Protein AF-A0A914DZH6-F1 (afdb_monomer_lite)

Secondary structure (DSSP, 8-state):
----SSHHHHHHHHHHHHHHHHHHHHHHHHHHHHHHHHHHHHHHHHHHHHHHHHHHHHHHHHHHHHHHHH---S-TTHHHHHHHHHHHHHHHHHHHHHHHHHHHHHHHHHHHHHHHHHHHHHHHHHHHHHHHHHHHHHHHHHHHHHHHHHHHHHHHHHHHHHHHHHHHHHHHHHHHHHHHHHHHHHHHHHHHHHHHHHHHHHHHHHHHHHHHHHHHHHHHHHHHHHHHHHHHHHHHHHHHHHHHHHHHHHTT--------TTSHHHHHHHHHHHHHHHHHHHHHHHHHHHHHHHHHHHHHHHHHHHHHHHHHHHHHHHHHHHHHHHHHHHHHHHHHHHHHHHHHHHHHHHHHHHHHHHHHHHHHHHHHHHHHHHHHHHHHHHHHHHHHHHHHHHHHHHHHHHHHHHHHHHHHHHHHHHHHHHS------------------HHHHHHHHHHHHHHHHHHHHHHHHHHHHHHHHSPP----S---STTTTTS---HHHHHHHHHHHHHHHHHHHHGGGSS--SSHHHHHHHHHHHHHHHHHHHHHHHHHHHHHHHHSTTPPPPHHHHTT-S-S---------HHHHHHHHHHHHHHHHHHHHHHHHHHHTT-

pLDDT: mean 79.65, std 16.92, range [30.64, 97.25]

Radius of gyration: 72.87 Å; chains: 1; bounding box: 159×75×226 Å

Sequence (611 aa):
MPSSKGDDSKSTEFEVIEELTEQLESVTLDKEMAEEKVELLQNELESHKLRVQELETELELKKAEMEDLMQGKENAVANFQVLQLEQQNGKMKEALIKMRDMIAQANLEKEIAMNERVEFQIECEQFRQQLEQAEETIKILKEQVDASIESEKMIDILTNKNLGLEDKLRKAEEEIKQLEEMRLMDEEMVETQKEIARGLREDLDKAFVENTELNQLISTFDKRASEYDEIIHKFQSKIEELNESLKIYKGKENTPITQKYEEQLDQTNEAMNKLRTELTRAYKEKDRVVKGFEELQAECKQAHYKAEQAEAELKAFKIQVDAAKNSFEIISKQETEIVDLKRVLKAKIDDIGSLKVRISLMEKKLDDYGNIDQAKVQQLQQKYDELAEEFEAKQNEFNQKLHAVQLDLDNKEMELIELRLLQGPKKSLHMAHLYETDSITEQEYFEVFTALQSSQHRIRKLEVEASKRLMNEMRPLEIPNVINGPLSFRLGKNSDDLELEQMIK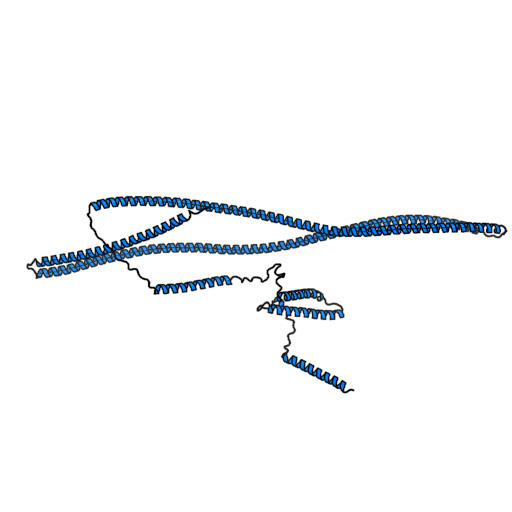ESEQLLEESNKYLVEPVDPKQKLNFRNSVVNFNLRVVNLKFRFQRFWNRTHPGEEFPRILTKLNKNLPEKKKLSENPIDRCKQILEKWKCQIEEDKKVYGNILNRN

Foldseek 3Di:
DDDDDPPVVVVVVVVVVVVVVVVVVVVVVVVVVVVVVVVVVVVVVVVVVVVVVVVVVVVVVVVVVVVVVPDDDDDPPVVVVVVVVVVVVVVVVVVVVVVVVVVVVVVVVVVVVVVVVVVVVVVVVVVVVVVVVVVVVVVVVVVVVVVVVVVVVVVVVVVVVVVVVVVVVVVVVVVVVVVVVVVVVVVVVVVVVVVVVVVVVVVVVVVVVVVVVVVVVVVVVVVVVVVVVVVVVVVVVVVVVVVVVVVVVVVVPDDDDDDDDPVVVVVVVVVVVVVVVVVVVVVVVVVVVVVVVVVVVVVVVVVVVVVVVVVVVVVVVVVVVVVVVVVVVVVVVVVVVVVVVVVVVVVVVVVVVVVVVVVVVVVVVVVVVVVVVVVVVVVVVVVVVVVVVVVVVVVVVVVVVVVVVVVVVVVVVVVVVVVPVVPDDDDDDDDDDDDDDDDDDPVVVVVVVVVVVVVVVVVVVVVVVVVVVVVVVDDDDDDPPDDPDPVSVVPDQDPLNVLVVVLVVLVVVLVVVVVVLPDADPDPVSNVVSVVVVVVSVVSVVVSLVSVVVSCCVPPPPDDDDVVSVPPPPPDDPPPPPVDDVVVVVVVVVVVVVVVVVVVVVVVVVVVVPD

Structure (mmCIF, N/CA/C/O backbone):
data_AF-A0A914DZH6-F1
#
_entry.id   AF-A0A914DZH6-F1
#
loop_
_atom_site.group_PDB
_atom_site.id
_atom_site.type_symbol
_atom_site.label_atom_id
_atom_site.label_alt_id
_atom_site.label_comp_id
_atom_site.label_asym_id
_atom_site.label_entity_id
_atom_site.label_seq_id
_atom_site.pdbx_PDB_ins_code
_atom_site.Cartn_x
_atom_site.Cartn_y
_atom_site.Cartn_z
_atom_site.occupancy
_atom_site.B_iso_or_equiv
_atom_site.auth_seq_id
_atom_site.auth_comp_id
_atom_site.auth_asym_id
_atom_site.auth_atom_id
_atom_site.pdbx_PDB_model_num
ATOM 1 N N . MET A 1 1 ? 14.461 -27.740 44.172 1.00 31.31 1 MET A N 1
ATOM 2 C CA . MET A 1 1 ? 13.479 -28.823 44.401 1.00 31.31 1 MET A CA 1
ATOM 3 C C . MET A 1 1 ? 13.710 -29.397 45.786 1.00 31.31 1 MET A C 1
ATOM 5 O O . MET A 1 1 ? 14.882 -29.584 46.097 1.00 31.31 1 MET A O 1
ATOM 9 N N . PRO A 1 2 ? 12.682 -29.799 46.546 1.00 47.22 2 PRO A N 1
ATOM 10 C CA . PRO A 1 2 ? 11.254 -29.429 46.542 1.00 47.22 2 PRO A CA 1
ATOM 11 C C . PRO A 1 2 ? 10.887 -28.749 47.897 1.00 47.22 2 PRO A C 1
ATOM 13 O O . PRO A 1 2 ? 11.622 -28.900 48.862 1.00 47.22 2 PRO A O 1
ATOM 16 N N . SER A 1 3 ? 9.913 -27.843 48.018 1.00 38.44 3 SER A N 1
ATOM 17 C CA . SER A 1 3 ? 8.461 -27.909 47.744 1.00 38.44 3 SER A CA 1
ATOM 18 C C . SER A 1 3 ? 7.646 -28.152 49.023 1.00 38.44 3 SER A C 1
ATOM 20 O O . SER A 1 3 ? 7.954 -29.063 49.785 1.00 38.44 3 SER A O 1
ATOM 22 N N . SER A 1 4 ? 6.558 -27.385 49.144 1.00 45.97 4 SER A N 1
ATOM 23 C CA . SER A 1 4 ? 5.285 -27.793 49.755 1.00 45.97 4 SER A CA 1
ATOM 24 C C . SER A 1 4 ? 5.222 -27.949 51.275 1.00 45.97 4 SER A C 1
ATOM 26 O O . SER A 1 4 ? 5.101 -29.064 51.772 1.00 45.97 4 SER A O 1
ATOM 28 N N . LYS A 1 5 ? 5.207 -26.832 52.014 1.00 46.69 5 LYS A N 1
ATOM 29 C CA . LYS A 1 5 ? 4.562 -26.778 53.347 1.00 46.69 5 LYS A CA 1
ATOM 30 C C . LYS A 1 5 ? 3.763 -25.491 53.623 1.00 46.69 5 LYS A C 1
ATOM 32 O O . LYS A 1 5 ? 3.325 -25.293 54.743 1.00 46.69 5 LYS A O 1
ATOM 37 N N . GLY A 1 6 ? 3.603 -24.606 52.633 1.00 47.97 6 GLY A N 1
ATOM 38 C CA . GLY A 1 6 ? 2.956 -23.298 52.824 1.00 47.97 6 GLY A CA 1
ATOM 39 C C . GLY A 1 6 ? 1.456 -23.258 52.516 1.00 47.97 6 GLY A C 1
ATOM 40 O O . GLY A 1 6 ? 0.767 -22.411 53.073 1.00 47.97 6 GLY A O 1
ATOM 41 N N . ASP A 1 7 ? 0.957 -24.169 51.671 1.00 48.25 7 ASP A N 1
ATOM 42 C CA . ASP A 1 7 ? -0.472 -24.228 51.318 1.00 48.25 7 ASP A CA 1
ATOM 43 C C . ASP A 1 7 ? -1.290 -25.075 52.308 1.00 48.25 7 ASP A C 1
ATOM 45 O O . ASP A 1 7 ? -2.446 -24.751 52.566 1.00 48.25 7 ASP A O 1
ATOM 49 N N . ASP A 1 8 ? -0.677 -26.074 52.957 1.00 51.34 8 ASP A N 1
ATOM 50 C CA . ASP A 1 8 ? -1.361 -26.893 53.970 1.00 51.34 8 ASP A CA 1
ATOM 51 C C . ASP A 1 8 ? -1.708 -26.079 55.230 1.00 51.34 8 ASP A C 1
ATOM 53 O O . ASP A 1 8 ? -2.758 -26.294 55.819 1.00 51.34 8 ASP A O 1
ATOM 57 N N . SER A 1 9 ? -0.881 -25.098 55.625 1.00 53.84 9 SER A N 1
ATOM 58 C CA . SER A 1 9 ? -1.142 -24.287 56.828 1.00 53.84 9 SER A CA 1
ATOM 59 C C . SER A 1 9 ? -2.320 -23.320 56.670 1.00 53.84 9 SER A C 1
ATOM 61 O O . SER A 1 9 ? -3.085 -23.145 57.613 1.00 53.84 9 SER A O 1
ATOM 63 N N . LYS A 1 10 ? -2.523 -22.741 55.478 1.00 53.50 10 LYS A N 1
ATOM 64 C CA . LYS A 1 10 ? -3.678 -21.863 55.211 1.00 53.50 10 LYS A CA 1
ATOM 65 C C . LYS A 1 10 ? -4.978 -22.646 55.027 1.00 53.50 10 LYS A C 1
ATOM 67 O O . LYS A 1 10 ? -6.030 -22.161 55.422 1.00 53.50 10 LYS A O 1
ATOM 72 N N . SER A 1 11 ? -4.898 -23.855 54.465 1.00 55.12 11 SER A N 1
ATOM 73 C CA . SER A 1 11 ? -6.019 -24.803 54.405 1.00 55.12 11 SER A CA 1
ATOM 74 C C . SER A 1 11 ? -6.449 -25.233 55.807 1.00 55.12 11 SER A C 1
ATOM 76 O O . SER A 1 11 ? -7.638 -25.206 56.095 1.00 55.12 11 SER A O 1
ATOM 78 N N . THR A 1 12 ? -5.501 -25.546 56.696 1.00 59.09 12 THR A N 1
ATOM 79 C CA . THR A 1 12 ? -5.822 -25.902 58.084 1.00 59.09 12 THR A CA 1
ATOM 80 C C . THR A 1 12 ? -6.329 -24.713 58.893 1.00 59.09 12 THR A C 1
ATOM 82 O O . THR A 1 12 ? -7.186 -24.890 59.741 1.00 59.09 12 THR A O 1
ATOM 85 N N . GLU A 1 13 ? -5.837 -23.493 58.650 1.00 60.34 13 GLU A N 1
ATOM 86 C CA . GLU A 1 13 ? -6.364 -22.291 59.317 1.00 60.34 13 GLU A CA 1
ATOM 87 C C . GLU A 1 13 ? -7.799 -21.982 58.873 1.00 60.34 13 GLU A C 1
ATOM 89 O O . GLU A 1 13 ? -8.610 -21.589 59.704 1.00 60.34 13 GLU A O 1
ATOM 94 N N . PHE A 1 14 ? -8.135 -22.200 57.597 1.00 67.19 14 PHE A N 1
ATOM 95 C CA . PHE A 1 14 ? -9.499 -22.027 57.096 1.00 67.19 14 PHE A CA 1
ATOM 96 C C . PHE A 1 14 ? -10.446 -23.117 57.617 1.00 67.19 14 PHE A C 1
ATOM 98 O O . PHE A 1 14 ? -11.522 -22.777 58.091 1.00 67.19 14 PHE A O 1
ATOM 105 N N . GLU A 1 15 ? -10.024 -24.388 57.628 1.00 68.75 15 GLU A N 1
ATOM 106 C CA . GLU A 1 15 ? -10.786 -25.491 58.244 1.00 68.75 15 GLU A CA 1
ATOM 107 C C . GLU A 1 15 ? -10.986 -25.276 59.752 1.00 68.75 15 GLU A C 1
ATOM 109 O O . GLU A 1 15 ? -12.070 -25.518 60.264 1.00 68.75 15 GLU A O 1
ATOM 114 N N . VAL A 1 16 ? -9.982 -24.758 60.470 1.00 71.69 16 VAL A N 1
ATOM 115 C CA . VAL A 1 16 ? -10.110 -24.433 61.902 1.00 71.69 16 VAL A CA 1
ATOM 116 C C . VAL A 1 16 ? -11.040 -23.240 62.123 1.00 71.69 16 VAL A C 1
ATOM 118 O O . VAL A 1 16 ? -11.778 -23.228 63.102 1.00 71.69 16 VAL A O 1
ATOM 121 N N . ILE A 1 17 ? -11.039 -22.235 61.241 1.00 75.12 17 ILE A N 1
ATOM 122 C CA . ILE A 1 17 ? -12.004 -21.128 61.308 1.00 75.12 17 ILE A CA 1
ATOM 123 C C . ILE A 1 17 ? -13.419 -21.635 61.015 1.00 75.12 17 ILE A C 1
ATOM 125 O O . ILE A 1 17 ? -14.332 -21.230 61.725 1.00 75.12 17 ILE A O 1
ATOM 129 N N . GLU A 1 18 ? -13.588 -22.531 60.039 1.00 76.12 18 GLU A N 1
ATOM 130 C CA . GLU A 1 18 ? -14.873 -23.145 59.687 1.00 76.12 18 GLU A CA 1
ATOM 131 C C . GLU A 1 18 ? -15.407 -24.015 60.842 1.00 76.12 18 GLU A C 1
ATOM 133 O O . GLU A 1 18 ? -16.537 -23.810 61.286 1.00 76.12 18 GLU A O 1
ATOM 138 N N . GLU A 1 19 ? -14.562 -24.858 61.452 1.00 76.75 19 GLU A N 1
ATOM 139 C CA . GLU A 1 19 ? -14.887 -25.618 62.670 1.00 76.75 19 GLU A CA 1
ATOM 140 C C . GLU A 1 19 ? -15.200 -24.704 63.867 1.00 76.75 19 GLU A C 1
ATOM 142 O O . GLU A 1 19 ? -16.087 -25.011 64.664 1.00 76.75 19 GLU A O 1
ATOM 147 N N . LEU A 1 20 ? -14.503 -23.572 64.018 1.00 75.19 20 LEU A N 1
ATOM 148 C CA . LEU A 1 20 ? -14.787 -22.593 65.073 1.00 75.19 20 LEU A CA 1
ATOM 149 C C . LEU A 1 20 ? -16.091 -21.832 64.817 1.00 75.19 20 LEU A C 1
ATOM 151 O O . LEU A 1 20 ? -16.785 -21.511 65.781 1.00 75.19 20 LEU A O 1
ATOM 155 N N . THR A 1 21 ? -16.447 -21.552 63.561 1.00 79.50 21 THR A N 1
ATOM 156 C CA . THR A 1 21 ? -17.746 -20.960 63.213 1.00 79.50 21 THR A CA 1
ATOM 157 C C . THR A 1 21 ? -18.884 -21.949 63.410 1.00 79.50 21 THR A C 1
ATOM 159 O O . THR A 1 21 ? -19.877 -21.572 64.016 1.00 79.50 21 THR A O 1
ATOM 162 N N . GLU A 1 22 ? -18.725 -23.217 63.025 1.00 79.62 22 GLU A N 1
ATOM 163 C CA . GLU A 1 22 ? -19.717 -24.265 63.298 1.00 79.62 22 GLU A CA 1
ATOM 164 C C . GLU A 1 22 ? -19.875 -24.507 64.807 1.00 79.62 22 GLU A C 1
ATOM 166 O O . GLU A 1 22 ? -20.989 -24.656 65.312 1.00 79.62 22 GLU A O 1
ATOM 171 N N . GLN A 1 23 ? -18.774 -24.479 65.568 1.00 81.00 23 GLN A N 1
ATOM 172 C CA . GLN A 1 23 ? -18.828 -24.540 67.030 1.00 81.00 23 GLN A CA 1
ATOM 173 C C . GLN A 1 23 ? -19.516 -23.308 67.618 1.00 81.00 23 GLN A C 1
ATOM 175 O O . GLN A 1 23 ? -20.350 -23.459 68.508 1.00 81.00 23 GLN A O 1
ATOM 180 N N . LEU A 1 24 ? -19.224 -22.106 67.121 1.00 81.44 24 LEU A N 1
ATOM 181 C CA . LEU A 1 24 ? -19.885 -20.885 67.570 1.00 81.44 24 LEU A CA 1
ATOM 182 C C . LEU A 1 24 ? -21.386 -20.926 67.267 1.00 81.44 24 LEU A C 1
ATOM 184 O O . LEU A 1 24 ? -22.167 -20.622 68.161 1.00 81.44 24 LEU A O 1
ATOM 188 N N . GLU A 1 25 ? -21.779 -21.366 66.071 1.00 78.75 25 GLU A N 1
ATOM 189 C CA . GLU A 1 25 ? -23.178 -21.538 65.668 1.00 78.75 25 GLU A CA 1
ATOM 190 C C . GLU A 1 25 ? -23.892 -22.582 66.538 1.00 78.75 25 GLU A C 1
ATOM 192 O O . GLU A 1 25 ? -25.010 -22.351 67.006 1.00 78.75 25 GLU A O 1
ATOM 197 N N . SER A 1 26 ? -23.225 -23.698 66.850 1.00 77.38 26 SER A N 1
ATOM 198 C CA . SER A 1 26 ? -23.766 -24.715 67.760 1.00 77.38 26 SER A CA 1
ATOM 199 C C . SER A 1 26 ? -23.936 -24.192 69.191 1.00 77.38 26 SER A C 1
ATOM 201 O O . SER A 1 26 ? -24.945 -24.468 69.835 1.00 77.38 26 SER A O 1
ATOM 203 N N . VAL A 1 27 ? -23.002 -23.364 69.673 1.00 81.25 27 VAL A N 1
ATOM 204 C CA . VAL A 1 27 ? -23.063 -22.752 71.007 1.00 81.25 27 VAL A CA 1
ATOM 205 C C . VAL A 1 27 ? -24.125 -21.657 71.060 1.00 81.25 27 VAL A C 1
ATOM 207 O O . VAL A 1 27 ? -24.808 -21.523 72.076 1.00 81.25 27 VAL A O 1
ATOM 210 N N . THR A 1 28 ? -24.298 -20.878 69.990 1.00 77.44 28 THR A N 1
ATOM 211 C CA . THR A 1 28 ? -25.383 -19.893 69.910 1.00 77.44 28 THR A CA 1
ATOM 212 C C . THR A 1 28 ? -26.742 -20.578 69.889 1.00 77.44 28 THR A C 1
ATOM 214 O O . THR A 1 28 ? -27.637 -20.131 70.597 1.00 77.44 28 THR A O 1
ATOM 217 N N . LEU A 1 29 ? -26.872 -21.710 69.195 1.00 84.81 29 LEU A N 1
ATOM 218 C CA . LEU A 1 29 ? -28.110 -22.486 69.161 1.00 84.81 29 LEU A CA 1
ATOM 219 C C . LEU A 1 29 ? -28.410 -23.155 70.513 1.00 84.81 29 LEU A C 1
ATOM 221 O O . LEU A 1 29 ? -29.537 -23.097 70.997 1.00 84.81 29 LEU A O 1
ATOM 225 N N . ASP A 1 30 ? -27.401 -23.725 71.179 1.00 84.88 30 ASP A N 1
ATOM 226 C CA . ASP A 1 30 ? -27.543 -24.267 72.537 1.00 84.88 30 ASP A CA 1
ATOM 227 C C . ASP A 1 30 ? -27.913 -23.174 73.555 1.00 84.88 30 ASP A C 1
ATOM 229 O O . ASP A 1 30 ? -28.674 -23.429 74.493 1.00 84.88 30 ASP A O 1
ATOM 233 N N . LYS A 1 31 ? -27.405 -21.947 73.368 1.00 85.88 31 LYS A N 1
ATOM 234 C CA . LYS A 1 31 ? -27.774 -20.777 74.174 1.00 85.88 31 LYS A CA 1
ATOM 235 C C . LYS A 1 31 ? -29.226 -20.366 73.928 1.00 85.88 31 LYS A C 1
ATOM 237 O O . LYS A 1 31 ? -29.951 -20.186 74.901 1.00 85.88 31 LYS A O 1
ATOM 242 N N . GLU A 1 32 ? -29.656 -20.255 72.675 1.00 78.50 32 GLU A N 1
ATOM 243 C CA . GLU A 1 32 ? -31.040 -19.906 72.321 1.00 78.50 32 GLU A CA 1
ATOM 244 C C . GLU A 1 32 ? -32.030 -20.957 72.843 1.00 78.50 32 GLU A C 1
ATOM 246 O O . GLU A 1 32 ? -33.007 -20.615 73.507 1.00 78.50 32 GLU A O 1
ATOM 251 N N . MET A 1 33 ? -31.724 -22.250 72.690 1.00 81.69 33 MET A N 1
ATOM 252 C CA . MET A 1 33 ? -32.548 -23.321 73.264 1.00 81.69 33 MET A CA 1
ATOM 253 C C . MET A 1 33 ? -32.554 -23.314 74.800 1.00 81.69 33 MET A C 1
ATOM 255 O O . MET A 1 33 ? -33.548 -23.689 75.432 1.00 81.69 33 MET A O 1
ATOM 259 N N . ALA A 1 34 ? -31.452 -22.910 75.437 1.00 82.38 34 ALA A N 1
ATOM 260 C CA . ALA A 1 34 ? -31.412 -22.741 76.885 1.00 82.38 34 ALA A CA 1
ATOM 261 C C . ALA A 1 34 ? -32.261 -21.546 77.341 1.00 82.38 34 ALA A C 1
ATOM 263 O O . ALA A 1 34 ? -32.936 -21.656 78.366 1.00 82.38 34 ALA A O 1
ATOM 264 N N . GLU A 1 35 ? -32.256 -20.442 76.593 1.00 75.06 35 GLU A N 1
ATOM 265 C CA . GLU A 1 35 ? -33.082 -19.260 76.853 1.00 75.06 35 GLU A CA 1
ATOM 266 C C . GLU A 1 35 ? -34.576 -19.587 76.705 1.00 75.06 35 GLU A C 1
ATOM 268 O O . GLU A 1 35 ? -35.326 -19.349 77.653 1.00 75.06 35 GLU A O 1
ATOM 273 N N . GLU A 1 36 ? -34.992 -20.276 75.636 1.00 79.19 36 GLU A N 1
ATOM 274 C CA . GLU A 1 36 ? -36.383 -20.736 75.466 1.00 79.19 36 GLU A CA 1
ATOM 275 C C . GLU A 1 36 ? -36.825 -21.685 76.585 1.00 79.19 36 GLU A C 1
ATOM 277 O O . GLU A 1 36 ? -37.937 -21.595 77.111 1.00 79.19 36 GLU A O 1
ATOM 282 N N . LYS A 1 37 ? -35.948 -22.603 77.005 1.00 81.56 37 LYS A N 1
ATOM 283 C CA . LYS A 1 37 ? -36.248 -23.519 78.110 1.00 81.56 37 LYS A CA 1
ATOM 284 C C . LYS A 1 37 ? -36.369 -22.786 79.447 1.00 81.56 37 LYS A C 1
ATOM 286 O O . LYS A 1 37 ? -37.183 -23.179 80.285 1.00 81.56 37 LYS A O 1
ATOM 291 N N . VAL A 1 38 ? -35.561 -21.752 79.677 1.00 84.88 38 VAL A N 1
ATOM 292 C CA . VAL A 1 38 ? -35.676 -20.901 80.868 1.00 84.88 38 VAL A CA 1
ATOM 293 C C . VAL A 1 38 ? -36.981 -20.113 80.827 1.00 84.88 38 VAL A C 1
ATOM 295 O O . VAL A 1 38 ? -37.664 -20.061 81.847 1.00 84.88 38 VAL A O 1
ATOM 298 N N . GLU A 1 39 ? -37.360 -19.571 79.674 1.00 82.62 39 GLU A N 1
ATOM 299 C CA . GLU A 1 39 ? -38.611 -18.834 79.488 1.00 82.62 39 GLU A CA 1
ATOM 300 C C . GLU A 1 39 ? -39.839 -19.744 79.686 1.00 82.62 39 GLU A C 1
ATOM 302 O O . GLU A 1 39 ? -40.761 -19.401 80.426 1.00 82.62 39 GLU A O 1
ATOM 307 N N . LEU A 1 40 ? -39.811 -20.972 79.156 1.00 84.06 40 LEU A N 1
ATOM 308 C CA . LEU A 1 40 ? -40.829 -21.998 79.413 1.00 84.06 40 LEU A CA 1
ATOM 309 C C . LEU A 1 40 ? -40.950 -22.337 80.903 1.00 84.06 40 LEU A C 1
ATOM 311 O O . LEU A 1 40 ? -42.053 -22.341 81.448 1.00 84.06 40 LEU A O 1
ATOM 315 N N . LEU A 1 41 ? -39.828 -22.574 81.588 1.00 82.38 41 LEU A N 1
ATOM 316 C CA . LEU A 1 41 ? -39.832 -22.860 83.026 1.00 82.38 41 LEU A CA 1
ATOM 317 C C . LEU A 1 41 ? -40.290 -21.655 83.860 1.00 82.38 41 LEU A C 1
ATOM 319 O O . LEU A 1 41 ? -40.907 -21.837 84.912 1.00 82.38 41 LEU A O 1
ATOM 323 N N . GLN A 1 42 ? -40.009 -20.429 83.415 1.00 80.12 42 GLN A N 1
ATOM 324 C CA . GLN A 1 42 ? -40.526 -19.209 84.036 1.00 80.12 42 GLN A CA 1
ATOM 325 C C . GLN A 1 42 ? -42.045 -19.119 83.877 1.00 80.12 42 GLN A C 1
ATOM 327 O O . GLN A 1 42 ? -42.737 -18.908 84.874 1.00 80.12 42 GLN A O 1
ATOM 332 N N . ASN A 1 43 ? -42.568 -19.392 82.681 1.00 81.44 43 ASN A N 1
ATOM 333 C CA . ASN A 1 43 ? -44.004 -19.424 82.408 1.00 81.44 43 ASN A CA 1
ATOM 334 C C . ASN A 1 43 ? -44.724 -20.510 83.229 1.00 81.44 43 ASN A C 1
ATOM 336 O O . ASN A 1 43 ? -45.773 -20.257 83.828 1.00 81.44 43 ASN A O 1
ATOM 340 N N . GLU A 1 44 ? -44.151 -21.711 83.336 1.00 83.81 44 GLU A N 1
ATOM 341 C CA . GLU A 1 44 ? -44.690 -22.780 84.187 1.00 83.81 44 GLU A CA 1
ATOM 342 C C . GLU A 1 44 ? -44.647 -22.408 85.675 1.00 83.81 44 GLU A C 1
ATOM 344 O O . GLU A 1 44 ? -45.603 -22.665 86.413 1.00 83.81 44 GLU A O 1
ATOM 349 N N . LEU A 1 45 ? -43.573 -21.757 86.133 1.00 84.31 45 LEU A N 1
ATOM 350 C CA . LEU A 1 45 ? -43.460 -21.267 87.506 1.00 84.31 45 LEU A CA 1
ATOM 351 C C . LEU A 1 45 ? -44.508 -20.187 87.807 1.00 84.31 45 LEU A C 1
ATOM 353 O O . LEU A 1 45 ? -45.080 -20.189 88.898 1.00 84.31 45 LEU A O 1
ATOM 357 N N . GLU A 1 46 ? -44.764 -19.270 86.877 1.00 83.06 46 GLU A N 1
ATOM 358 C CA . GLU A 1 46 ? -45.815 -18.256 87.008 1.00 83.06 46 GLU A CA 1
ATOM 359 C C . GLU A 1 46 ? -47.211 -18.877 87.024 1.00 83.06 46 GLU A C 1
ATOM 361 O O . GLU A 1 46 ? -48.012 -18.543 87.898 1.00 83.06 46 GLU A O 1
ATOM 366 N N . SER A 1 47 ? -47.471 -19.857 86.158 1.00 83.19 47 SER A N 1
ATOM 367 C CA . SER A 1 47 ? -48.715 -20.635 86.159 1.00 83.19 47 SER A CA 1
ATOM 368 C C . SER A 1 47 ? -48.929 -21.372 87.489 1.00 83.19 47 SER A C 1
ATOM 370 O O . SER A 1 47 ? -49.999 -21.290 88.100 1.00 83.19 47 SER A O 1
ATOM 372 N N . HIS A 1 48 ? -47.889 -22.021 88.022 1.00 80.69 48 HIS A N 1
ATOM 373 C CA . HIS A 1 48 ? -47.950 -22.664 89.334 1.00 80.69 48 HIS A CA 1
ATOM 374 C C . HIS A 1 48 ? -48.124 -21.661 90.480 1.00 80.69 48 HIS A C 1
ATOM 376 O O . HIS A 1 48 ? -48.860 -21.956 91.422 1.00 80.69 48 HIS A O 1
ATOM 382 N N . LYS A 1 49 ? -47.503 -20.476 90.414 1.00 82.94 49 LYS A N 1
ATOM 383 C CA . LYS A 1 49 ? -47.714 -19.398 91.396 1.00 82.94 49 LYS A CA 1
ATOM 384 C C . LYS A 1 49 ? -49.154 -18.890 91.373 1.00 82.94 49 LYS A C 1
ATOM 386 O O . LYS A 1 49 ? -49.745 -18.762 92.441 1.00 82.94 49 LYS A O 1
ATOM 391 N N . LEU A 1 50 ? -49.728 -18.666 90.191 1.00 82.19 50 LEU A N 1
ATOM 392 C CA . LEU A 1 50 ? -51.144 -18.326 90.023 1.00 82.19 50 LEU A CA 1
ATOM 393 C C . LEU A 1 50 ? -52.040 -19.406 90.632 1.00 82.19 50 LEU A C 1
ATOM 395 O O . LEU A 1 50 ? -52.938 -19.095 91.409 1.00 82.19 50 LEU A O 1
ATOM 399 N N . ARG A 1 51 ? -51.742 -20.686 90.383 1.00 80.88 51 ARG A N 1
ATOM 400 C CA . ARG A 1 51 ? -52.516 -21.793 90.958 1.00 80.88 51 ARG A CA 1
ATOM 401 C C . ARG A 1 51 ? -52.401 -21.886 92.481 1.00 80.88 51 ARG A C 1
ATOM 403 O O . ARG A 1 51 ? -53.371 -22.242 93.145 1.00 80.88 51 ARG A O 1
ATOM 410 N N . VAL A 1 52 ? -51.234 -21.576 93.045 1.00 81.12 52 VAL A N 1
ATOM 411 C CA . VAL A 1 52 ? -51.052 -21.489 94.502 1.00 81.12 52 VAL A CA 1
ATOM 412 C C . VAL A 1 52 ? -51.859 -20.325 95.070 1.00 81.12 52 VAL A C 1
ATOM 414 O O . VAL A 1 52 ? -52.564 -20.538 96.048 1.00 81.12 52 VAL A O 1
ATOM 417 N N . GLN A 1 53 ? -51.850 -19.152 94.431 1.00 77.69 53 GLN A N 1
ATOM 418 C CA . GLN A 1 53 ? -52.670 -18.008 94.850 1.00 77.69 53 GLN A CA 1
ATOM 419 C C . GLN A 1 53 ? -54.176 -18.322 94.787 1.00 77.69 53 GLN A C 1
ATOM 421 O O . GLN A 1 53 ? -54.922 -17.988 95.706 1.00 77.69 53 GLN A O 1
ATOM 426 N N . GLU A 1 54 ? -54.640 -19.022 93.750 1.00 76.38 54 GLU A N 1
ATOM 427 C CA . GLU A 1 54 ? -56.026 -19.503 93.665 1.00 76.38 54 GLU A CA 1
ATOM 428 C C . GLU A 1 54 ? -56.374 -20.461 94.814 1.00 76.38 54 GLU A C 1
ATOM 430 O O . GLU A 1 54 ? -57.411 -20.318 95.455 1.00 76.38 54 GLU A O 1
ATOM 435 N N . LEU A 1 55 ? -55.500 -21.420 95.127 1.00 78.00 55 LEU A N 1
ATOM 436 C CA . LEU A 1 55 ? -55.733 -22.365 96.223 1.00 78.00 55 LEU A CA 1
ATOM 437 C C . LEU A 1 55 ? -55.627 -21.706 97.606 1.00 78.00 55 LEU A C 1
ATOM 439 O O . LEU A 1 55 ? -56.345 -22.102 98.523 1.00 78.00 55 LEU A O 1
ATOM 443 N N . GLU A 1 56 ? -54.755 -20.711 97.771 1.00 77.25 56 GLU A N 1
ATOM 444 C CA . GLU A 1 56 ? -54.645 -19.897 98.985 1.00 77.25 56 GLU A CA 1
ATOM 445 C C . GLU A 1 56 ? -55.915 -19.072 99.201 1.00 77.25 56 GLU A C 1
ATOM 447 O O . GLU A 1 56 ? -56.471 -19.105 100.298 1.00 77.25 56 GLU A O 1
ATOM 452 N N . THR A 1 57 ? -56.436 -18.427 98.153 1.00 74.00 57 THR A N 1
ATOM 453 C CA . THR A 1 57 ? -57.709 -17.691 98.222 1.00 74.00 57 THR A CA 1
ATOM 454 C C . THR A 1 57 ? -58.904 -18.619 98.455 1.00 74.00 57 THR A C 1
ATOM 456 O O . THR A 1 57 ? -59.776 -18.292 99.257 1.00 74.00 57 THR A O 1
ATOM 459 N N . GLU A 1 58 ? -58.941 -19.815 97.857 1.00 77.00 58 GLU A N 1
ATOM 460 C CA . GLU A 1 58 ? -59.951 -20.835 98.179 1.00 77.00 58 GLU A CA 1
ATOM 461 C C . GLU A 1 58 ? -59.842 -21.317 99.633 1.00 77.00 58 GLU A C 1
ATOM 463 O O . GLU A 1 58 ? -60.864 -21.507 100.293 1.00 77.00 58 GLU A O 1
ATOM 468 N N . LEU A 1 59 ? -58.629 -21.490 100.170 1.00 72.44 59 LEU A N 1
ATOM 469 C CA . LEU A 1 59 ? -58.414 -21.839 101.577 1.00 72.44 59 LEU A CA 1
ATOM 470 C C . LEU A 1 59 ? -58.822 -20.710 102.522 1.00 72.44 59 LEU A C 1
ATOM 472 O O . LEU A 1 59 ? -59.369 -20.992 103.584 1.00 72.44 59 LEU A O 1
ATOM 476 N N . GLU A 1 60 ? -58.564 -19.455 102.164 1.00 74.88 60 GLU A N 1
ATOM 477 C CA . GLU A 1 60 ? -59.015 -18.282 102.913 1.00 74.88 60 GLU A CA 1
ATOM 478 C C . GLU A 1 60 ? -60.535 -18.158 102.889 1.00 74.88 60 GLU A C 1
ATOM 480 O O . GLU A 1 60 ? -61.135 -17.965 103.942 1.00 74.88 60 GLU A O 1
ATOM 485 N N . LEU A 1 61 ? -61.175 -18.380 101.738 1.00 73.00 61 LEU A N 1
ATOM 486 C CA . LEU A 1 61 ? -62.631 -18.441 101.629 1.00 73.00 61 LEU A CA 1
ATOM 487 C C . LEU A 1 61 ? -63.204 -19.598 102.449 1.00 73.00 61 LEU A C 1
ATOM 489 O O . LEU A 1 61 ? -64.160 -19.403 103.188 1.00 73.00 61 LEU A O 1
ATOM 493 N N . LYS A 1 62 ? -62.604 -20.793 102.395 1.00 71.38 62 LYS A N 1
ATOM 494 C CA . LYS A 1 62 ? -63.053 -21.944 103.194 1.00 71.38 62 LYS A CA 1
ATOM 495 C 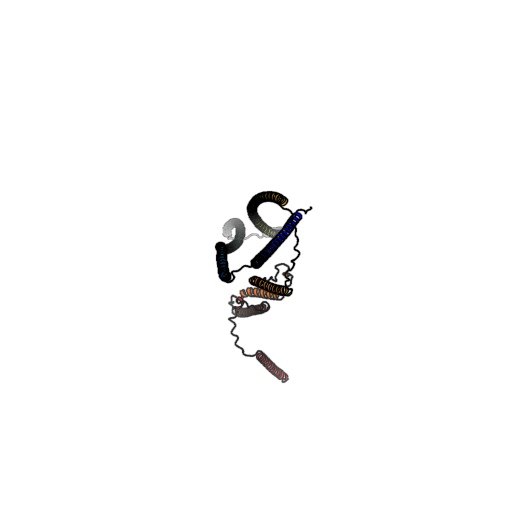C . LYS A 1 62 ? -62.805 -21.754 104.688 1.00 71.38 62 LYS A C 1
ATOM 497 O O . LYS A 1 62 ? -63.610 -22.224 105.488 1.00 71.38 62 LYS A O 1
ATOM 502 N N . LYS A 1 63 ? -61.733 -21.061 105.082 1.00 69.56 63 LYS A N 1
ATOM 503 C CA . LYS A 1 63 ? -61.491 -20.654 106.474 1.00 69.56 63 LYS A CA 1
ATOM 504 C C . LYS A 1 63 ? -62.505 -19.612 106.924 1.00 69.56 63 LYS A C 1
ATOM 506 O O . LYS A 1 63 ? -63.065 -19.805 107.991 1.00 69.56 63 LYS A O 1
ATOM 511 N N . ALA A 1 64 ? -62.794 -18.597 106.111 1.00 65.75 64 ALA A N 1
ATOM 512 C CA . ALA A 1 64 ? -63.830 -17.607 106.391 1.00 65.75 64 ALA A CA 1
ATOM 513 C C . ALA A 1 64 ? -65.215 -18.266 106.504 1.00 65.75 64 ALA A C 1
ATOM 515 O O . ALA A 1 64 ? -65.923 -18.033 107.473 1.00 65.75 64 ALA A O 1
ATOM 516 N N . GLU A 1 65 ? -65.559 -19.192 105.604 1.00 68.19 65 GLU A N 1
ATOM 517 C CA . GLU A 1 65 ? -66.796 -19.981 105.676 1.00 68.19 65 GLU A CA 1
ATOM 518 C C . GLU A 1 65 ? -66.851 -20.870 106.936 1.00 68.19 65 GLU A C 1
ATOM 520 O O . GLU A 1 65 ? -67.912 -21.030 107.539 1.00 68.19 65 GLU A O 1
ATOM 525 N N . MET A 1 66 ? -65.723 -21.451 107.365 1.00 56.34 66 MET A N 1
ATOM 526 C CA . MET A 1 66 ? -65.640 -22.264 108.587 1.00 56.34 66 MET A CA 1
ATOM 527 C C . MET A 1 66 ? -65.660 -21.407 109.868 1.00 56.34 66 MET A C 1
ATOM 529 O O . MET A 1 66 ? -66.188 -21.849 110.890 1.00 56.34 66 MET A O 1
ATOM 533 N N . GLU A 1 67 ? -65.125 -20.186 109.816 1.00 56.94 67 GLU A N 1
ATOM 534 C CA . GLU A 1 67 ? -65.149 -19.188 110.892 1.00 56.94 67 GLU A CA 1
ATOM 535 C C . GLU A 1 67 ? -66.561 -18.586 111.051 1.00 56.94 67 GLU A C 1
ATOM 537 O O . GLU A 1 67 ? -67.062 -18.493 112.176 1.00 56.94 67 GLU A O 1
ATOM 542 N N . ASP A 1 68 ? -67.266 -18.352 109.937 1.00 56.06 68 ASP A N 1
ATOM 543 C CA . ASP A 1 68 ? -68.687 -17.975 109.881 1.00 56.06 68 ASP A CA 1
ATOM 544 C C . ASP A 1 68 ? -69.608 -19.090 110.417 1.00 56.06 68 ASP A C 1
ATOM 546 O O . ASP A 1 68 ? -70.609 -18.816 111.084 1.00 56.06 68 ASP A O 1
ATOM 550 N N . LEU A 1 69 ? -69.256 -20.365 110.204 1.00 51.28 69 LEU A N 1
ATOM 551 C CA . LEU A 1 69 ? -69.976 -21.523 110.760 1.00 51.28 69 LEU A CA 1
ATOM 552 C C . LEU A 1 69 ? -69.722 -21.747 112.264 1.00 51.28 69 LEU A C 1
ATOM 554 O O . LEU A 1 69 ? -70.543 -22.390 112.923 1.00 51.28 69 LEU A O 1
ATOM 558 N N . MET A 1 70 ? -68.629 -21.217 112.830 1.00 44.47 70 MET A N 1
ATOM 559 C CA . MET A 1 70 ? -68.331 -21.309 114.270 1.00 44.47 70 MET A CA 1
ATOM 560 C C . MET A 1 70 ? -68.865 -20.133 115.099 1.00 44.47 70 MET A C 1
ATOM 562 O O . MET A 1 70 ? -68.961 -20.255 116.323 1.00 44.47 70 MET A O 1
ATOM 566 N N . GLN A 1 71 ? -69.286 -19.030 114.476 1.00 43.34 71 GLN A N 1
ATOM 567 C CA . GLN A 1 71 ? -69.926 -17.905 115.166 1.00 43.34 71 GLN A CA 1
ATOM 568 C C . GLN A 1 71 ? -71.446 -17.917 114.982 1.00 43.34 71 GLN A C 1
ATOM 570 O O . GLN A 1 71 ? -72.067 -17.009 114.436 1.00 43.34 71 GLN A O 1
ATOM 575 N N . GLY A 1 72 ? -72.088 -18.951 115.522 1.00 47.97 72 GLY A N 1
ATOM 576 C CA . GLY A 1 72 ? -73.524 -18.903 115.763 1.00 47.97 72 GLY A CA 1
ATOM 577 C C . GLY A 1 72 ? -73.850 -17.881 116.856 1.00 47.97 72 GLY A C 1
ATOM 578 O O . GLY A 1 72 ? -73.635 -18.179 118.031 1.00 47.97 72 GLY A O 1
ATOM 579 N N . LYS A 1 73 ? -74.391 -16.708 116.487 1.00 36.91 73 LYS A N 1
ATOM 580 C CA . LYS A 1 73 ? -75.301 -15.898 117.329 1.00 36.91 73 LYS A CA 1
ATOM 581 C C . LYS A 1 73 ? -75.960 -14.726 116.575 1.00 36.91 73 LYS A C 1
ATOM 583 O O . LYS A 1 73 ? -75.332 -13.727 116.257 1.00 36.91 73 LYS A O 1
ATOM 588 N N . GLU A 1 74 ? -77.264 -14.892 116.342 1.00 40.56 74 GLU A N 1
ATOM 589 C CA . GLU A 1 74 ? -78.346 -13.890 116.414 1.00 40.56 74 GLU A CA 1
ATOM 590 C C . GLU A 1 74 ? -78.093 -12.462 115.879 1.00 40.56 74 GLU A C 1
ATOM 592 O O . GLU A 1 74 ? -77.925 -11.529 116.657 1.00 40.56 74 GLU A O 1
ATOM 597 N N . ASN A 1 75 ? -78.204 -12.263 114.554 1.00 41.16 75 ASN A N 1
ATOM 598 C CA . ASN A 1 75 ? -78.783 -11.038 113.958 1.00 41.16 75 ASN A CA 1
ATOM 599 C C . ASN A 1 75 ? -79.033 -11.173 112.434 1.00 41.16 75 ASN A C 1
ATOM 601 O O . ASN A 1 75 ? -78.494 -10.439 111.613 1.00 41.16 75 ASN A O 1
ATOM 605 N N . ALA A 1 76 ? -79.854 -12.140 112.017 1.00 48.53 76 ALA A N 1
ATOM 606 C CA . ALA A 1 76 ? -79.936 -12.579 110.615 1.00 48.53 76 ALA A CA 1
ATOM 607 C C . ALA A 1 76 ? -80.559 -11.584 109.604 1.00 48.53 76 ALA A C 1
ATOM 609 O O . ALA A 1 76 ? -80.413 -11.788 108.404 1.00 48.53 76 ALA A O 1
ATOM 610 N N . VAL A 1 77 ? -81.242 -10.513 110.030 1.00 50.22 77 VAL A N 1
ATOM 611 C CA . VAL A 1 77 ? -81.996 -9.642 109.095 1.00 50.22 77 VAL A CA 1
ATOM 612 C C . VAL A 1 77 ? -81.267 -8.333 108.775 1.00 50.22 77 VAL A C 1
ATOM 614 O O . VAL A 1 77 ? -81.234 -7.926 107.617 1.00 50.22 77 VAL A O 1
ATOM 617 N N . ALA A 1 78 ? -80.608 -7.706 109.756 1.00 51.56 78 ALA A N 1
ATOM 618 C CA . ALA A 1 78 ? -79.786 -6.517 109.511 1.00 51.56 78 ALA A CA 1
ATOM 619 C C . ALA A 1 78 ? -78.453 -6.874 108.824 1.00 51.56 78 ALA A C 1
ATOM 621 O O . ALA A 1 78 ? -78.016 -6.156 107.928 1.00 51.56 78 ALA A O 1
ATOM 622 N N . ASN A 1 79 ? -77.854 -8.023 109.171 1.00 53.34 79 ASN A N 1
ATOM 623 C CA . ASN A 1 79 ? -76.596 -8.473 108.572 1.00 53.34 79 ASN A CA 1
ATOM 624 C C . ASN A 1 79 ? -76.761 -8.923 107.115 1.00 53.34 79 ASN A C 1
ATOM 626 O O . ASN A 1 79 ? -75.881 -8.665 106.312 1.00 53.34 79 ASN A O 1
ATOM 630 N N . PHE A 1 80 ? -77.891 -9.528 106.727 1.00 59.38 80 PHE A N 1
ATOM 631 C CA . PHE A 1 80 ? -78.108 -9.939 105.333 1.00 59.38 80 PHE A CA 1
ATOM 632 C C . PHE A 1 80 ? -78.225 -8.736 104.383 1.00 59.38 80 PHE A C 1
ATOM 634 O O . PHE A 1 80 ? -77.709 -8.764 103.269 1.00 59.38 80 PHE A O 1
ATOM 641 N N . GLN A 1 81 ? -78.865 -7.653 104.835 1.00 59.81 81 GLN A N 1
ATOM 642 C CA . GLN A 1 81 ? -79.040 -6.439 104.036 1.00 59.81 81 GLN A CA 1
ATOM 643 C C . GLN A 1 81 ? -77.746 -5.610 103.953 1.00 59.81 81 GLN A C 1
ATOM 645 O O . GLN A 1 81 ? -77.452 -5.042 102.902 1.00 59.81 81 GLN A O 1
ATOM 650 N N . VAL A 1 82 ? -76.937 -5.602 105.021 1.00 67.06 82 VAL A N 1
ATOM 651 C CA . VAL A 1 82 ? -75.579 -5.028 105.018 1.00 67.06 82 VAL A CA 1
ATOM 652 C C . VAL A 1 82 ? -74.638 -5.855 104.137 1.00 67.06 82 VAL A C 1
ATOM 654 O O . VAL A 1 82 ? -74.002 -5.287 103.257 1.00 67.06 82 VAL A O 1
ATOM 657 N N . LEU A 1 83 ? -74.642 -7.185 104.254 1.00 64.44 83 LEU A N 1
ATOM 658 C CA . LEU A 1 83 ? -73.810 -8.087 103.450 1.00 64.44 83 LEU A CA 1
ATOM 659 C C . LEU A 1 83 ? -74.160 -8.022 101.953 1.00 64.44 83 LEU A C 1
ATOM 661 O O . LEU A 1 83 ? -73.274 -8.036 101.103 1.00 64.44 83 LEU A O 1
ATOM 665 N N . GLN A 1 84 ? -75.443 -7.888 101.601 1.00 68.25 84 GLN A N 1
ATOM 666 C CA . GLN A 1 84 ? -75.867 -7.715 100.208 1.00 68.25 84 GLN A CA 1
ATOM 667 C C . GLN A 1 84 ? -75.383 -6.378 99.620 1.00 68.25 84 GLN A C 1
ATOM 669 O O . GLN A 1 84 ? -74.963 -6.332 98.461 1.00 68.25 84 GLN A O 1
ATOM 674 N N . LEU A 1 85 ? -75.402 -5.297 100.409 1.00 71.94 85 LEU A N 1
ATOM 675 C CA . LEU A 1 85 ? -74.871 -3.990 100.006 1.00 71.94 85 LEU A CA 1
ATOM 676 C C . LEU A 1 85 ? -73.339 -3.980 99.950 1.00 71.94 85 LEU A C 1
ATOM 678 O O . LEU A 1 85 ? -72.770 -3.388 99.036 1.00 71.94 85 LEU A O 1
ATOM 682 N N . GLU A 1 86 ? -72.661 -4.658 100.872 1.00 71.81 86 GLU A N 1
ATOM 683 C CA . GLU A 1 86 ? -71.208 -4.844 100.851 1.00 71.81 86 GLU A CA 1
ATOM 684 C C . GLU A 1 86 ? -70.771 -5.679 99.647 1.00 71.81 86 GLU A C 1
ATOM 686 O O . GLU A 1 86 ? -69.806 -5.320 98.979 1.00 71.81 86 GLU A O 1
ATOM 691 N N . GLN A 1 87 ? -71.533 -6.711 99.277 1.00 74.31 87 GLN A N 1
ATOM 692 C CA . GLN A 1 87 ? -71.280 -7.511 98.081 1.00 74.31 87 GLN A CA 1
ATOM 693 C C . GLN A 1 87 ? -71.539 -6.722 96.787 1.00 74.31 87 GLN A C 1
ATOM 695 O O . GLN A 1 87 ? -70.779 -6.843 95.825 1.00 74.31 87 GLN A O 1
ATOM 700 N N . GLN A 1 88 ? -72.584 -5.887 96.739 1.00 75.38 88 GLN A N 1
ATOM 701 C CA . GLN A 1 88 ? -72.831 -4.993 95.601 1.00 75.38 88 GLN A CA 1
ATOM 702 C C . GLN A 1 88 ? -71.749 -3.913 95.479 1.00 75.38 88 GLN A C 1
ATOM 704 O O . GLN A 1 88 ? -71.250 -3.667 94.382 1.00 75.38 88 GLN A O 1
ATOM 709 N N . ASN A 1 89 ? -71.325 -3.321 96.596 1.00 76.44 89 ASN A N 1
ATOM 710 C CA . ASN A 1 89 ? -70.229 -2.355 96.623 1.00 76.44 89 ASN A CA 1
ATOM 711 C C . ASN A 1 89 ? -68.874 -3.002 96.308 1.00 76.44 89 ASN A C 1
ATOM 713 O O . ASN A 1 89 ? -68.046 -2.371 95.655 1.00 76.44 89 ASN A O 1
ATOM 717 N N . GLY A 1 90 ? -68.648 -4.251 96.719 1.00 78.69 90 GLY A N 1
ATOM 718 C CA . GLY A 1 90 ? -67.464 -5.041 96.379 1.00 78.69 90 GLY A CA 1
ATOM 719 C C . GLY A 1 90 ? -67.378 -5.303 94.879 1.00 78.69 90 GLY A C 1
ATOM 720 O O . GLY A 1 90 ? -66.381 -4.955 94.255 1.00 78.69 90 GLY A O 1
ATOM 721 N N . LYS A 1 91 ? -68.474 -5.771 94.268 1.00 78.69 91 LYS A N 1
ATOM 722 C CA . LYS A 1 91 ? -68.575 -5.937 92.807 1.00 78.69 91 LYS A CA 1
ATOM 723 C C . LYS A 1 91 ? -68.382 -4.621 92.057 1.00 78.69 91 LYS A C 1
ATOM 725 O O . LYS A 1 91 ? -67.733 -4.603 91.017 1.00 78.69 91 LYS A O 1
ATOM 730 N N . MET A 1 92 ? -68.913 -3.514 92.581 1.00 76.25 92 MET A N 1
ATOM 731 C CA . MET A 1 92 ? -68.707 -2.189 91.992 1.00 76.25 92 MET A CA 1
ATOM 732 C C . MET A 1 92 ? -67.237 -1.755 92.087 1.00 76.25 92 MET A C 1
ATOM 734 O O . MET A 1 92 ? -66.693 -1.233 91.120 1.00 76.25 92 MET A O 1
ATOM 738 N N . LYS A 1 93 ? -66.569 -1.999 93.222 1.00 82.19 93 LYS A N 1
ATOM 739 C CA . LYS A 1 93 ? -65.135 -1.721 93.395 1.00 82.19 93 LYS A CA 1
ATOM 740 C C . LYS A 1 93 ? -64.272 -2.584 92.479 1.00 82.19 93 LYS A C 1
ATOM 742 O O . LYS A 1 93 ? -63.377 -2.043 91.844 1.00 82.19 93 LYS A O 1
ATOM 747 N N . GLU A 1 94 ? -64.552 -3.878 92.350 1.00 81.25 94 GLU A N 1
ATOM 748 C CA . GLU A 1 94 ? -63.857 -4.757 91.402 1.00 81.25 94 GLU A CA 1
ATOM 749 C C . GLU A 1 94 ? -64.088 -4.337 89.949 1.00 81.25 94 GLU A C 1
ATOM 751 O O . GLU A 1 94 ? -63.144 -4.317 89.164 1.00 81.25 94 GLU A O 1
ATOM 756 N N . ALA A 1 95 ? -65.316 -3.953 89.584 1.00 82.25 95 ALA A N 1
ATOM 757 C CA . ALA A 1 95 ? -65.611 -3.418 88.257 1.00 82.25 95 ALA A CA 1
ATOM 758 C C . ALA A 1 95 ? -64.849 -2.110 87.995 1.00 82.25 95 ALA A C 1
ATOM 760 O O . ALA A 1 95 ? -64.318 -1.919 86.905 1.00 82.25 95 ALA A O 1
ATOM 761 N N . LEU A 1 96 ? -64.737 -1.236 89.001 1.00 84.44 96 LEU A N 1
ATOM 762 C CA . LEU A 1 96 ? -63.955 -0.002 88.917 1.00 84.44 96 LEU A CA 1
ATOM 763 C C . LEU A 1 96 ? -62.447 -0.265 88.828 1.00 84.44 96 LEU A C 1
ATOM 765 O O . LEU A 1 96 ? -61.771 0.422 88.070 1.00 84.44 96 LEU A O 1
ATOM 769 N N . ILE A 1 97 ? -61.919 -1.255 89.552 1.00 86.25 97 ILE A N 1
ATOM 770 C CA . ILE A 1 97 ? -60.508 -1.662 89.466 1.00 86.25 97 ILE A CA 1
ATOM 771 C C . ILE A 1 97 ? -60.220 -2.255 88.086 1.00 86.25 97 ILE A C 1
ATOM 773 O O . ILE A 1 97 ? -59.300 -1.795 87.424 1.00 86.25 97 ILE A O 1
ATOM 777 N N . LYS A 1 98 ? -61.059 -3.170 87.587 1.00 88.75 98 LYS A N 1
ATOM 778 C CA . LYS A 1 98 ? -60.929 -3.712 86.225 1.00 88.75 98 LYS A CA 1
ATOM 779 C C . LYS A 1 98 ? -61.024 -2.626 85.162 1.00 88.75 98 LYS A C 1
ATOM 781 O O . LYS A 1 98 ? -60.264 -2.652 84.207 1.00 88.75 98 LYS A O 1
ATOM 786 N N . MET A 1 99 ? -61.922 -1.656 85.324 1.00 84.06 99 MET A N 1
ATOM 787 C CA . MET A 1 99 ? -62.037 -0.535 84.392 1.00 84.06 99 MET A CA 1
ATOM 788 C C . MET A 1 99 ? -60.816 0.388 84.464 1.00 84.06 99 MET A C 1
ATOM 790 O O . MET A 1 99 ? -60.331 0.821 83.426 1.00 84.06 99 MET A O 1
ATOM 794 N N . ARG A 1 100 ? -60.273 0.652 85.660 1.00 90.69 100 ARG A N 1
ATOM 795 C CA . ARG A 1 100 ? -59.002 1.370 85.836 1.00 90.69 100 ARG A CA 1
ATOM 796 C C . ARG A 1 100 ? -57.853 0.627 85.158 1.00 90.69 100 ARG A C 1
ATOM 798 O O . ARG A 1 100 ? -57.075 1.266 84.462 1.00 90.69 100 ARG A O 1
ATOM 805 N N . ASP A 1 101 ? -57.764 -0.684 85.346 1.00 89.75 101 ASP A N 1
ATOM 806 C CA . ASP A 1 101 ? -56.690 -1.515 84.798 1.00 89.75 101 ASP A CA 1
ATOM 807 C C . ASP A 1 101 ? -56.813 -1.633 83.276 1.00 89.75 101 ASP A C 1
ATOM 809 O O . ASP A 1 101 ? -55.828 -1.445 82.576 1.00 89.75 101 ASP A O 1
ATOM 813 N N . MET A 1 102 ? -58.031 -1.782 82.743 1.00 84.44 102 MET A N 1
ATOM 814 C CA . MET A 1 102 ? -58.304 -1.690 81.304 1.00 84.44 102 MET A CA 1
ATOM 815 C C . MET A 1 102 ? -57.936 -0.318 80.731 1.00 84.44 102 MET A C 1
ATOM 817 O O . MET A 1 102 ? -57.386 -0.246 79.638 1.00 84.44 102 MET A O 1
ATOM 821 N N . ILE A 1 103 ? -58.212 0.777 81.447 1.00 84.88 103 ILE A N 1
ATOM 822 C CA . ILE A 1 103 ? -57.819 2.128 81.017 1.00 84.88 103 ILE A CA 1
ATOM 823 C C . ILE A 1 103 ? -56.293 2.290 81.064 1.00 84.88 103 ILE A C 1
ATOM 825 O O . ILE A 1 103 ? -55.718 2.879 80.152 1.00 84.88 103 ILE A O 1
ATOM 829 N N . ALA A 1 104 ? -55.627 1.776 82.100 1.00 86.50 104 ALA A N 1
ATOM 830 C CA . ALA A 1 104 ? -54.173 1.822 82.224 1.00 86.50 104 ALA A CA 1
ATOM 831 C C . ALA A 1 104 ? -53.491 1.006 81.117 1.00 86.50 104 ALA A C 1
ATOM 833 O O . ALA A 1 104 ? -52.567 1.501 80.477 1.00 86.50 104 ALA A O 1
ATOM 834 N N . GLN A 1 105 ? -54.001 -0.192 80.837 1.00 83.62 105 GLN A N 1
ATOM 835 C CA . GLN A 1 105 ? -53.494 -1.065 79.786 1.00 83.62 105 GLN A CA 1
ATOM 836 C C . GLN A 1 105 ? -53.748 -0.488 78.390 1.00 83.62 105 GLN A C 1
ATOM 838 O O . GLN A 1 105 ? -52.823 -0.429 77.589 1.00 83.62 105 GLN A O 1
ATOM 843 N N . ALA A 1 106 ? -54.936 0.066 78.131 1.00 83.88 106 ALA A N 1
ATOM 844 C CA . ALA A 1 106 ? -55.225 0.754 76.872 1.00 83.88 106 ALA A CA 1
ATOM 845 C C . ALA A 1 106 ? -54.337 1.993 76.651 1.00 83.88 106 ALA A C 1
ATOM 847 O O . ALA A 1 106 ? -53.989 2.310 75.515 1.00 83.88 106 ALA A O 1
ATOM 848 N N . ASN A 1 107 ? -53.965 2.710 77.718 1.00 85.75 107 ASN A N 1
ATOM 849 C CA . ASN A 1 107 ? -53.023 3.826 77.617 1.00 85.75 107 ASN A CA 1
ATOM 850 C C . ASN A 1 107 ? -51.594 3.341 77.333 1.00 85.75 107 ASN A C 1
ATOM 852 O O . ASN A 1 107 ? -50.934 3.934 76.485 1.00 85.75 107 ASN A O 1
ATOM 856 N N . LEU A 1 108 ? -51.149 2.260 77.982 1.00 86.06 108 LEU A N 1
ATOM 857 C CA . LEU A 1 108 ? -49.829 1.664 77.764 1.00 86.06 108 LEU A CA 1
ATOM 858 C C . LEU A 1 108 ? -49.687 1.104 76.339 1.00 86.06 108 LEU A C 1
ATOM 860 O O . LEU A 1 108 ? -48.718 1.408 75.654 1.00 86.06 108 LEU A O 1
ATOM 864 N N . GLU A 1 109 ? -50.683 0.359 75.852 1.00 82.56 109 GLU A N 1
ATOM 865 C CA . GLU A 1 109 ? -50.722 -0.157 74.474 1.00 82.56 109 GLU A CA 1
ATOM 866 C C . GLU A 1 109 ? -50.665 0.976 73.443 1.00 82.56 109 GLU A C 1
ATOM 868 O O . GLU A 1 109 ? -49.981 0.878 72.425 1.00 82.56 109 GLU A O 1
ATOM 873 N N . LYS A 1 110 ? -51.348 2.091 73.719 1.00 85.62 110 LYS A N 1
ATOM 874 C CA . LYS A 1 110 ? -51.325 3.270 72.851 1.00 85.62 110 LYS A CA 1
ATOM 875 C C . LYS A 1 110 ? -49.964 3.968 72.847 1.00 85.62 110 LYS A C 1
ATOM 877 O O . LYS A 1 110 ? -49.591 4.536 71.824 1.00 85.62 110 LYS A O 1
ATOM 882 N N . GLU A 1 111 ? -49.243 3.940 73.964 1.00 82.56 111 GLU A N 1
ATOM 883 C CA . GLU A 1 111 ? -47.897 4.503 74.101 1.00 82.56 111 GLU A CA 1
ATOM 884 C C . GLU A 1 111 ? -46.851 3.634 73.382 1.00 82.56 111 GLU A C 1
ATOM 886 O O . GLU A 1 111 ? -46.040 4.167 72.626 1.00 82.56 111 GLU A O 1
ATOM 891 N N . ILE A 1 112 ? -46.945 2.303 73.499 1.00 85.69 112 ILE A N 1
ATOM 892 C CA . ILE A 1 112 ? -46.106 1.341 72.760 1.00 85.69 112 ILE A CA 1
ATOM 893 C C . ILE A 1 112 ? -46.322 1.485 71.249 1.00 85.69 112 ILE A C 1
ATOM 895 O O . ILE A 1 112 ? -45.368 1.740 70.518 1.00 85.69 112 ILE A O 1
ATOM 899 N N . ALA A 1 113 ? -47.574 1.444 70.783 1.00 84.38 113 ALA A N 1
ATOM 900 C CA . ALA A 1 113 ? -47.891 1.600 69.361 1.00 84.38 113 ALA A CA 1
ATOM 901 C C . ALA A 1 113 ? -47.477 2.978 68.809 1.00 84.38 113 ALA A C 1
ATOM 903 O O . ALA A 1 113 ? -47.188 3.129 67.620 1.00 84.38 113 ALA A O 1
ATOM 904 N N . MET A 1 114 ? -47.466 4.014 69.656 1.00 83.00 114 MET A N 1
ATOM 905 C CA . MET A 1 114 ? -46.972 5.335 69.274 1.00 83.00 114 MET A CA 1
ATOM 906 C C . MET A 1 114 ? -45.445 5.354 69.151 1.00 83.00 114 MET A C 1
ATOM 908 O O . MET A 1 114 ? -44.949 5.944 68.193 1.00 83.00 114 MET A O 1
ATOM 912 N N . ASN A 1 115 ? -44.718 4.686 70.049 1.00 83.69 115 ASN A N 1
ATOM 913 C CA . ASN A 1 115 ? -43.261 4.559 69.974 1.00 83.69 115 ASN A CA 1
ATOM 914 C C . ASN A 1 115 ? -42.817 3.734 68.757 1.00 83.69 115 ASN A C 1
ATOM 916 O O . ASN A 1 115 ? -42.001 4.221 67.980 1.00 83.69 115 ASN A O 1
ATOM 920 N N . GLU A 1 116 ? -43.426 2.571 68.508 1.00 86.69 116 GLU A N 1
ATOM 921 C CA . GLU A 1 116 ? -43.142 1.741 67.323 1.00 86.69 116 GLU A CA 1
ATOM 922 C C . GLU A 1 116 ? -43.393 2.507 66.016 1.00 86.69 116 GLU A C 1
ATOM 924 O O . GLU A 1 116 ? -42.619 2.436 65.062 1.00 86.69 116 GLU A O 1
ATOM 929 N N . ARG A 1 117 ? -44.462 3.312 65.967 1.00 85.25 117 ARG A N 1
ATOM 930 C CA . ARG A 1 117 ? -44.771 4.145 64.799 1.00 85.25 117 ARG A CA 1
ATOM 931 C C . ARG A 1 117 ? -43.735 5.250 64.578 1.00 85.25 117 ARG A C 1
ATOM 933 O O . ARG A 1 117 ? -43.473 5.599 63.427 1.00 85.25 117 ARG A O 1
ATOM 940 N N . VAL A 1 118 ? -43.182 5.815 65.652 1.00 89.75 118 VAL A N 1
ATOM 941 C CA . VAL A 1 118 ? -42.108 6.818 65.580 1.00 89.75 118 VAL A CA 1
ATOM 942 C C . VAL A 1 118 ? -40.804 6.170 65.116 1.00 89.75 118 VAL A C 1
ATOM 944 O O . VAL A 1 118 ? -40.154 6.721 64.231 1.00 89.75 118 VAL A O 1
ATOM 947 N N . GLU A 1 119 ? -40.449 4.995 65.636 1.00 86.38 119 GLU A N 1
ATOM 948 C CA . GLU A 1 119 ? -39.272 4.238 65.187 1.00 86.38 119 GLU A CA 1
ATOM 949 C C . GLU A 1 119 ? -39.374 3.866 63.705 1.00 86.38 119 GLU A C 1
ATOM 951 O O . GLU A 1 119 ? -38.474 4.185 62.928 1.00 86.38 119 GLU A O 1
ATOM 956 N N . PHE A 1 120 ? -40.518 3.327 63.277 1.00 89.38 120 PHE A N 1
ATOM 957 C CA . PHE A 1 120 ? -40.762 3.007 61.871 1.00 89.38 120 PHE A CA 1
ATOM 958 C C . PHE A 1 120 ? -40.715 4.253 60.970 1.00 89.38 120 PHE A C 1
ATOM 960 O O . PHE A 1 120 ? -40.259 4.186 59.828 1.00 89.38 120 PHE A O 1
ATOM 967 N N . GLN A 1 121 ? -41.159 5.417 61.466 1.00 89.25 121 GLN A N 1
ATOM 968 C CA . GLN A 1 121 ? -41.011 6.685 60.742 1.00 89.25 121 GLN A CA 1
ATOM 969 C C . GLN A 1 121 ? -39.547 7.088 60.578 1.00 89.25 121 GLN A C 1
ATOM 971 O O . GLN A 1 121 ? -39.171 7.503 59.484 1.00 89.25 121 GLN A O 1
ATOM 976 N N . ILE A 1 122 ? -38.731 6.958 61.626 1.00 92.25 122 ILE A N 1
ATOM 977 C CA . ILE A 1 122 ? -37.298 7.274 61.570 1.00 92.25 122 ILE A CA 1
ATOM 978 C C . ILE A 1 122 ? -36.595 6.358 60.565 1.00 92.25 122 ILE A C 1
ATOM 980 O O . ILE A 1 122 ? -35.824 6.839 59.736 1.00 92.25 122 ILE A O 1
ATOM 984 N N . GLU A 1 123 ? -36.894 5.062 60.591 1.00 90.31 123 GLU A N 1
ATOM 985 C CA . GLU A 1 123 ? -36.305 4.081 59.679 1.00 90.31 123 GLU A CA 1
ATOM 986 C C . GLU A 1 123 ? -36.732 4.327 58.219 1.00 90.31 123 GLU A C 1
ATOM 988 O O . GLU A 1 123 ? -35.900 4.345 57.310 1.00 90.31 123 GLU A O 1
ATOM 993 N N . CYS A 1 124 ? -38.011 4.646 57.982 1.00 90.50 124 CYS A N 1
ATOM 994 C CA . CYS A 1 124 ? -38.490 5.077 56.666 1.00 90.50 124 CYS A CA 1
ATOM 995 C C . CYS A 1 124 ? -37.774 6.343 56.169 1.00 90.50 124 CYS A C 1
ATOM 997 O O . CYS A 1 124 ? -37.455 6.442 54.983 1.00 90.50 124 CYS A O 1
ATOM 999 N N . GLU A 1 125 ? -37.522 7.316 57.050 1.00 92.50 125 GLU A N 1
ATOM 1000 C CA . GLU A 1 125 ? -36.793 8.544 56.715 1.00 92.50 125 GLU A CA 1
ATOM 1001 C C . GLU A 1 125 ? -35.332 8.234 56.338 1.00 92.50 125 GLU A C 1
ATOM 1003 O O . GLU A 1 125 ? -34.812 8.793 55.372 1.00 92.50 125 GLU A O 1
ATOM 1008 N N . GLN A 1 126 ? -34.683 7.296 57.039 1.00 92.81 126 GLN A N 1
ATOM 1009 C CA . GLN A 1 126 ? -33.320 6.845 56.736 1.00 92.81 126 GLN A CA 1
ATOM 1010 C C . GLN A 1 126 ? -33.235 6.132 55.383 1.00 92.81 126 GLN A C 1
ATOM 1012 O O . GLN A 1 126 ? -32.385 6.480 54.561 1.00 92.81 126 GLN A O 1
ATOM 1017 N N . PHE A 1 127 ? -34.138 5.187 55.104 1.00 89.69 127 PHE A N 1
ATOM 1018 C CA . PHE A 1 127 ? -34.189 4.527 53.796 1.00 89.69 127 PHE A CA 1
ATOM 1019 C C . PHE A 1 127 ? -34.475 5.516 52.669 1.00 89.69 127 PHE A C 1
ATOM 1021 O O . PHE A 1 127 ? -33.908 5.402 51.583 1.00 89.69 127 PHE A O 1
ATOM 1028 N N . ARG A 1 128 ? -35.311 6.525 52.927 1.00 93.88 128 ARG A N 1
ATOM 1029 C CA . ARG A 1 128 ? -35.590 7.585 51.958 1.00 93.88 128 ARG A CA 1
ATOM 1030 C C . ARG A 1 128 ? -34.348 8.421 51.649 1.00 93.88 128 ARG A C 1
ATOM 1032 O O . ARG A 1 128 ? -34.106 8.706 50.482 1.00 93.88 128 ARG A O 1
ATOM 1039 N N . GLN A 1 129 ? -33.540 8.755 52.656 1.00 94.06 129 GLN A N 1
ATOM 1040 C CA . GLN A 1 129 ? -32.265 9.457 52.457 1.00 94.06 129 GLN A CA 1
ATOM 1041 C C . GLN A 1 129 ? -31.247 8.606 51.691 1.00 94.06 129 GLN A C 1
ATOM 1043 O O . GLN A 1 129 ? -30.572 9.114 50.799 1.00 94.06 129 GLN A O 1
ATOM 1048 N N . GLN A 1 130 ? -31.146 7.311 51.999 1.00 93.94 130 GLN A N 1
ATOM 1049 C CA . GLN A 1 130 ? -30.275 6.395 51.256 1.00 93.94 130 GLN A CA 1
ATOM 1050 C C . GLN A 1 130 ? -30.714 6.260 49.795 1.00 93.94 130 GLN A C 1
ATOM 1052 O O . GLN A 1 130 ? -29.871 6.260 48.898 1.00 93.94 130 GLN A O 1
ATOM 1057 N N . LEU A 1 131 ? -32.025 6.191 49.548 1.00 93.56 131 LEU A N 1
ATOM 1058 C CA . LEU A 1 131 ? -32.578 6.167 48.199 1.00 93.56 131 LEU A CA 1
ATOM 1059 C C . LEU A 1 131 ? -32.246 7.459 47.445 1.00 93.56 131 LEU A C 1
ATOM 1061 O O . LEU A 1 131 ? -31.790 7.388 46.311 1.00 93.56 131 LEU A O 1
ATOM 1065 N N . GLU A 1 132 ? -32.403 8.621 48.078 1.00 96.00 132 GLU A N 1
ATOM 1066 C CA . GLU A 1 132 ? -32.092 9.920 47.471 1.00 96.00 132 GLU A CA 1
ATOM 1067 C C . GLU A 1 132 ? -30.596 10.048 47.128 1.00 96.00 132 GLU A C 1
ATOM 1069 O O . GLU A 1 132 ? -30.239 10.456 46.023 1.00 96.00 132 GLU A O 1
ATOM 1074 N N . GLN A 1 133 ? -29.705 9.589 48.013 1.00 94.44 133 GLN A N 1
ATOM 1075 C CA . GLN A 1 133 ? -28.262 9.523 47.744 1.00 94.44 133 GLN A CA 1
ATOM 1076 C C . GLN A 1 133 ? -27.927 8.551 46.601 1.00 94.44 133 GLN A C 1
ATOM 1078 O O . GLN A 1 133 ? -27.093 8.847 45.739 1.00 94.44 133 GLN A O 1
ATOM 1083 N N . ALA A 1 134 ? -28.577 7.386 46.556 1.00 92.75 134 ALA A N 1
ATOM 1084 C CA . ALA A 1 134 ? -28.411 6.429 45.467 1.00 92.75 134 ALA A CA 1
ATOM 1085 C C . ALA A 1 134 ? -28.918 7.003 44.129 1.00 92.75 134 ALA A C 1
ATOM 1087 O O . ALA A 1 134 ? -28.267 6.848 43.097 1.00 92.75 134 ALA A O 1
ATOM 1088 N N . GLU A 1 135 ? -30.040 7.721 44.129 1.00 95.06 135 GLU A N 1
ATOM 1089 C CA . GLU A 1 135 ? -30.569 8.395 42.941 1.00 95.06 135 GLU A CA 1
ATOM 1090 C C . GLU A 1 135 ? -29.629 9.501 42.443 1.00 95.06 135 GLU A C 1
ATOM 1092 O O . GLU A 1 135 ? -29.394 9.618 41.235 1.00 95.06 135 GLU A O 1
ATOM 1097 N N . GLU A 1 136 ? -29.033 10.273 43.354 1.00 96.19 136 GLU A N 1
ATOM 1098 C CA . GLU A 1 136 ? -28.074 11.322 43.008 1.00 96.19 136 GLU A CA 1
ATOM 1099 C C . GLU A 1 136 ? -26.765 10.745 42.449 1.00 96.19 136 GLU A C 1
ATOM 1101 O O . GLU A 1 136 ? -26.278 11.200 41.411 1.00 96.19 136 GLU A O 1
ATOM 1106 N N . THR A 1 137 ? -26.236 9.673 43.047 1.00 93.75 137 THR A N 1
ATOM 1107 C CA . THR A 1 137 ? -25.059 8.972 42.499 1.00 93.75 137 THR A CA 1
ATOM 1108 C C . THR A 1 137 ? -25.344 8.357 41.127 1.00 93.75 137 THR A C 1
ATOM 1110 O O . THR A 1 137 ? -24.526 8.498 40.216 1.00 93.75 137 THR A O 1
ATOM 1113 N N . ILE A 1 138 ? -26.524 7.758 40.917 1.00 95.00 138 ILE A N 1
ATOM 1114 C CA . ILE A 1 138 ? -26.955 7.259 39.601 1.00 95.00 138 ILE A CA 1
ATOM 1115 C C . ILE A 1 138 ? -27.013 8.397 38.579 1.00 95.00 138 ILE A C 1
ATOM 1117 O O . ILE A 1 138 ? -26.633 8.201 37.423 1.00 95.00 138 ILE A O 1
ATOM 1121 N N . LYS A 1 139 ? -27.483 9.584 38.972 1.00 96.19 139 LYS A N 1
ATOM 1122 C CA . LYS A 1 139 ? -27.538 10.748 38.083 1.00 96.19 139 LYS A CA 1
ATOM 1123 C C . LYS A 1 139 ? -26.139 11.198 37.656 1.00 96.19 139 LYS A C 1
ATOM 1125 O O . LYS A 1 139 ? -25.908 11.360 36.461 1.00 96.19 139 LYS A O 1
ATOM 1130 N N . ILE A 1 140 ? -25.204 11.318 38.598 1.00 95.44 140 ILE A N 1
ATOM 1131 C CA . ILE A 1 140 ? -23.809 11.691 38.307 1.00 95.44 140 ILE A CA 1
ATOM 1132 C C . ILE A 1 140 ? -23.151 10.657 37.383 1.00 95.44 140 ILE A C 1
ATOM 1134 O O . ILE A 1 140 ? -22.514 11.018 36.394 1.00 95.44 140 ILE A O 1
ATOM 1138 N N . LEU A 1 141 ? -23.340 9.362 37.660 1.00 93.69 141 LEU A N 1
ATOM 1139 C CA . LEU A 1 141 ? -22.796 8.292 36.821 1.00 93.69 141 LEU A CA 1
ATOM 1140 C C . LEU A 1 141 ? -23.381 8.316 35.403 1.00 93.69 141 LEU A C 1
ATOM 1142 O O . LEU A 1 141 ? -22.649 8.094 34.442 1.00 93.69 141 LEU A O 1
ATOM 1146 N N . LYS A 1 142 ? -24.674 8.628 35.247 1.00 94.50 142 LYS A N 1
ATOM 1147 C CA . LYS A 1 142 ? -25.295 8.810 33.925 1.00 94.50 142 LYS A CA 1
ATOM 1148 C C . LYS A 1 142 ? -24.676 9.979 33.163 1.00 94.50 142 LYS A C 1
ATOM 1150 O O . LYS A 1 142 ? -24.314 9.803 32.007 1.00 94.50 142 LYS A O 1
ATOM 1155 N N . GLU A 1 143 ? -24.487 11.125 33.813 1.00 95.12 143 GLU A N 1
ATOM 1156 C CA . GLU A 1 143 ? -23.835 12.289 33.196 1.00 95.12 143 GLU A CA 1
ATOM 1157 C C . GLU A 1 143 ? -22.389 11.968 32.765 1.00 95.12 143 GLU A C 1
ATOM 1159 O O . GLU A 1 143 ? -21.957 12.370 31.684 1.00 95.12 143 GLU A O 1
ATOM 1164 N N . GLN A 1 144 ? -21.654 11.177 33.555 1.00 93.50 144 GLN A N 1
ATOM 1165 C CA . GLN A 1 144 ? -20.313 10.709 33.192 1.00 93.50 144 GLN A CA 1
ATOM 1166 C C . GLN A 1 144 ? -20.330 9.755 31.988 1.00 93.50 144 GLN A C 1
ATOM 1168 O O . GLN A 1 144 ? -19.462 9.850 31.116 1.00 93.50 144 GLN A O 1
ATOM 1173 N N . VAL A 1 145 ? -21.307 8.847 31.919 1.00 94.75 145 VAL A N 1
ATOM 1174 C CA . VAL A 1 145 ? -21.488 7.952 30.766 1.00 94.75 145 VAL A CA 1
ATOM 1175 C C . VAL A 1 145 ? -21.832 8.755 29.513 1.00 94.75 145 VAL A C 1
ATOM 1177 O O . VAL A 1 145 ? -21.219 8.528 28.472 1.00 94.75 145 VAL A O 1
ATOM 1180 N N . ASP A 1 146 ? -22.727 9.738 29.607 1.00 95.69 146 ASP A N 1
ATOM 1181 C CA . ASP A 1 146 ? -23.096 10.596 28.477 1.00 95.69 146 ASP A CA 1
ATOM 1182 C C . ASP A 1 146 ? -21.894 11.407 27.959 1.00 95.69 146 ASP A C 1
ATOM 1184 O O . ASP A 1 146 ? -21.646 11.447 26.750 1.00 95.69 146 ASP A O 1
ATOM 1188 N N . ALA A 1 147 ? -21.084 11.974 28.860 1.00 95.19 147 ALA A N 1
ATOM 1189 C CA . ALA A 1 147 ? -19.841 12.659 28.501 1.00 95.19 147 ALA A CA 1
ATOM 1190 C C . ALA A 1 147 ? -18.819 11.706 27.852 1.00 95.19 147 ALA A C 1
ATOM 1192 O O . ALA A 1 147 ? -18.144 12.070 26.884 1.00 95.19 147 ALA A O 1
ATOM 1193 N N . SER A 1 148 ? -18.729 10.465 28.344 1.00 93.88 148 SER A N 1
ATOM 1194 C CA . SER A 1 148 ? -17.877 9.431 27.750 1.00 93.88 148 SER A CA 1
ATOM 1195 C C . SER A 1 148 ? -18.330 9.082 26.330 1.00 93.88 148 SER A C 1
ATOM 1197 O O . SER A 1 148 ? -17.494 9.041 25.427 1.00 93.88 148 SER A O 1
ATOM 1199 N N . ILE A 1 149 ? -19.636 8.913 26.101 1.00 92.12 149 ILE A N 1
ATOM 1200 C CA . ILE A 1 149 ? -20.213 8.628 24.777 1.00 92.12 149 ILE A CA 1
ATOM 1201 C C . ILE A 1 149 ? -19.960 9.788 23.802 1.00 92.12 149 ILE A C 1
ATOM 1203 O O . ILE A 1 149 ? -19.689 9.571 22.619 1.00 92.12 149 ILE A O 1
ATOM 1207 N N . GLU A 1 150 ? -20.043 11.040 24.255 1.00 94.56 150 GLU A N 1
ATOM 1208 C CA . GLU A 1 150 ? -19.731 12.194 23.404 1.00 94.56 150 GLU A CA 1
ATOM 1209 C C . GLU A 1 150 ? -18.239 12.255 23.039 1.00 94.56 150 GLU A C 1
ATOM 1211 O O . GLU A 1 150 ? -17.890 12.517 21.883 1.00 94.56 150 GLU A O 1
ATOM 1216 N N . SER A 1 151 ? -17.357 11.933 23.991 1.00 94.50 151 SER A N 1
ATOM 1217 C CA . SER A 1 151 ? -15.916 11.831 23.737 1.00 94.50 151 SER A CA 1
ATOM 1218 C C . SER A 1 151 ? -15.579 10.721 22.731 1.00 94.50 151 SER A C 1
ATOM 1220 O O . SER A 1 151 ? -14.769 10.942 21.830 1.00 94.50 151 SER A O 1
ATOM 1222 N N . GLU A 1 152 ? -16.262 9.574 22.810 1.00 92.94 152 GLU A N 1
ATOM 1223 C CA . GLU A 1 152 ? -16.111 8.446 21.886 1.00 92.94 152 GLU A CA 1
ATOM 1224 C C . GLU A 1 152 ? -16.490 8.845 20.454 1.00 92.94 152 GLU A C 1
ATOM 1226 O O . GLU A 1 152 ? -15.710 8.642 19.525 1.00 92.94 152 GLU A O 1
ATOM 1231 N N . LYS A 1 153 ? -17.615 9.550 20.272 1.00 94.44 153 LYS A N 1
ATOM 1232 C CA . LYS A 1 153 ? -18.010 10.089 18.957 1.00 94.44 153 LYS A CA 1
ATOM 1233 C C . LYS A 1 153 ? -16.954 11.029 18.374 1.00 94.44 153 LYS A C 1
ATOM 1235 O O . LYS A 1 153 ? -16.717 11.026 17.165 1.00 94.44 153 LYS A O 1
ATOM 1240 N N . MET A 1 154 ? -16.321 11.857 19.205 1.00 92.50 154 MET A N 1
ATOM 1241 C CA . MET A 1 154 ? -15.248 12.741 18.745 1.00 92.50 154 MET A CA 1
ATOM 1242 C C . MET A 1 154 ? -13.996 11.947 18.350 1.00 92.50 154 MET A C 1
ATOM 1244 O O . MET A 1 154 ? -13.380 12.250 17.323 1.00 92.50 154 MET A O 1
ATOM 1248 N N . ILE A 1 155 ? -13.648 10.910 19.117 1.00 96.12 155 ILE A N 1
ATOM 1249 C CA . ILE A 1 155 ? -12.565 9.977 18.786 1.00 96.12 155 ILE A CA 1
ATOM 1250 C C . ILE A 1 155 ? -12.849 9.289 17.447 1.00 96.12 155 ILE A C 1
ATOM 1252 O O . ILE A 1 155 ? -11.955 9.245 16.604 1.00 96.12 155 ILE A O 1
ATOM 1256 N N . ASP A 1 156 ? -14.078 8.850 17.183 1.00 96.00 156 ASP A N 1
ATOM 1257 C CA . ASP A 1 156 ? -14.461 8.247 15.903 1.00 96.00 156 ASP A CA 1
ATOM 1258 C C . ASP A 1 156 ? -14.310 9.222 14.733 1.00 96.00 156 ASP A C 1
ATOM 1260 O O . ASP A 1 156 ? -13.783 8.871 13.673 1.00 96.00 156 ASP A O 1
ATOM 1264 N N . ILE A 1 157 ? -14.735 10.477 14.902 1.00 95.62 157 ILE A N 1
ATOM 1265 C CA . ILE A 1 157 ? -14.583 11.506 13.864 1.00 95.62 157 ILE A CA 1
ATOM 1266 C C . ILE A 1 157 ? -13.100 11.771 13.582 1.00 95.62 157 ILE A C 1
ATOM 1268 O O . ILE A 1 157 ? -12.705 11.884 12.418 1.00 95.62 157 ILE A O 1
ATOM 1272 N N . LEU A 1 158 ? -12.275 11.884 14.625 1.00 95.19 158 LEU A N 1
ATOM 1273 C CA . LEU A 1 158 ? -10.834 12.092 14.483 1.00 95.19 158 LEU A CA 1
ATOM 1274 C C . LEU A 1 158 ? -10.144 10.875 13.862 1.00 95.19 158 LEU A C 1
ATOM 1276 O O . LEU A 1 158 ? -9.305 11.045 12.982 1.00 95.19 158 LEU A O 1
ATOM 1280 N N . THR A 1 159 ? -10.546 9.665 14.242 1.00 95.38 159 THR A N 1
ATOM 1281 C CA . THR A 1 159 ? -10.018 8.408 13.699 1.00 95.38 159 THR A CA 1
ATOM 1282 C C . THR A 1 159 ? -10.344 8.283 12.216 1.00 95.38 159 THR A C 1
ATOM 1284 O O . THR A 1 159 ? -9.448 8.059 11.407 1.00 95.38 159 THR A O 1
ATOM 1287 N N . ASN A 1 160 ? -11.592 8.544 11.821 1.00 95.94 160 ASN A N 1
ATOM 1288 C CA . ASN A 1 160 ? -11.993 8.552 10.413 1.00 95.94 160 ASN A CA 1
ATOM 1289 C C . ASN A 1 160 ? -11.250 9.622 9.597 1.00 95.94 160 ASN A C 1
ATOM 1291 O O . ASN A 1 160 ? -10.862 9.377 8.454 1.00 95.94 160 ASN A O 1
ATOM 1295 N N . LYS A 1 161 ? -11.024 10.812 10.170 1.00 97.06 161 LYS A N 1
ATOM 1296 C CA . LYS A 1 161 ? -10.222 11.859 9.519 1.00 97.06 161 LYS A CA 1
ATOM 1297 C C . LYS A 1 161 ? -8.758 11.452 9.373 1.00 97.06 161 LYS A C 1
ATOM 1299 O O . LYS A 1 161 ? -8.203 11.682 8.303 1.00 97.06 161 LYS A O 1
ATOM 1304 N N . ASN A 1 162 ? -8.155 10.849 10.396 1.00 95.69 162 ASN A N 1
ATOM 1305 C CA . ASN A 1 162 ? -6.779 10.356 10.337 1.00 95.69 162 ASN A CA 1
ATOM 1306 C C . ASN A 1 162 ? -6.632 9.265 9.277 1.00 95.69 162 ASN A C 1
ATOM 1308 O O . ASN A 1 162 ? -5.791 9.416 8.399 1.00 95.69 162 ASN A O 1
ATOM 1312 N N . LEU A 1 163 ? -7.515 8.262 9.265 1.00 96.12 163 LEU A N 1
ATOM 1313 C CA . LEU A 1 163 ? -7.541 7.229 8.223 1.00 96.12 163 LEU A CA 1
ATOM 1314 C C . LEU A 1 163 ? -7.680 7.844 6.821 1.00 96.12 163 LEU A C 1
ATOM 1316 O O . LEU A 1 163 ? -6.948 7.496 5.899 1.00 96.12 163 LEU A O 1
ATOM 1320 N N . GLY A 1 164 ? -8.569 8.829 6.657 1.00 96.12 164 GLY A N 1
ATOM 1321 C CA . GLY A 1 164 ? -8.735 9.531 5.384 1.00 96.12 164 GLY A CA 1
ATOM 1322 C C . GLY A 1 164 ? -7.524 10.378 4.965 1.00 96.12 164 GLY A C 1
ATOM 1323 O O . GLY A 1 164 ? -7.294 10.564 3.768 1.00 96.12 164 GLY A O 1
ATOM 1324 N N . LEU A 1 165 ? -6.757 10.915 5.918 1.00 95.69 165 LEU A N 1
ATOM 1325 C CA . LEU A 1 165 ? -5.506 11.629 5.647 1.00 95.69 165 LEU A CA 1
ATOM 1326 C C . LEU A 1 165 ? -4.372 10.660 5.311 1.00 95.69 165 LEU A C 1
ATOM 1328 O O . LEU A 1 165 ? -3.632 10.932 4.372 1.00 95.69 165 LEU A O 1
ATOM 1332 N N . GLU A 1 166 ? -4.276 9.528 6.003 1.00 94.19 166 GLU A N 1
ATOM 1333 C CA . GLU A 1 166 ? -3.319 8.456 5.710 1.00 94.19 166 GLU A CA 1
ATOM 1334 C C . GLU A 1 166 ? -3.536 7.885 4.306 1.00 94.19 166 GLU A C 1
ATOM 1336 O O . GLU A 1 166 ? -2.583 7.724 3.548 1.00 94.19 166 GLU A O 1
ATOM 1341 N N . ASP A 1 167 ? -4.789 7.677 3.895 1.00 96.50 167 ASP A N 1
ATOM 1342 C CA . ASP A 1 167 ? -5.108 7.239 2.534 1.00 96.50 167 ASP A CA 1
ATOM 1343 C C . ASP A 1 167 ? -4.690 8.256 1.468 1.00 96.50 167 ASP A C 1
ATOM 1345 O O . ASP A 1 167 ? -4.221 7.878 0.392 1.00 96.50 167 ASP A O 1
ATOM 1349 N N . LYS A 1 168 ? -4.868 9.554 1.741 1.00 96.38 168 LYS A N 1
ATOM 1350 C CA . LYS A 1 168 ? -4.412 10.621 0.836 1.00 96.38 168 LYS A CA 1
ATOM 1351 C C . LYS A 1 168 ? -2.892 10.713 0.800 1.00 96.38 168 LYS A C 1
ATOM 1353 O O . LYS A 1 168 ? -2.346 10.907 -0.280 1.00 96.38 168 LYS A O 1
ATOM 1358 N N . LEU A 1 169 ? -2.234 10.564 1.948 1.00 93.81 169 LEU A N 1
ATOM 1359 C CA . LEU A 1 169 ? -0.779 10.552 2.055 1.00 93.81 169 LEU A CA 1
ATOM 1360 C C . LEU A 1 169 ? -0.205 9.390 1.243 1.00 93.81 169 LEU A C 1
ATOM 1362 O O . LEU A 1 169 ? 0.621 9.619 0.371 1.00 93.81 169 LEU A O 1
ATOM 1366 N N . ARG A 1 170 ? -0.740 8.179 1.431 1.00 96.56 170 ARG A N 1
ATOM 1367 C CA . ARG A 1 170 ? -0.341 6.986 0.679 1.00 96.56 170 ARG A CA 1
ATOM 1368 C C . ARG A 1 170 ? -0.499 7.170 -0.831 1.00 96.56 170 ARG A C 1
ATOM 1370 O O . ARG A 1 170 ? 0.403 6.827 -1.582 1.00 96.56 170 ARG A O 1
ATOM 1377 N N . LYS A 1 171 ? -1.619 7.741 -1.290 1.00 94.00 171 LYS A N 1
ATOM 1378 C CA . LYS A 1 171 ? -1.818 8.039 -2.722 1.00 94.00 171 LYS A CA 1
ATOM 1379 C C . LYS A 1 171 ? -0.797 9.046 -3.247 1.00 94.00 171 LYS A C 1
ATOM 1381 O O . LYS A 1 171 ? -0.246 8.837 -4.319 1.00 94.00 171 LYS A O 1
ATOM 1386 N N . ALA A 1 172 ? -0.527 10.110 -2.492 1.00 91.75 172 ALA A N 1
ATOM 1387 C CA . ALA A 1 172 ? 0.482 11.093 -2.871 1.00 91.75 172 ALA A CA 1
ATOM 1388 C C . ALA A 1 172 ? 1.893 10.478 -2.906 1.00 91.75 172 ALA A C 1
ATOM 1390 O O . ALA A 1 172 ? 2.666 10.783 -3.804 1.00 91.75 172 ALA A O 1
ATOM 1391 N N . GLU A 1 173 ? 2.224 9.583 -1.974 1.00 94.31 173 GLU A N 1
ATOM 1392 C CA . GLU A 1 173 ? 3.491 8.840 -1.964 1.00 94.31 173 GLU A CA 1
ATOM 1393 C C . GLU A 1 173 ? 3.617 7.897 -3.173 1.00 94.31 173 GLU A C 1
ATOM 1395 O O . GLU A 1 173 ? 4.677 7.838 -3.796 1.00 94.31 173 GLU A O 1
ATOM 1400 N N . GLU A 1 174 ? 2.541 7.200 -3.551 1.00 94.12 174 GLU A N 1
ATOM 1401 C CA . GLU A 1 174 ? 2.493 6.379 -4.769 1.00 94.12 174 GLU A CA 1
ATOM 1402 C C . GLU A 1 174 ? 2.670 7.230 -6.039 1.00 94.12 174 GLU A C 1
ATOM 1404 O O . GLU A 1 174 ? 3.439 6.851 -6.924 1.00 94.12 174 GLU A O 1
ATOM 1409 N N . GLU A 1 175 ? 2.014 8.392 -6.119 1.00 95.25 175 GLU A N 1
ATOM 1410 C CA . GLU A 1 175 ? 2.175 9.348 -7.225 1.00 95.25 175 GLU A CA 1
ATOM 1411 C C . GLU A 1 175 ? 3.608 9.898 -7.299 1.00 95.25 175 GLU A C 1
ATOM 1413 O O . GLU A 1 175 ? 4.193 9.940 -8.381 1.00 95.25 175 GLU A O 1
ATOM 1418 N N . ILE A 1 176 ? 4.213 10.263 -6.162 1.00 93.75 176 ILE A N 1
ATOM 1419 C CA . ILE A 1 176 ? 5.614 10.709 -6.098 1.00 93.75 176 ILE A CA 1
ATOM 1420 C C . ILE A 1 176 ? 6.539 9.608 -6.607 1.00 93.75 176 ILE A C 1
ATOM 1422 O O . ILE A 1 176 ? 7.399 9.880 -7.441 1.00 93.75 176 ILE A O 1
ATOM 1426 N N . LYS A 1 177 ? 6.335 8.361 -6.174 1.00 94.25 177 LYS A N 1
ATOM 1427 C CA . LYS A 1 177 ? 7.154 7.233 -6.617 1.00 94.25 177 LYS A CA 1
ATOM 1428 C C . LYS A 1 177 ? 7.072 7.025 -8.133 1.00 94.25 177 LYS A C 1
ATOM 1430 O O . LYS A 1 177 ? 8.100 6.853 -8.779 1.00 94.25 177 LYS A O 1
ATOM 1435 N N . GLN A 1 178 ? 5.873 7.095 -8.714 1.00 95.31 178 GLN A N 1
ATOM 1436 C CA . GLN A 1 178 ? 5.689 6.992 -10.169 1.00 95.31 178 GLN A CA 1
ATOM 1437 C C . GLN A 1 178 ? 6.379 8.139 -10.922 1.00 95.31 178 GLN A C 1
ATOM 1439 O O . GLN A 1 178 ? 6.982 7.924 -11.974 1.00 95.31 178 GLN A O 1
ATOM 1444 N N . LEU A 1 179 ? 6.315 9.361 -10.386 1.00 92.19 179 LEU A N 1
ATOM 1445 C CA . LEU A 1 179 ? 6.999 10.517 -10.969 1.00 92.19 179 LEU A CA 1
ATOM 1446 C C . LEU A 1 179 ? 8.525 10.401 -10.861 1.00 92.19 179 LEU A C 1
ATOM 1448 O O . LEU A 1 179 ? 9.233 10.800 -11.783 1.00 92.19 179 LEU A O 1
ATOM 1452 N N . GLU A 1 180 ? 9.046 9.845 -9.770 1.00 91.56 180 GLU A N 1
ATOM 1453 C CA . GLU A 1 180 ? 10.477 9.576 -9.613 1.00 91.56 180 GLU A CA 1
ATOM 1454 C C . GLU A 1 180 ? 10.963 8.494 -10.582 1.00 91.56 180 GLU A C 1
ATOM 1456 O O . GLU A 1 180 ? 12.011 8.669 -11.202 1.00 91.56 180 GLU A O 1
ATOM 1461 N N . GLU A 1 181 ? 10.190 7.422 -10.774 1.00 95.25 181 GLU A N 1
ATOM 1462 C CA . GLU A 1 181 ? 10.464 6.390 -11.784 1.00 95.25 181 GLU A CA 1
ATOM 1463 C C . GLU A 1 181 ? 10.507 6.992 -13.200 1.00 95.25 181 GLU A C 1
ATOM 1465 O O . GLU A 1 181 ? 11.433 6.718 -13.965 1.00 95.25 181 GLU A O 1
ATOM 1470 N N . MET A 1 182 ? 9.565 7.884 -13.526 1.00 87.88 182 MET A N 1
ATOM 1471 C CA . MET A 1 182 ? 9.559 8.613 -14.799 1.00 87.88 182 MET A CA 1
ATOM 1472 C C . MET A 1 182 ? 10.782 9.527 -14.947 1.00 87.88 182 MET A C 1
ATOM 1474 O O . MET A 1 182 ? 11.425 9.519 -15.994 1.00 87.88 182 MET A O 1
ATOM 1478 N N . ARG A 1 183 ? 11.156 10.271 -13.896 1.00 92.69 183 ARG A N 1
ATOM 1479 C CA . ARG A 1 183 ? 12.331 11.157 -13.927 1.00 92.69 183 ARG A CA 1
ATOM 1480 C C . ARG A 1 183 ? 13.624 10.379 -14.167 1.00 92.69 183 ARG A C 1
ATOM 1482 O O . ARG A 1 183 ? 14.487 10.852 -14.896 1.00 92.69 183 ARG A O 1
ATOM 1489 N N . LEU A 1 184 ? 13.765 9.199 -13.564 1.00 92.75 184 LEU A N 1
ATOM 1490 C CA . LEU A 1 184 ? 14.932 8.341 -13.782 1.00 92.75 184 LEU A CA 1
ATOM 1491 C C . LEU A 1 184 ? 15.008 7.851 -15.234 1.00 92.75 184 LEU A C 1
ATOM 1493 O O . LEU A 1 184 ? 16.084 7.884 -15.827 1.00 92.75 184 LEU A O 1
ATOM 1497 N N . MET A 1 185 ? 13.872 7.469 -15.825 1.00 93.75 185 MET A N 1
ATOM 1498 C CA . MET A 1 185 ? 13.805 7.105 -17.244 1.00 93.75 185 MET A CA 1
ATOM 1499 C C . MET A 1 185 ? 14.173 8.290 -18.153 1.00 93.75 185 MET A C 1
ATOM 1501 O O . MET A 1 185 ? 14.901 8.118 -19.132 1.00 93.75 185 MET A O 1
ATOM 1505 N N . ASP A 1 186 ? 13.720 9.500 -17.814 1.00 90.81 186 ASP A N 1
ATOM 1506 C CA . ASP A 1 186 ? 14.086 10.721 -18.537 1.00 90.81 186 ASP A CA 1
ATOM 1507 C C . ASP A 1 186 ? 15.590 11.032 -18.418 1.00 90.81 186 ASP A C 1
ATOM 1509 O O . ASP A 1 186 ? 16.219 11.406 -19.410 1.00 90.81 186 ASP A O 1
ATOM 1513 N N . GLU A 1 187 ? 16.192 10.852 -17.237 1.00 95.06 187 GLU A N 1
ATOM 1514 C CA . GLU A 1 187 ? 17.638 11.016 -17.022 1.00 95.06 187 GLU A CA 1
ATOM 1515 C C . GLU A 1 187 ? 18.452 10.032 -17.884 1.00 95.06 187 GLU A C 1
ATOM 1517 O O . GLU A 1 187 ? 19.409 10.445 -18.548 1.00 95.06 187 GLU A O 1
ATOM 1522 N N . GLU A 1 188 ? 18.044 8.761 -17.944 1.00 92.69 188 GLU A N 1
ATOM 1523 C CA . GLU A 1 188 ? 18.678 7.741 -18.791 1.00 92.69 188 GLU A CA 1
ATOM 1524 C C . GLU A 1 188 ? 18.541 8.080 -20.284 1.00 92.69 188 GLU A C 1
ATOM 1526 O O . GLU A 1 188 ? 19.520 8.057 -21.037 1.00 92.69 188 GLU A O 1
ATOM 1531 N N . MET A 1 189 ? 17.344 8.482 -20.723 1.00 94.50 189 MET A N 1
ATOM 1532 C CA . MET A 1 189 ? 17.113 8.908 -22.103 1.00 94.50 189 MET A CA 1
ATOM 1533 C C . MET A 1 189 ? 17.999 10.106 -22.473 1.00 94.50 189 MET A C 1
ATOM 1535 O O . MET A 1 189 ? 18.588 10.130 -23.555 1.00 94.50 189 MET A O 1
ATOM 1539 N N . VAL A 1 190 ? 18.130 11.101 -21.596 1.00 93.31 190 VAL A N 1
ATOM 1540 C CA . VAL A 1 190 ? 18.993 12.262 -21.853 1.00 93.31 190 VAL A CA 1
ATOM 1541 C C . VAL A 1 190 ? 20.459 11.843 -21.980 1.00 93.31 190 VAL A C 1
ATOM 1543 O O . VAL A 1 190 ? 21.169 12.377 -22.836 1.00 93.31 190 VAL A O 1
ATOM 1546 N N . GLU A 1 191 ? 20.927 10.885 -21.182 1.00 92.44 191 GLU A N 1
ATOM 1547 C CA . GLU A 1 191 ? 22.315 10.428 -21.261 1.00 92.44 191 GLU A CA 1
ATOM 1548 C C . GLU A 1 191 ? 22.596 9.643 -22.551 1.00 92.44 191 GLU A C 1
ATOM 1550 O O . GLU A 1 191 ? 23.570 9.944 -23.246 1.00 92.44 191 GLU A O 1
ATOM 1555 N N . THR A 1 192 ? 21.687 8.753 -22.967 1.00 92.06 192 THR A N 1
ATOM 1556 C CA . THR A 1 192 ? 21.802 8.062 -24.269 1.00 92.06 192 THR A CA 1
ATOM 1557 C C . THR A 1 192 ? 21.798 9.050 -25.441 1.00 92.06 192 THR A C 1
ATOM 1559 O O . THR A 1 192 ? 22.585 8.919 -26.382 1.00 92.06 192 THR A O 1
ATOM 1562 N N . GLN A 1 193 ? 20.978 10.104 -25.378 1.00 92.94 193 GLN A N 1
ATOM 1563 C CA . GLN A 1 193 ? 20.979 11.166 -26.386 1.00 92.94 193 GLN A CA 1
ATOM 1564 C C . GLN A 1 193 ? 22.310 11.931 -26.422 1.00 92.94 193 GLN A C 1
ATOM 1566 O O . GLN A 1 193 ? 22.811 12.228 -27.511 1.00 92.94 193 GLN A O 1
ATOM 1571 N N . LYS A 1 194 ? 22.918 12.234 -25.265 1.00 94.50 194 LYS A N 1
ATOM 1572 C CA . LYS A 1 194 ? 24.252 12.859 -25.211 1.00 94.50 194 LYS A CA 1
ATOM 1573 C C . LYS A 1 194 ? 25.336 11.950 -25.783 1.00 94.50 194 LYS A C 1
ATOM 1575 O O . LYS A 1 194 ? 26.234 12.447 -26.462 1.00 94.50 194 LYS A O 1
ATOM 1580 N N . GLU A 1 195 ? 25.273 10.648 -25.524 1.00 94.62 195 GLU A N 1
ATOM 1581 C CA . GLU A 1 195 ? 26.190 9.658 -26.097 1.00 94.62 195 GLU A CA 1
ATOM 1582 C C . GLU A 1 195 ? 26.100 9.603 -27.618 1.00 94.62 195 GLU A C 1
ATOM 1584 O O . GLU A 1 195 ? 27.123 9.731 -28.293 1.00 94.62 195 GLU A O 1
ATOM 1589 N N . ILE A 1 196 ? 24.885 9.521 -28.165 1.00 91.38 196 ILE A N 1
ATOM 1590 C CA . ILE A 1 196 ? 24.660 9.553 -29.615 1.00 91.38 196 ILE A CA 1
ATOM 1591 C C . ILE A 1 196 ? 25.186 10.866 -30.208 1.00 91.38 196 ILE A C 1
ATOM 1593 O O . ILE A 1 196 ? 25.903 10.854 -31.209 1.00 91.38 196 ILE A O 1
ATOM 1597 N N . ALA A 1 197 ? 24.881 12.007 -29.584 1.00 90.12 197 ALA A N 1
ATOM 1598 C CA . ALA A 1 197 ? 25.351 13.307 -30.052 1.00 90.12 197 ALA A CA 1
ATOM 1599 C C . ALA A 1 197 ? 26.885 13.423 -30.028 1.00 90.12 197 ALA A C 1
ATOM 1601 O O . ALA A 1 197 ? 27.468 14.024 -30.930 1.00 90.12 197 ALA A O 1
ATOM 1602 N N . ARG A 1 198 ? 27.545 12.844 -29.018 1.00 95.19 198 ARG A N 1
ATOM 1603 C CA . ARG A 1 198 ? 29.009 12.765 -28.934 1.00 95.19 198 ARG A CA 1
ATOM 1604 C C . ARG A 1 198 ? 29.585 11.892 -30.048 1.00 95.19 198 ARG A C 1
ATOM 1606 O O . ARG A 1 198 ? 30.484 12.359 -30.737 1.00 95.19 198 ARG A O 1
ATOM 1613 N N . GLY A 1 199 ? 29.017 10.711 -30.297 1.00 92.31 199 GLY A N 1
ATOM 1614 C CA . GLY A 1 199 ? 29.441 9.845 -31.403 1.00 92.31 199 GLY A CA 1
ATOM 1615 C C . GLY A 1 199 ? 29.316 10.527 -32.770 1.00 92.31 199 GLY A C 1
ATOM 1616 O O . GLY A 1 199 ? 30.261 10.532 -33.553 1.00 92.31 199 GLY A O 1
ATOM 1617 N N . LEU A 1 200 ? 28.193 11.208 -33.027 1.00 93.12 200 LEU A N 1
ATOM 1618 C CA . LEU A 1 200 ? 28.001 11.965 -34.269 1.00 93.12 200 LEU A CA 1
ATOM 1619 C C . LEU A 1 200 ? 28.985 13.136 -34.414 1.00 93.12 200 LEU A C 1
ATOM 1621 O O . LEU A 1 200 ? 29.401 13.441 -35.530 1.00 93.12 200 LEU A O 1
ATOM 1625 N N . ARG A 1 201 ? 29.367 13.797 -33.312 1.00 96.25 201 ARG A N 1
ATOM 1626 C CA . ARG A 1 201 ? 30.406 14.841 -33.334 1.00 96.25 201 ARG A CA 1
ATOM 1627 C C . ARG A 1 201 ? 31.777 14.262 -33.665 1.00 96.25 201 ARG A C 1
ATOM 1629 O O . ARG A 1 201 ? 32.470 14.830 -34.497 1.00 96.25 201 ARG A O 1
ATOM 1636 N N . GLU A 1 202 ? 32.138 13.128 -33.074 1.00 96.50 202 GLU A N 1
ATOM 1637 C CA . GLU A 1 202 ? 33.403 12.449 -33.374 1.00 96.50 202 GLU A CA 1
ATOM 1638 C C . GLU A 1 202 ? 33.481 12.007 -34.843 1.00 96.50 202 GLU A C 1
ATOM 1640 O O . GLU A 1 202 ? 34.525 12.149 -35.477 1.00 96.50 202 GLU A O 1
ATOM 1645 N N . ASP A 1 203 ? 32.386 11.501 -35.411 1.00 95.69 203 ASP A N 1
ATOM 1646 C CA . ASP A 1 203 ? 32.338 11.115 -36.825 1.00 95.69 203 ASP A CA 1
ATOM 1647 C C . ASP A 1 203 ? 32.387 12.327 -37.763 1.00 95.69 203 ASP A C 1
ATOM 1649 O O . ASP A 1 203 ? 33.041 12.278 -38.807 1.00 95.69 203 ASP A O 1
ATOM 1653 N N . LEU A 1 204 ? 31.760 13.439 -37.370 1.00 95.25 204 LEU A N 1
ATOM 1654 C CA . LEU A 1 204 ? 31.874 14.705 -38.088 1.00 95.25 204 LEU A CA 1
ATOM 1655 C C . LEU A 1 204 ? 33.321 15.225 -38.079 1.00 95.25 204 LEU A C 1
ATOM 1657 O O . LEU A 1 204 ? 33.820 15.639 -39.124 1.00 95.25 204 LEU A O 1
ATOM 1661 N N . ASP A 1 205 ? 34.007 15.166 -36.936 1.00 97.00 205 ASP A N 1
ATOM 1662 C CA . ASP A 1 205 ? 35.406 15.586 -36.814 1.00 97.00 205 ASP A CA 1
ATOM 1663 C C . ASP A 1 205 ? 36.333 14.720 -37.682 1.00 97.00 205 ASP A C 1
ATOM 1665 O O . ASP A 1 205 ? 37.193 15.257 -38.384 1.00 97.00 205 ASP A O 1
ATOM 1669 N N . LYS A 1 206 ? 36.126 13.394 -37.722 1.00 96.38 206 LYS A N 1
ATOM 1670 C CA . LYS A 1 206 ? 36.862 12.496 -38.636 1.00 96.38 206 LYS A CA 1
ATOM 1671 C C . LYS A 1 206 ? 36.648 12.885 -40.097 1.00 96.38 206 LYS A C 1
ATOM 1673 O O . LYS A 1 206 ? 37.619 13.040 -40.833 1.00 96.38 206 LYS A O 1
ATOM 1678 N N . ALA A 1 207 ? 35.397 13.107 -40.501 1.00 95.12 207 ALA A N 1
ATOM 1679 C CA . ALA A 1 207 ? 35.075 13.523 -41.862 1.00 95.12 207 ALA A CA 1
ATOM 1680 C C . ALA A 1 207 ? 35.699 14.887 -42.213 1.00 95.12 207 ALA A C 1
ATOM 1682 O O . ALA A 1 207 ? 36.140 15.093 -43.344 1.00 95.12 207 ALA A O 1
ATOM 1683 N N . PHE A 1 208 ? 35.779 15.820 -41.256 1.00 96.56 208 PHE A N 1
ATOM 1684 C CA . PHE A 1 208 ? 36.490 17.082 -41.452 1.00 96.56 208 PHE A CA 1
ATOM 1685 C C . PHE A 1 208 ? 37.988 16.866 -41.671 1.00 96.56 208 PHE A C 1
ATOM 1687 O O . PHE A 1 208 ? 38.530 17.452 -42.608 1.00 96.56 208 PHE A O 1
ATOM 1694 N N . VAL A 1 209 ? 38.644 16.016 -40.872 1.00 97.25 209 VAL A N 1
ATOM 1695 C CA . VAL A 1 209 ? 40.066 15.677 -41.057 1.00 97.25 209 VAL A CA 1
ATOM 1696 C C . VAL A 1 209 ? 40.295 15.079 -42.447 1.00 97.25 209 VAL A C 1
ATOM 1698 O O . VAL A 1 209 ? 41.111 15.613 -43.197 1.00 97.25 209 VAL A O 1
ATOM 1701 N N . GLU A 1 210 ? 39.509 14.078 -42.848 1.00 97.12 210 GLU A N 1
ATOM 1702 C CA . GLU A 1 210 ? 39.594 13.467 -44.185 1.00 97.12 210 GLU A CA 1
ATOM 1703 C C . GLU A 1 210 ? 39.414 14.503 -45.306 1.00 97.12 210 GLU A C 1
ATOM 1705 O O . GLU A 1 210 ? 40.168 14.527 -46.279 1.00 97.12 210 GLU A O 1
ATOM 1710 N N . ASN A 1 211 ? 38.449 15.416 -45.165 1.00 92.38 211 ASN A N 1
ATOM 1711 C CA . ASN A 1 211 ? 38.227 16.483 -46.138 1.00 92.38 211 ASN A CA 1
ATOM 1712 C C . ASN A 1 211 ? 39.424 17.448 -46.191 1.00 92.38 211 ASN A C 1
ATOM 1714 O O . ASN A 1 211 ? 39.845 17.861 -47.272 1.00 92.38 211 ASN A O 1
ATOM 1718 N N . THR A 1 212 ? 40.033 17.784 -45.048 1.00 96.44 212 THR A N 1
ATOM 1719 C CA . THR A 1 212 ? 41.252 18.608 -45.043 1.00 96.44 212 THR A CA 1
ATOM 1720 C C . THR A 1 212 ? 42.435 17.915 -45.718 1.00 96.44 212 THR A C 1
ATOM 1722 O O . THR A 1 212 ? 43.140 18.566 -46.489 1.00 96.44 212 THR A O 1
ATOM 1725 N N . GLU A 1 213 ? 42.622 16.611 -45.510 1.00 95.94 213 GLU A N 1
ATOM 1726 C CA . GLU A 1 213 ? 43.672 15.820 -46.162 1.00 95.94 213 GLU A CA 1
ATOM 1727 C C . GLU A 1 213 ? 43.455 15.733 -47.677 1.00 95.94 213 GLU A C 1
ATOM 1729 O O . GLU A 1 213 ? 44.376 15.990 -48.456 1.00 95.94 213 GLU A O 1
ATOM 1734 N N . LEU A 1 214 ? 42.222 15.455 -48.115 1.00 95.75 214 LEU A N 1
ATOM 1735 C CA . LEU A 1 214 ? 41.865 15.438 -49.534 1.00 95.75 214 LEU A CA 1
ATOM 1736 C C . LEU A 1 214 ? 42.079 16.805 -50.194 1.00 95.75 214 LEU A C 1
ATOM 1738 O O . LEU A 1 214 ? 42.603 16.868 -51.305 1.00 95.75 214 LEU A O 1
ATOM 1742 N N . ASN A 1 215 ? 41.744 17.905 -49.516 1.00 95.25 215 ASN A N 1
ATOM 1743 C CA . ASN A 1 215 ? 41.996 19.254 -50.031 1.00 95.25 215 ASN A CA 1
ATOM 1744 C C . ASN A 1 215 ? 43.494 19.571 -50.136 1.00 95.25 215 ASN A C 1
ATOM 1746 O O . ASN A 1 215 ? 43.924 20.203 -51.103 1.00 95.25 215 ASN A O 1
ATOM 1750 N N . GLN A 1 216 ? 44.310 19.120 -49.178 1.00 95.62 216 GLN A N 1
ATOM 1751 C CA . GLN A 1 216 ? 45.767 19.233 -49.283 1.00 95.62 216 GLN A CA 1
ATOM 1752 C C . GLN A 1 216 ? 46.293 18.437 -50.480 1.00 95.62 216 GLN A C 1
ATOM 1754 O O . GLN A 1 216 ? 47.106 18.953 -51.248 1.00 95.62 216 GLN A O 1
ATOM 1759 N N . LEU A 1 217 ? 45.786 17.218 -50.680 1.00 97.12 217 LEU A N 1
ATOM 1760 C CA . LEU A 1 217 ? 46.147 16.379 -51.816 1.00 97.12 217 LEU A CA 1
ATOM 1761 C C . LEU A 1 217 ? 45.766 17.043 -53.151 1.00 97.12 217 LEU A C 1
ATOM 1763 O O . LEU A 1 217 ? 46.609 17.149 -54.043 1.00 97.12 217 LEU A O 1
ATOM 1767 N N . ILE A 1 218 ? 44.545 17.573 -53.273 1.00 95.19 218 ILE A N 1
ATOM 1768 C CA . ILE A 1 218 ? 44.118 18.363 -54.440 1.00 95.19 218 ILE A CA 1
ATOM 1769 C C . ILE A 1 218 ? 45.072 19.540 -54.670 1.00 95.19 218 ILE A C 1
ATOM 1771 O O . ILE A 1 218 ? 45.595 19.683 -55.770 1.00 95.19 218 ILE A O 1
ATOM 1775 N N . SER A 1 219 ? 45.411 20.311 -53.630 1.00 96.50 219 SER A N 1
ATOM 1776 C CA . SER A 1 219 ? 46.347 21.437 -53.758 1.00 96.50 219 SER A CA 1
ATOM 1777 C C . SER A 1 219 ? 47.730 21.010 -54.273 1.00 96.50 219 SER A C 1
ATOM 1779 O O . SER A 1 219 ? 48.365 21.746 -55.030 1.00 96.50 219 SER A O 1
ATOM 1781 N N . THR A 1 220 ? 48.220 19.825 -53.893 1.00 95.44 220 THR A N 1
ATOM 1782 C CA . THR A 1 220 ? 49.477 19.287 -54.439 1.00 95.44 220 THR A CA 1
ATOM 1783 C C . THR A 1 220 ? 49.362 18.869 -55.904 1.00 95.44 220 THR A C 1
ATOM 1785 O O . THR A 1 220 ? 50.286 19.126 -56.678 1.00 95.44 220 THR A O 1
ATOM 1788 N N . PHE A 1 221 ? 48.234 18.276 -56.307 1.00 94.81 221 PHE A N 1
ATOM 1789 C CA . PHE A 1 221 ? 47.966 17.958 -57.708 1.00 94.81 221 PHE A CA 1
ATOM 1790 C C . PHE A 1 221 ? 47.807 19.217 -58.565 1.00 94.81 221 PHE A C 1
ATOM 1792 O O . PHE A 1 221 ? 48.380 19.259 -59.650 1.00 94.81 221 PHE A O 1
ATOM 1799 N N . ASP A 1 222 ? 47.132 20.254 -58.068 1.00 95.75 222 ASP A N 1
ATOM 1800 C CA . ASP A 1 222 ? 46.976 21.535 -58.767 1.00 95.75 222 ASP A CA 1
ATOM 1801 C C . ASP A 1 222 ? 48.327 22.225 -58.994 1.00 95.75 222 ASP A C 1
ATOM 1803 O O . ASP A 1 222 ? 48.601 22.717 -60.088 1.00 95.75 222 ASP A O 1
ATOM 1807 N N . LYS A 1 223 ? 49.222 22.203 -57.994 1.00 95.50 223 LYS A N 1
ATOM 1808 C CA . LYS A 1 223 ? 50.601 22.703 -58.152 1.00 95.50 223 LYS A CA 1
ATOM 1809 C C . LYS A 1 223 ? 51.344 21.948 -59.252 1.00 95.50 223 LYS A C 1
ATOM 1811 O O . LYS A 1 223 ? 51.940 22.569 -60.126 1.00 95.50 223 LYS A O 1
ATOM 1816 N N . ARG A 1 224 ? 51.253 20.616 -59.253 1.00 95.50 224 ARG A N 1
ATOM 1817 C CA . ARG A 1 224 ? 51.867 19.770 -60.284 1.00 95.50 224 ARG A CA 1
ATOM 1818 C C . ARG A 1 224 ? 51.259 20.003 -61.673 1.00 95.50 224 ARG A C 1
ATOM 1820 O O . ARG A 1 224 ? 51.982 19.971 -62.663 1.00 95.50 224 ARG A O 1
ATOM 1827 N N . ALA A 1 225 ? 49.951 20.237 -61.762 1.00 94.19 225 ALA A N 1
ATOM 1828 C CA . ALA A 1 225 ? 49.286 20.590 -63.013 1.00 94.19 225 ALA A CA 1
ATOM 1829 C C . ALA A 1 225 ? 49.786 21.942 -63.544 1.00 94.19 225 ALA A C 1
ATOM 1831 O O . ALA A 1 225 ? 50.163 22.024 -64.709 1.00 94.19 225 ALA A O 1
ATOM 1832 N N . SER A 1 226 ? 49.912 22.952 -62.676 1.00 95.44 226 SER A N 1
ATOM 1833 C CA . SER A 1 226 ? 50.490 24.253 -63.036 1.00 95.44 226 SER A CA 1
ATOM 1834 C C . SER A 1 226 ? 51.931 24.126 -63.545 1.00 95.44 226 SER A C 1
ATOM 1836 O O . SER A 1 226 ? 52.292 24.758 -64.535 1.00 95.44 226 SER A O 1
ATOM 1838 N N . GLU A 1 227 ? 52.759 23.285 -62.916 1.00 95.94 227 GLU A N 1
ATOM 1839 C CA . GLU A 1 227 ? 54.115 22.988 -63.402 1.00 95.94 227 GLU A CA 1
ATOM 1840 C C . GLU A 1 227 ? 54.093 22.350 -64.804 1.00 95.94 227 GLU A C 1
ATOM 1842 O O . GLU A 1 227 ? 54.921 22.683 -65.658 1.00 95.94 227 GLU A O 1
ATOM 1847 N N . TYR A 1 228 ? 53.142 21.448 -65.072 1.00 92.31 228 TYR A N 1
ATOM 1848 C CA . TYR A 1 228 ? 52.968 20.865 -66.403 1.00 92.31 228 TYR A CA 1
ATOM 1849 C C . TYR A 1 228 ? 52.502 21.884 -67.439 1.00 92.31 228 TYR A C 1
ATOM 1851 O O . TYR A 1 228 ? 53.050 21.887 -68.542 1.00 92.31 228 TYR A O 1
ATOM 1859 N N . ASP A 1 229 ? 51.575 22.775 -67.098 1.00 95.31 229 ASP A N 1
ATOM 1860 C CA . ASP A 1 229 ? 51.132 23.850 -67.988 1.00 95.31 229 ASP A CA 1
ATOM 1861 C C . ASP A 1 229 ? 52.288 24.801 -68.336 1.00 95.31 229 ASP A C 1
ATOM 1863 O O . ASP A 1 229 ? 52.466 25.163 -69.502 1.00 95.31 229 ASP A O 1
ATOM 1867 N N . GLU A 1 230 ? 53.159 25.130 -67.375 1.00 95.00 230 GLU A N 1
ATOM 1868 C CA . GLU A 1 230 ? 54.379 25.906 -67.637 1.00 95.00 230 GLU A CA 1
ATOM 1869 C C . GLU A 1 230 ? 55.336 25.195 -68.605 1.00 95.00 230 GLU A C 1
ATOM 1871 O O . GLU A 1 230 ? 55.924 25.821 -69.494 1.00 95.00 230 GLU A O 1
ATOM 1876 N N . ILE A 1 231 ? 55.521 23.883 -68.445 1.00 93.50 231 ILE A N 1
ATOM 1877 C CA . ILE A 1 231 ? 56.361 23.076 -69.338 1.00 93.50 231 ILE A CA 1
ATOM 1878 C C . ILE A 1 231 ? 55.743 23.009 -70.740 1.00 93.50 231 ILE A C 1
ATOM 1880 O O . ILE A 1 231 ? 56.456 23.174 -71.733 1.00 93.50 231 ILE A O 1
ATOM 1884 N N . ILE A 1 232 ? 54.427 22.810 -70.839 1.00 93.19 232 ILE A N 1
ATOM 1885 C CA . ILE A 1 232 ? 53.697 22.802 -72.110 1.00 93.19 232 ILE A CA 1
ATOM 1886 C C . ILE A 1 232 ? 53.842 24.155 -72.808 1.00 93.19 232 ILE A C 1
ATOM 1888 O O . ILE A 1 232 ? 54.167 24.180 -73.994 1.00 93.19 232 ILE A O 1
ATOM 1892 N N . HIS A 1 233 ? 53.696 25.270 -72.091 1.00 93.75 233 HIS A N 1
ATOM 1893 C CA . HIS A 1 233 ? 53.915 26.602 -72.653 1.00 93.75 233 HIS A CA 1
ATOM 1894 C C . HIS A 1 233 ? 55.339 26.783 -73.199 1.00 93.75 233 HIS A C 1
ATOM 1896 O O . HIS A 1 233 ? 55.509 27.307 -74.303 1.00 93.75 233 HIS A O 1
ATOM 1902 N N . LYS A 1 234 ? 56.367 26.283 -72.496 1.00 94.56 234 LYS A N 1
ATOM 1903 C CA . LYS A 1 234 ? 57.754 26.279 -73.003 1.00 94.56 234 LYS A CA 1
ATOM 1904 C C . LYS A 1 234 ? 57.889 25.449 -74.285 1.00 94.56 234 LYS A C 1
ATOM 1906 O O . LYS A 1 234 ? 58.541 25.895 -75.230 1.00 94.56 234 LYS A O 1
ATOM 1911 N N . PHE A 1 235 ? 57.260 24.273 -74.356 1.00 90.94 235 PHE A N 1
ATOM 1912 C CA . PHE A 1 235 ? 57.252 23.456 -75.576 1.00 90.94 235 PHE A CA 1
ATOM 1913 C C . PHE A 1 235 ? 56.517 24.137 -76.734 1.00 90.94 235 PHE A C 1
ATOM 1915 O O . PHE A 1 235 ? 57.023 24.123 -77.852 1.00 90.94 235 PHE A O 1
ATOM 1922 N N . GLN A 1 236 ? 55.364 24.759 -76.483 1.00 93.50 236 GLN A N 1
ATOM 1923 C CA . GLN A 1 236 ? 54.601 25.492 -77.495 1.00 93.50 236 GLN A CA 1
ATOM 1924 C C . GLN A 1 236 ? 55.410 26.657 -78.068 1.00 93.50 236 GLN A C 1
ATOM 1926 O O . GLN A 1 236 ? 55.534 26.760 -79.286 1.00 93.50 236 GLN A O 1
ATOM 1931 N N . SER A 1 237 ? 56.039 27.463 -77.208 1.00 92.75 237 SER A N 1
ATOM 1932 C CA . SER A 1 237 ? 56.921 28.553 -77.634 1.00 92.75 237 SER A CA 1
ATOM 1933 C C . SER A 1 237 ? 58.110 28.032 -78.450 1.00 92.75 237 SER A C 1
ATOM 1935 O O . SER A 1 237 ? 58.430 28.584 -79.502 1.00 92.75 237 SER A O 1
ATOM 1937 N N . LYS A 1 238 ? 58.709 26.896 -78.057 1.00 93.38 238 LYS A N 1
ATOM 1938 C CA . LYS A 1 238 ? 59.795 26.295 -78.840 1.00 93.38 238 LYS A CA 1
ATOM 1939 C C . LYS A 1 238 ? 59.340 25.781 -80.206 1.00 93.38 238 LYS A C 1
ATOM 1941 O O . LYS A 1 238 ? 60.072 25.900 -81.189 1.00 93.38 238 LYS A O 1
ATOM 1946 N N . ILE A 1 239 ? 58.153 25.183 -80.272 1.00 92.00 239 ILE A N 1
ATOM 1947 C CA . ILE A 1 239 ? 57.545 24.738 -81.529 1.00 92.00 239 ILE A CA 1
ATOM 1948 C C . ILE A 1 239 ? 57.267 25.943 -82.431 1.00 92.00 239 ILE A C 1
ATOM 1950 O O . ILE A 1 239 ? 57.506 25.858 -83.633 1.00 92.00 239 ILE A O 1
ATOM 1954 N N . GLU A 1 240 ? 56.809 27.063 -81.873 1.00 91.75 240 GLU A N 1
ATOM 1955 C CA . GLU A 1 240 ? 56.594 28.311 -82.608 1.00 91.75 240 GLU A CA 1
ATOM 1956 C C . GLU A 1 240 ? 57.906 28.857 -83.194 1.00 91.75 240 GLU A C 1
ATOM 1958 O O . GLU A 1 240 ? 57.978 29.055 -84.407 1.00 91.75 240 GLU A O 1
ATOM 1963 N N . GLU A 1 241 ? 58.981 28.949 -82.401 1.00 90.06 241 GLU A N 1
ATOM 1964 C CA . GLU A 1 241 ? 60.323 29.328 -82.885 1.00 90.06 241 GLU A CA 1
ATOM 1965 C C . GLU A 1 241 ? 60.826 28.416 -84.019 1.00 90.06 241 GLU A C 1
ATOM 1967 O O . GLU A 1 241 ? 61.401 28.868 -85.017 1.00 90.06 241 GLU A O 1
ATOM 1972 N N . LEU A 1 242 ? 60.642 27.099 -83.868 1.00 86.38 242 LEU A N 1
ATOM 1973 C CA . LEU A 1 242 ? 61.039 26.122 -84.882 1.00 86.38 242 LEU A CA 1
ATOM 1974 C C . LEU A 1 242 ? 60.183 26.248 -86.145 1.00 86.38 242 LEU A C 1
ATOM 1976 O O . LEU A 1 242 ? 60.719 26.143 -87.247 1.00 86.38 242 LEU A O 1
ATOM 1980 N N . ASN A 1 243 ? 58.883 26.507 -86.015 1.00 86.50 243 ASN A N 1
ATOM 1981 C CA . ASN A 1 243 ? 57.990 26.738 -87.148 1.00 86.50 243 ASN A CA 1
ATOM 1982 C C . ASN A 1 243 ? 58.328 28.037 -87.885 1.00 86.50 243 ASN A C 1
ATOM 1984 O O . ASN A 1 243 ? 58.325 28.047 -89.118 1.00 86.50 243 ASN A O 1
ATOM 1988 N N . GLU A 1 244 ? 58.674 29.109 -87.173 1.00 85.56 244 GLU A N 1
ATOM 1989 C CA . GLU A 1 244 ? 59.195 30.338 -87.777 1.00 85.56 244 GLU A CA 1
ATOM 1990 C C . GLU A 1 244 ? 60.503 30.077 -88.526 1.00 85.56 244 GLU A C 1
ATOM 1992 O O . GLU A 1 244 ? 60.648 30.467 -89.687 1.00 85.56 244 GLU A O 1
ATOM 1997 N N . SER A 1 245 ? 61.422 29.328 -87.913 1.00 83.38 245 SER A N 1
ATOM 1998 C CA . SER A 1 245 ? 62.673 28.914 -88.551 1.00 83.38 245 SER A CA 1
ATOM 1999 C C . SER A 1 245 ? 62.405 28.094 -89.818 1.00 83.38 245 SER A C 1
ATOM 2001 O O . SER A 1 245 ? 62.937 28.405 -90.883 1.00 83.38 245 SER A O 1
ATOM 2003 N N . LEU A 1 246 ? 61.522 27.093 -89.755 1.00 77.81 246 LEU A N 1
ATOM 2004 C CA . LEU A 1 246 ? 61.111 26.288 -90.909 1.00 77.81 246 LEU A CA 1
ATOM 2005 C C . LEU A 1 246 ? 60.440 27.127 -91.998 1.00 77.81 246 LEU A C 1
ATOM 2007 O O . LEU A 1 246 ? 60.628 26.842 -93.177 1.00 77.81 246 LEU A O 1
ATOM 2011 N N . LYS A 1 247 ? 59.687 28.168 -91.642 1.00 76.12 247 LYS A N 1
ATOM 2012 C CA . LYS A 1 247 ? 59.091 29.106 -92.601 1.00 76.12 247 LYS A CA 1
ATOM 2013 C C . LYS A 1 247 ? 60.165 29.930 -93.316 1.00 76.12 247 LYS A C 1
ATOM 2015 O O . LYS A 1 247 ? 60.070 30.120 -94.526 1.00 76.12 247 LYS A O 1
ATOM 2020 N N . ILE A 1 248 ? 61.214 30.349 -92.604 1.00 72.44 248 ILE A N 1
ATOM 2021 C CA . ILE A 1 248 ? 62.383 31.027 -93.188 1.00 72.44 248 ILE A CA 1
ATOM 2022 C C . ILE A 1 248 ? 63.154 30.080 -94.119 1.00 72.44 248 ILE A C 1
ATOM 2024 O O . ILE A 1 248 ? 63.536 30.487 -95.215 1.00 72.44 248 ILE A O 1
ATOM 2028 N N . TYR A 1 249 ? 63.361 28.821 -93.722 1.00 64.31 249 TYR A N 1
ATOM 2029 C CA . TYR A 1 249 ? 64.050 27.826 -94.552 1.00 64.31 249 TYR A CA 1
ATOM 2030 C C . TYR A 1 249 ? 63.228 27.407 -95.780 1.00 64.31 249 TYR A C 1
ATOM 2032 O O . TYR A 1 249 ? 63.766 27.391 -96.884 1.00 64.31 249 TYR A O 1
ATOM 2040 N N . LYS A 1 250 ? 61.913 27.195 -95.645 1.00 61.53 250 LYS A N 1
ATOM 2041 C CA . LYS A 1 250 ? 61.005 26.978 -96.788 1.00 61.53 250 LYS A CA 1
ATOM 2042 C C . LYS A 1 250 ? 60.914 28.196 -97.711 1.00 61.53 250 LYS A C 1
ATOM 2044 O O . LYS A 1 250 ? 60.682 28.035 -98.900 1.00 61.53 250 LYS A O 1
ATOM 2049 N N . GLY A 1 251 ? 61.137 29.404 -97.192 1.00 57.88 251 GLY A N 1
ATOM 2050 C CA . GLY A 1 251 ? 61.312 30.609 -98.007 1.00 57.88 251 GLY A CA 1
ATOM 2051 C C . GLY A 1 251 ? 62.628 30.647 -98.799 1.00 57.88 251 GLY A C 1
ATOM 2052 O O . GLY A 1 251 ? 62.744 31.447 -99.724 1.00 57.88 251 GLY A O 1
ATOM 2053 N N . LYS A 1 252 ? 63.611 29.798 -98.460 1.00 54.75 252 LYS A N 1
ATOM 2054 C CA . LYS A 1 252 ? 64.942 29.726 -99.092 1.00 54.75 252 LYS A CA 1
ATOM 2055 C C . LYS A 1 252 ? 65.136 28.513 -100.017 1.00 54.75 252 LYS A C 1
ATOM 2057 O O . LYS A 1 252 ? 66.031 28.557 -100.855 1.00 54.75 252 LYS A O 1
ATOM 2062 N N . GLU A 1 253 ? 64.301 27.477 -99.941 1.00 47.72 253 GLU A N 1
ATOM 2063 C CA . GLU A 1 253 ? 64.298 26.347 -100.886 1.00 47.72 253 GLU A CA 1
ATOM 2064 C C . GLU A 1 253 ? 63.261 26.551 -101.997 1.00 47.72 253 GLU A C 1
ATOM 2066 O O . GLU A 1 253 ? 62.141 26.051 -101.948 1.00 47.72 253 GLU A O 1
ATOM 2071 N N . ASN A 1 254 ? 63.650 27.295 -103.031 1.00 37.69 254 ASN A N 1
ATOM 2072 C CA . ASN A 1 254 ? 62.958 27.294 -104.317 1.00 37.69 254 ASN A CA 1
ATOM 2073 C C . ASN A 1 254 ? 63.990 27.446 -105.444 1.00 37.69 254 ASN A C 1
ATOM 2075 O O . ASN A 1 254 ? 64.133 28.517 -106.026 1.00 37.69 254 ASN A O 1
ATOM 2079 N N . THR A 1 255 ? 64.775 26.394 -105.703 1.00 32.59 255 THR A N 1
ATOM 2080 C CA . THR A 1 255 ? 65.326 26.022 -107.030 1.00 32.59 255 THR A CA 1
ATOM 2081 C C . THR A 1 255 ? 66.146 24.720 -106.944 1.00 32.59 255 THR A C 1
ATOM 2083 O O . THR A 1 255 ? 66.669 24.415 -105.874 1.00 32.59 255 THR A O 1
ATOM 2086 N N . PRO A 1 256 ? 66.221 23.908 -108.023 1.00 49.09 256 PRO A N 1
ATOM 2087 C CA . PRO A 1 256 ? 66.290 22.459 -107.870 1.00 49.09 256 PRO A CA 1
ATOM 2088 C C . PRO A 1 256 ? 67.527 21.774 -108.497 1.00 49.09 256 PRO A C 1
ATOM 2090 O O . PRO A 1 256 ? 68.183 22.311 -109.383 1.00 49.09 256 PRO A O 1
ATOM 2093 N N . ILE A 1 257 ? 67.677 20.499 -108.110 1.00 40.09 257 ILE A N 1
ATOM 2094 C CA . ILE A 1 257 ? 68.121 19.335 -108.909 1.00 40.09 257 ILE A CA 1
ATOM 2095 C C . ILE A 1 257 ? 69.623 18.963 -108.973 1.00 40.09 257 ILE A C 1
ATOM 2097 O O . ILE A 1 257 ? 70.433 19.528 -109.697 1.00 40.09 257 ILE A O 1
ATOM 2101 N N . THR A 1 258 ? 69.918 17.916 -108.190 1.00 34.91 258 THR A N 1
ATOM 2102 C CA . THR A 1 258 ? 70.391 16.561 -108.562 1.00 34.91 258 THR A CA 1
ATOM 2103 C C . THR A 1 258 ? 71.705 16.346 -109.327 1.00 34.91 258 THR A C 1
ATOM 2105 O O . THR A 1 258 ? 71.849 16.694 -110.491 1.00 34.91 258 THR A O 1
ATOM 2108 N N . GLN A 1 259 ? 72.610 15.625 -108.647 1.00 38.66 259 GLN A N 1
ATOM 2109 C CA . GLN A 1 259 ? 73.755 14.803 -109.088 1.00 38.66 259 GLN A CA 1
ATOM 2110 C C . GLN A 1 259 ? 74.335 14.224 -107.767 1.00 38.66 259 GLN A C 1
ATOM 2112 O O . GLN A 1 259 ? 74.543 15.002 -106.851 1.00 38.66 259 GLN A O 1
ATOM 2117 N N . LYS A 1 260 ? 74.581 12.940 -107.484 1.00 41.81 260 LYS A N 1
ATOM 2118 C CA . LYS A 1 260 ? 74.939 11.756 -108.268 1.00 41.81 260 LYS A CA 1
ATOM 2119 C C . LYS A 1 260 ? 74.598 10.500 -107.449 1.00 41.81 260 LYS A C 1
ATOM 2121 O O . LYS A 1 260 ? 74.989 10.365 -106.294 1.00 41.81 260 LYS A O 1
ATOM 2126 N N . TYR A 1 261 ? 73.881 9.585 -108.082 1.00 45.41 261 TYR A N 1
ATOM 2127 C CA . TYR A 1 261 ? 73.383 8.308 -107.570 1.00 45.41 261 TYR A CA 1
ATOM 2128 C C . TYR A 1 261 ? 74.479 7.225 -107.438 1.00 45.41 261 TYR A C 1
ATOM 2130 O O . TYR A 1 261 ? 74.296 6.097 -107.881 1.00 45.41 261 TYR A O 1
ATOM 2138 N N . GLU A 1 262 ? 75.615 7.545 -106.816 1.00 50.28 262 GLU A N 1
ATOM 2139 C CA . GLU A 1 262 ? 76.700 6.568 -106.585 1.00 50.28 262 GLU A CA 1
ATOM 2140 C C . GLU A 1 262 ? 77.075 6.410 -105.098 1.00 50.28 262 GLU A C 1
ATOM 2142 O O . GLU A 1 262 ? 77.608 5.374 -104.722 1.00 50.28 262 GLU A O 1
ATOM 2147 N N . GLU A 1 263 ? 76.659 7.327 -104.212 1.00 50.94 263 GLU A N 1
ATOM 2148 C CA . GLU A 1 263 ? 76.738 7.159 -102.742 1.00 50.94 263 GLU A CA 1
ATOM 2149 C C . GLU A 1 263 ? 75.563 6.352 -102.151 1.00 50.94 263 GLU A C 1
ATOM 2151 O O . GLU A 1 263 ? 75.622 5.883 -101.013 1.00 50.94 263 GLU A O 1
ATOM 2156 N N . GLN A 1 264 ? 74.482 6.151 -102.914 1.00 55.69 264 GLN A N 1
ATOM 2157 C CA . GLN A 1 264 ? 73.277 5.484 -102.407 1.00 55.69 264 GLN A CA 1
ATOM 2158 C C . GLN A 1 264 ? 73.478 3.988 -102.130 1.00 55.69 264 GLN A C 1
ATOM 2160 O O . GLN A 1 264 ? 72.809 3.443 -101.255 1.00 55.69 264 GLN A O 1
ATOM 2165 N N . LEU A 1 265 ? 74.405 3.312 -102.813 1.00 53.81 265 LEU A N 1
ATOM 2166 C CA . LEU A 1 265 ? 74.610 1.874 -102.614 1.00 53.81 265 LEU A CA 1
ATOM 2167 C C . LEU A 1 265 ? 75.362 1.573 -101.301 1.00 53.81 265 LEU A C 1
ATOM 2169 O O . LEU A 1 265 ? 74.983 0.652 -100.577 1.00 53.81 265 LEU A O 1
ATOM 2173 N N . ASP A 1 266 ? 76.331 2.407 -100.919 1.00 58.06 266 ASP A N 1
ATOM 2174 C CA . ASP A 1 266 ? 77.022 2.286 -99.627 1.00 58.06 266 ASP A CA 1
ATOM 2175 C C . ASP A 1 266 ? 76.134 2.738 -98.463 1.00 58.06 266 ASP A C 1
ATOM 2177 O O . ASP A 1 266 ? 76.058 2.052 -97.442 1.00 58.06 266 ASP A O 1
ATOM 2181 N N . GLN A 1 267 ? 75.346 3.803 -98.653 1.00 62.12 267 GLN A N 1
ATOM 2182 C CA . GLN A 1 267 ? 74.348 4.238 -97.670 1.00 62.12 267 GLN A CA 1
ATOM 2183 C C . GLN A 1 267 ? 73.263 3.175 -97.436 1.00 62.12 267 GLN A C 1
ATOM 2185 O O . GLN A 1 267 ? 72.836 2.988 -96.298 1.00 62.12 267 GLN A O 1
ATOM 2190 N N . THR A 1 268 ? 72.838 2.433 -98.469 1.00 63.50 268 THR A N 1
ATOM 2191 C CA . THR A 1 268 ? 71.855 1.344 -98.300 1.00 63.50 268 THR A CA 1
ATOM 2192 C C . THR A 1 268 ? 72.415 0.139 -97.545 1.00 63.50 268 THR A C 1
ATOM 2194 O O . THR A 1 268 ? 71.713 -0.412 -96.698 1.00 63.50 268 THR A O 1
ATOM 2197 N N . ASN A 1 269 ? 73.677 -0.245 -97.762 1.00 64.75 269 ASN A N 1
ATOM 2198 C CA . ASN A 1 269 ? 74.314 -1.334 -97.010 1.00 64.75 269 ASN A CA 1
ATOM 2199 C C . ASN A 1 269 ? 74.619 -0.938 -95.556 1.00 64.75 269 ASN A C 1
ATOM 2201 O O . ASN A 1 269 ? 74.458 -1.746 -94.636 1.00 64.75 269 ASN A O 1
ATOM 2205 N N . GLU A 1 270 ? 74.996 0.318 -95.319 1.00 68.62 270 GLU A N 1
ATOM 2206 C CA . GLU A 1 270 ? 75.170 0.857 -93.971 1.00 68.62 270 GLU A CA 1
ATOM 2207 C C . GLU A 1 270 ? 73.824 0.979 -93.236 1.00 68.62 270 GLU A C 1
ATOM 2209 O O . GLU A 1 270 ? 73.723 0.616 -92.062 1.00 68.62 270 GLU A O 1
ATOM 2214 N N . ALA A 1 271 ? 72.761 1.393 -93.933 1.00 73.56 271 ALA A N 1
ATOM 2215 C CA . ALA A 1 271 ? 71.394 1.404 -93.414 1.00 73.56 271 ALA A CA 1
ATOM 2216 C C . ALA A 1 271 ? 70.878 -0.012 -93.110 1.00 73.56 271 ALA A C 1
ATOM 2218 O O . ALA A 1 271 ? 70.243 -0.221 -92.080 1.00 73.56 271 ALA A O 1
ATOM 2219 N N . MET A 1 272 ? 71.198 -1.007 -93.943 1.00 72.44 272 MET A N 1
ATOM 2220 C CA . MET A 1 272 ? 70.804 -2.402 -93.718 1.00 72.44 272 MET A CA 1
ATOM 2221 C C . MET A 1 272 ? 71.511 -3.011 -92.491 1.00 72.44 272 MET A C 1
ATOM 2223 O O . MET A 1 272 ? 70.888 -3.720 -91.698 1.00 72.44 272 MET A O 1
ATOM 2227 N N . ASN A 1 273 ? 72.791 -2.693 -92.272 1.00 73.19 273 ASN A N 1
ATOM 2228 C CA . ASN A 1 273 ? 73.528 -3.107 -91.071 1.00 73.19 273 ASN A CA 1
ATOM 2229 C C . ASN A 1 273 ? 73.081 -2.348 -89.804 1.00 73.19 273 ASN A C 1
ATOM 2231 O O . ASN A 1 273 ? 73.005 -2.948 -88.726 1.00 73.19 273 ASN A O 1
ATOM 2235 N N . LYS A 1 274 ? 72.712 -1.065 -89.920 1.00 79.50 274 LYS A N 1
ATOM 2236 C CA . LYS A 1 274 ? 72.050 -0.301 -88.844 1.00 79.50 274 LYS A CA 1
ATOM 2237 C C . LYS A 1 274 ? 70.708 -0.934 -88.476 1.00 79.50 274 LYS A C 1
ATOM 2239 O O . LYS A 1 274 ? 70.505 -1.275 -87.319 1.00 79.50 274 LYS A O 1
ATOM 2244 N N . LEU A 1 275 ? 69.881 -1.277 -89.462 1.00 79.94 275 LEU A N 1
ATOM 2245 C CA . LEU A 1 275 ? 68.629 -2.008 -89.246 1.00 79.94 275 LEU A CA 1
ATOM 2246 C C . LEU A 1 275 ? 68.848 -3.377 -88.591 1.00 79.94 275 LEU A C 1
ATOM 2248 O O . LEU A 1 275 ? 68.088 -3.763 -87.713 1.00 79.94 275 LEU A O 1
ATOM 2252 N N . ARG A 1 276 ? 69.900 -4.121 -88.952 1.00 79.62 276 ARG A N 1
ATOM 2253 C CA . ARG A 1 276 ? 70.198 -5.424 -88.329 1.00 79.62 276 ARG A CA 1
ATOM 2254 C C . ARG A 1 276 ? 70.676 -5.295 -86.880 1.00 79.62 276 ARG A C 1
ATOM 2256 O O . ARG A 1 276 ? 70.323 -6.127 -86.038 1.00 79.62 276 ARG A O 1
ATOM 2263 N N . THR A 1 277 ? 71.466 -4.268 -86.570 1.00 77.75 277 THR A N 1
ATOM 2264 C CA . THR A 1 277 ? 71.892 -3.983 -85.190 1.00 77.75 277 THR A CA 1
ATOM 2265 C C . THR A 1 277 ? 70.733 -3.449 -84.348 1.00 77.75 277 THR A C 1
ATOM 2267 O O . THR A 1 277 ? 70.573 -3.891 -83.211 1.00 77.75 277 THR A O 1
ATOM 2270 N N . GLU A 1 278 ? 69.861 -2.615 -84.915 1.00 80.81 278 GLU A N 1
ATOM 2271 C CA . GLU A 1 278 ? 68.601 -2.171 -84.307 1.00 80.81 278 GLU A CA 1
ATOM 2272 C C . GLU A 1 278 ? 67.635 -3.330 -84.072 1.00 80.81 278 GLU A C 1
ATOM 2274 O O . GLU A 1 278 ? 67.088 -3.445 -82.981 1.00 80.81 278 GLU A O 1
ATOM 2279 N N . LEU A 1 279 ? 67.491 -4.251 -85.026 1.00 80.94 279 LEU A N 1
ATOM 2280 C CA . LEU A 1 279 ? 66.668 -5.448 -84.866 1.00 80.94 279 LEU A CA 1
ATOM 2281 C C . LEU A 1 279 ? 67.213 -6.337 -83.738 1.00 80.94 279 LEU A C 1
ATOM 2283 O O . LEU A 1 279 ? 66.464 -6.795 -82.880 1.00 80.94 279 LEU A O 1
ATOM 2287 N N . THR A 1 280 ? 68.534 -6.532 -83.678 1.00 79.31 280 THR A N 1
ATOM 2288 C CA . THR A 1 280 ? 69.183 -7.289 -82.592 1.00 79.31 280 THR A CA 1
ATOM 2289 C C . THR A 1 280 ? 69.014 -6.589 -81.238 1.00 79.31 280 THR A C 1
ATOM 2291 O O . THR A 1 280 ? 68.831 -7.248 -80.213 1.00 79.31 280 THR A O 1
ATOM 2294 N N . ARG A 1 281 ? 69.049 -5.251 -81.218 1.00 79.94 281 ARG A N 1
ATOM 2295 C CA . ARG A 1 281 ? 68.780 -4.438 -80.028 1.00 79.94 281 ARG A CA 1
ATOM 2296 C C . ARG A 1 281 ? 67.321 -4.561 -79.594 1.00 79.94 281 ARG A C 1
ATOM 2298 O O . ARG A 1 281 ? 67.082 -4.769 -78.413 1.00 79.94 281 ARG A O 1
ATOM 2305 N N . ALA A 1 282 ? 66.378 -4.520 -80.531 1.00 78.94 282 ALA A N 1
ATOM 2306 C CA . ALA A 1 282 ? 64.952 -4.687 -80.279 1.00 78.94 282 ALA A CA 1
ATOM 2307 C C . ALA A 1 282 ? 64.625 -6.084 -79.728 1.00 78.94 282 ALA A C 1
ATOM 2309 O O . ALA A 1 282 ? 63.836 -6.193 -78.796 1.00 78.94 282 ALA A O 1
ATOM 2310 N N . TYR A 1 283 ? 65.273 -7.145 -80.223 1.00 76.50 283 TYR A N 1
ATOM 2311 C CA . TYR A 1 283 ? 65.115 -8.492 -79.659 1.00 76.50 283 TYR A CA 1
ATOM 2312 C C . TYR A 1 283 ? 65.672 -8.605 -78.233 1.00 76.50 283 TYR A C 1
ATOM 2314 O O . TYR A 1 283 ? 64.997 -9.140 -77.360 1.00 76.50 283 TYR A O 1
ATOM 2322 N N . LYS A 1 284 ? 66.858 -8.044 -77.958 1.00 80.00 284 LYS A N 1
ATOM 2323 C CA . LYS A 1 284 ? 67.406 -8.005 -76.588 1.00 80.00 284 LYS A CA 1
ATOM 2324 C C . LYS A 1 284 ? 66.543 -7.176 -75.639 1.00 80.00 284 LYS A C 1
ATOM 2326 O O . LYS A 1 284 ? 66.425 -7.521 -74.467 1.00 80.00 284 LYS A O 1
ATOM 2331 N N . GLU A 1 285 ? 65.960 -6.090 -76.135 1.00 80.50 285 GLU A N 1
ATOM 2332 C CA . GLU A 1 285 ? 65.052 -5.248 -75.361 1.00 80.50 285 GLU A CA 1
ATOM 2333 C C . GLU A 1 285 ? 63.728 -5.967 -75.085 1.00 80.50 285 GLU A C 1
ATOM 2335 O O . GLU A 1 285 ? 63.267 -5.972 -73.950 1.00 80.50 285 GLU A O 1
ATOM 2340 N N . LYS A 1 286 ? 63.177 -6.684 -76.072 1.00 79.62 286 LYS A N 1
ATOM 2341 C CA . LYS A 1 286 ? 62.022 -7.569 -75.882 1.00 79.62 286 LYS A CA 1
ATOM 2342 C C . LYS A 1 286 ? 62.284 -8.596 -74.777 1.00 79.62 286 LYS A C 1
ATOM 2344 O O . LYS A 1 286 ? 61.453 -8.734 -73.887 1.00 79.62 286 LYS A O 1
ATOM 2349 N N . ASP A 1 287 ? 63.427 -9.280 -74.797 1.00 79.19 287 ASP A N 1
ATOM 2350 C CA . ASP A 1 287 ? 63.754 -10.292 -73.782 1.00 79.19 287 ASP A CA 1
ATOM 2351 C C . ASP A 1 287 ? 63.922 -9.684 -72.377 1.00 79.19 287 ASP A C 1
ATOM 2353 O O . ASP A 1 287 ? 63.550 -10.306 -71.382 1.00 79.19 287 ASP A O 1
ATOM 2357 N N . ARG A 1 288 ? 64.441 -8.451 -72.275 1.00 81.31 288 ARG A N 1
ATOM 2358 C CA . ARG A 1 288 ? 64.503 -7.703 -71.006 1.00 81.31 288 ARG A CA 1
ATOM 2359 C C . ARG A 1 288 ? 63.119 -7.320 -70.496 1.00 81.31 288 ARG A C 1
ATOM 2361 O O . ARG A 1 288 ? 62.849 -7.497 -69.314 1.00 81.31 288 ARG A O 1
ATOM 2368 N N . VAL A 1 289 ? 62.249 -6.835 -71.380 1.00 80.50 289 VAL A N 1
ATOM 2369 C CA . VAL A 1 289 ? 60.867 -6.470 -71.039 1.00 80.50 289 VAL A CA 1
ATOM 2370 C C . VAL A 1 289 ? 60.073 -7.699 -70.593 1.00 80.50 289 VAL A C 1
ATOM 2372 O O . VAL A 1 289 ? 59.341 -7.615 -69.614 1.00 80.50 289 VAL A O 1
ATOM 2375 N N . VAL A 1 290 ? 60.250 -8.852 -71.249 1.00 82.19 290 VAL A N 1
ATOM 2376 C CA . VAL A 1 290 ? 59.604 -10.113 -70.843 1.00 82.19 290 VAL A CA 1
ATOM 2377 C C . VAL A 1 290 ? 60.061 -10.543 -69.447 1.00 82.19 290 VAL A C 1
ATOM 2379 O O . VAL A 1 290 ? 59.213 -10.832 -68.610 1.00 82.19 290 VAL A O 1
ATOM 2382 N N . LYS A 1 291 ? 61.368 -10.503 -69.153 1.00 81.81 291 LYS A N 1
ATOM 2383 C CA . LYS A 1 291 ? 61.876 -10.807 -67.802 1.00 81.81 291 LYS A CA 1
ATOM 2384 C C . LYS A 1 291 ? 61.357 -9.834 -66.742 1.00 81.81 291 LYS A C 1
ATOM 2386 O O . LYS A 1 291 ? 60.902 -10.275 -65.695 1.00 81.81 291 LYS A O 1
ATOM 2391 N N . GLY A 1 292 ? 61.354 -8.532 -67.035 1.00 86.62 292 GLY A N 1
ATOM 2392 C CA . GLY A 1 292 ? 60.793 -7.528 -66.128 1.00 86.62 292 GLY A CA 1
ATOM 2393 C C . GLY A 1 292 ? 59.294 -7.729 -65.879 1.00 86.62 292 GLY A C 1
ATOM 2394 O O . GLY A 1 292 ? 58.819 -7.517 -64.768 1.00 86.62 292 GLY A O 1
ATOM 2395 N N . PHE A 1 293 ? 58.543 -8.195 -66.883 1.00 81.06 293 PHE A N 1
ATOM 2396 C CA . PHE A 1 293 ? 57.130 -8.539 -66.725 1.00 81.06 293 PHE A CA 1
ATOM 2397 C C . PHE A 1 293 ? 56.927 -9.782 -65.845 1.00 81.06 293 PHE A C 1
ATOM 2399 O O . PHE A 1 293 ? 56.031 -9.785 -65.005 1.00 81.06 293 PHE A O 1
ATOM 2406 N N . GLU A 1 294 ? 57.761 -10.816 -65.989 1.00 83.25 294 GLU A N 1
ATOM 2407 C CA . GLU A 1 294 ? 57.725 -12.014 -65.134 1.00 83.25 294 GLU A CA 1
ATOM 2408 C C . GLU A 1 294 ? 58.074 -11.690 -63.669 1.00 83.25 294 GLU A C 1
ATOM 2410 O O . GLU A 1 294 ? 57.400 -12.172 -62.756 1.00 83.25 294 GLU A O 1
ATOM 2415 N N . GLU A 1 295 ? 59.072 -10.831 -63.440 1.00 84.50 295 GLU A N 1
ATOM 2416 C CA . GLU A 1 295 ? 59.460 -10.338 -62.110 1.00 84.50 295 GLU A CA 1
ATOM 2417 C C . GLU A 1 295 ? 58.335 -9.512 -61.467 1.00 84.50 295 GLU A C 1
ATOM 2419 O O . GLU A 1 295 ? 57.901 -9.820 -60.355 1.00 84.50 295 GLU A O 1
ATOM 2424 N N . LEU A 1 296 ? 57.765 -8.546 -62.199 1.00 84.75 296 LEU A N 1
ATOM 2425 C CA . LEU A 1 296 ? 56.610 -7.762 -61.740 1.00 84.75 296 LEU A CA 1
ATOM 2426 C C . LEU A 1 296 ? 55.387 -8.642 -61.456 1.00 84.75 296 LEU A C 1
ATOM 2428 O O . LEU A 1 296 ? 54.647 -8.403 -60.498 1.00 84.75 296 LEU A O 1
ATOM 2432 N N . GLN A 1 297 ? 55.164 -9.685 -62.259 1.00 85.69 297 GLN A N 1
ATOM 2433 C CA . GLN A 1 297 ? 54.077 -10.633 -62.033 1.00 85.69 297 GLN A CA 1
ATOM 2434 C C . GLN A 1 297 ? 54.298 -11.455 -60.751 1.00 85.69 297 GLN A C 1
ATOM 2436 O O . GLN A 1 297 ? 53.329 -11.750 -60.044 1.00 85.69 297 GLN A O 1
ATOM 2441 N N . ALA A 1 298 ? 55.541 -11.824 -60.430 1.00 84.81 298 ALA A N 1
ATOM 2442 C CA . ALA A 1 298 ? 55.883 -12.510 -59.185 1.00 84.81 298 ALA A CA 1
ATOM 2443 C C . ALA A 1 298 ? 55.704 -11.597 -57.959 1.00 84.81 298 ALA A C 1
ATOM 2445 O O . ALA A 1 298 ? 55.092 -12.017 -56.972 1.00 84.81 298 ALA A O 1
ATOM 2446 N N . GLU A 1 299 ? 56.143 -10.339 -58.045 1.00 86.62 299 GLU A N 1
ATOM 2447 C CA . GLU A 1 299 ? 55.938 -9.333 -56.996 1.00 86.62 299 GLU A CA 1
ATOM 2448 C C . GLU A 1 299 ? 54.447 -9.065 -56.745 1.00 86.62 299 GLU A C 1
ATOM 2450 O O . GLU A 1 299 ? 54.004 -9.069 -55.594 1.00 86.62 299 GLU A O 1
ATOM 2455 N N . CYS A 1 300 ? 53.637 -8.941 -57.805 1.00 84.00 300 CYS A N 1
ATOM 2456 C CA . CYS A 1 300 ? 52.185 -8.776 -57.686 1.00 84.00 300 CYS A CA 1
ATOM 2457 C C . CYS A 1 300 ? 51.518 -9.967 -56.979 1.00 84.00 300 CYS A C 1
ATOM 2459 O O . CYS A 1 300 ? 50.647 -9.773 -56.130 1.00 84.00 300 CYS A O 1
ATOM 2461 N N . LYS A 1 301 ? 51.935 -11.205 -57.282 1.00 89.88 301 LYS A N 1
ATOM 2462 C CA . LYS A 1 301 ? 51.414 -12.408 -56.606 1.00 89.88 301 LYS A CA 1
ATOM 2463 C C . LYS A 1 301 ? 51.776 -12.429 -55.122 1.00 89.88 301 LYS A C 1
ATOM 2465 O O . LYS A 1 301 ? 50.935 -12.764 -54.292 1.00 89.88 301 LYS A O 1
ATOM 2470 N N . GLN A 1 302 ? 53.005 -12.048 -54.777 1.00 88.44 302 GLN A N 1
ATOM 2471 C CA . GLN A 1 302 ? 53.441 -11.980 -53.383 1.00 88.44 302 GLN A CA 1
ATOM 2472 C C . GLN A 1 302 ? 52.702 -10.879 -52.606 1.00 88.44 302 GLN A C 1
ATOM 2474 O O . GLN A 1 302 ? 52.320 -11.093 -51.454 1.00 88.44 302 GLN A O 1
ATOM 2479 N N . ALA A 1 303 ? 52.474 -9.720 -53.228 1.00 85.88 303 ALA A N 1
ATOM 2480 C CA . ALA A 1 303 ? 51.692 -8.634 -52.644 1.00 85.88 303 ALA A CA 1
ATOM 2481 C C . ALA A 1 303 ? 50.234 -9.053 -52.403 1.00 85.88 303 ALA A C 1
ATOM 2483 O O . ALA A 1 303 ? 49.707 -8.812 -51.319 1.00 85.88 303 ALA A O 1
ATOM 2484 N N . HIS A 1 304 ? 49.617 -9.755 -53.360 1.00 84.06 304 HIS A N 1
ATOM 2485 C CA . HIS A 1 304 ? 48.260 -10.283 -53.207 1.00 84.06 304 HIS A CA 1
ATOM 2486 C C . HIS A 1 304 ? 48.160 -11.285 -52.049 1.00 84.06 304 HIS A C 1
ATOM 2488 O O . HIS A 1 304 ? 47.234 -11.201 -51.249 1.00 84.06 304 HIS A O 1
ATOM 2494 N N . TYR A 1 305 ? 49.127 -12.199 -51.912 1.00 90.06 305 TYR A N 1
ATOM 2495 C CA . TYR A 1 305 ? 49.142 -13.159 -50.803 1.00 90.06 305 TYR A CA 1
ATOM 2496 C C . TYR A 1 305 ? 49.244 -12.465 -49.433 1.00 90.06 305 TYR A C 1
ATOM 2498 O O . TYR A 1 305 ? 48.532 -12.818 -48.496 1.00 90.06 305 TYR A O 1
ATOM 2506 N N . LYS A 1 306 ? 50.087 -11.428 -49.315 1.00 91.44 306 LYS A N 1
ATOM 2507 C CA . LYS A 1 306 ? 50.193 -10.630 -48.080 1.00 91.44 306 LYS A CA 1
ATOM 2508 C C . LYS A 1 306 ? 48.914 -9.842 -47.779 1.00 91.44 306 LYS A C 1
ATOM 2510 O O . LYS A 1 306 ? 48.531 -9.753 -46.617 1.00 91.44 306 LYS A O 1
ATOM 2515 N N . ALA A 1 307 ? 48.263 -9.284 -48.801 1.00 86.12 307 ALA A N 1
ATOM 2516 C CA . ALA A 1 307 ? 46.995 -8.575 -48.644 1.00 86.12 307 ALA A CA 1
ATOM 2517 C C . ALA A 1 307 ? 45.879 -9.515 -48.160 1.00 86.12 307 ALA A C 1
ATOM 2519 O O . ALA A 1 307 ? 45.149 -9.177 -47.233 1.00 86.12 307 ALA A O 1
ATOM 2520 N N . GLU A 1 308 ? 45.803 -10.724 -48.719 1.00 90.81 308 GLU A N 1
ATOM 2521 C CA . GLU A 1 308 ? 44.833 -11.747 -48.316 1.00 90.81 308 GLU A CA 1
ATOM 2522 C C . GLU A 1 308 ? 45.055 -12.215 -46.868 1.00 90.81 308 GLU A C 1
ATOM 2524 O O . GLU A 1 308 ? 44.100 -12.357 -46.101 1.00 90.81 308 GLU A O 1
ATOM 2529 N N . GLN A 1 309 ? 46.316 -12.372 -46.452 1.00 89.88 309 GLN A N 1
ATOM 2530 C CA . GLN A 1 309 ? 46.652 -12.669 -45.060 1.00 89.88 309 GLN A CA 1
ATOM 2531 C C . GLN A 1 309 ? 46.238 -11.527 -44.112 1.00 89.88 309 GLN A C 1
ATOM 2533 O O . GLN A 1 309 ? 45.623 -11.785 -43.077 1.00 89.88 309 GLN A O 1
ATOM 2538 N N . ALA A 1 310 ? 46.509 -10.269 -44.479 1.00 89.44 310 ALA A N 1
ATOM 2539 C CA . ALA A 1 310 ? 46.107 -9.105 -43.689 1.00 89.44 310 ALA A CA 1
ATOM 2540 C C . ALA A 1 310 ? 44.575 -8.979 -43.575 1.00 89.44 310 ALA A C 1
ATOM 2542 O O . ALA A 1 310 ? 44.057 -8.655 -42.506 1.00 89.44 310 ALA A O 1
ATOM 2543 N N . GLU A 1 311 ? 43.827 -9.291 -44.638 1.00 87.88 311 GLU A N 1
ATOM 2544 C CA . GLU A 1 311 ? 42.361 -9.338 -44.585 1.00 87.88 311 GLU A CA 1
ATOM 2545 C C . GLU A 1 311 ? 41.839 -10.427 -43.640 1.00 87.88 311 GLU A C 1
ATOM 2547 O O . GLU A 1 311 ? 40.850 -10.209 -42.932 1.00 87.88 311 GLU A O 1
ATOM 2552 N N . ALA A 1 312 ? 42.477 -11.601 -43.616 1.00 91.44 312 ALA A N 1
ATOM 2553 C CA . ALA A 1 312 ? 42.110 -12.679 -42.702 1.00 91.44 312 ALA A CA 1
ATOM 2554 C C . ALA A 1 312 ? 42.349 -12.282 -41.234 1.00 91.44 312 ALA A C 1
ATOM 2556 O O . ALA A 1 312 ? 41.479 -12.498 -40.386 1.00 91.44 312 ALA A O 1
ATOM 2557 N N . GLU A 1 313 ? 43.481 -11.639 -40.944 1.00 92.44 313 GLU A N 1
ATOM 2558 C CA . GLU A 1 313 ? 43.805 -11.114 -39.613 1.00 92.44 313 GLU A CA 1
ATOM 2559 C C . GLU A 1 313 ? 42.826 -10.007 -39.185 1.00 92.44 313 GLU A C 1
ATOM 2561 O O . GLU A 1 313 ? 42.329 -10.021 -38.057 1.00 92.44 313 GLU A O 1
ATOM 2566 N N . LEU A 1 314 ? 42.453 -9.105 -40.099 1.00 92.38 314 LEU A N 1
ATOM 2567 C CA . LEU A 1 314 ? 41.486 -8.037 -39.830 1.00 92.38 314 LEU A CA 1
ATOM 2568 C C . LEU A 1 314 ? 40.077 -8.585 -39.554 1.00 92.38 314 LEU A C 1
ATOM 2570 O O . LEU A 1 314 ? 39.385 -8.098 -38.655 1.00 92.38 314 LEU A O 1
ATOM 2574 N N . LYS A 1 315 ? 39.657 -9.640 -40.265 1.00 93.12 315 LYS A N 1
ATOM 2575 C CA . LYS A 1 315 ? 38.403 -10.360 -39.976 1.00 93.12 315 LYS A CA 1
ATOM 2576 C C . LYS A 1 315 ? 38.433 -11.016 -38.596 1.00 93.12 315 LYS A C 1
ATOM 2578 O O . LYS A 1 315 ? 37.461 -10.889 -37.852 1.00 93.12 315 LYS A O 1
ATOM 2583 N N . ALA A 1 316 ? 39.533 -11.676 -38.233 1.00 91.88 316 ALA A N 1
ATOM 2584 C CA . ALA A 1 316 ? 39.686 -12.294 -36.916 1.00 91.88 316 ALA A CA 1
ATOM 2585 C C . ALA A 1 316 ? 39.650 -11.250 -35.787 1.00 91.88 316 ALA A C 1
ATOM 2587 O O . ALA A 1 316 ? 38.949 -11.440 -34.792 1.00 91.88 316 ALA A O 1
ATOM 2588 N N . PHE A 1 317 ? 40.336 -10.119 -35.969 1.00 93.75 317 PHE A N 1
ATOM 2589 C CA . PHE A 1 317 ? 40.322 -9.013 -35.014 1.00 93.75 317 PHE A CA 1
ATOM 2590 C C . PHE A 1 317 ? 38.917 -8.422 -34.843 1.00 93.75 317 PHE A C 1
ATOM 2592 O O . PHE A 1 317 ? 38.478 -8.184 -33.721 1.00 93.75 317 PHE A O 1
ATOM 2599 N N . LYS A 1 318 ? 38.164 -8.255 -35.937 1.00 92.94 318 LYS A N 1
ATOM 2600 C CA . LYS A 1 318 ? 36.790 -7.738 -35.883 1.00 92.94 318 LYS A CA 1
ATOM 2601 C C . LYS A 1 318 ? 35.861 -8.631 -35.054 1.00 92.94 318 LYS A C 1
ATOM 2603 O O . LYS A 1 318 ? 35.125 -8.119 -34.217 1.00 92.94 318 LYS A O 1
ATOM 2608 N N . ILE A 1 319 ? 35.962 -9.953 -35.210 1.00 93.88 319 ILE A N 1
ATOM 2609 C CA . ILE A 1 319 ? 35.202 -10.917 -34.394 1.00 93.88 319 ILE A CA 1
ATOM 2610 C C . ILE A 1 319 ? 35.555 -10.778 -32.905 1.00 93.88 319 ILE A C 1
ATOM 2612 O O . ILE A 1 319 ? 34.664 -10.807 -32.058 1.00 93.88 319 ILE A O 1
ATOM 2616 N N . GLN A 1 320 ? 36.837 -10.597 -32.571 1.00 93.00 320 GLN A N 1
ATOM 2617 C CA . GLN A 1 320 ? 37.262 -10.384 -31.182 1.00 93.00 320 GLN A CA 1
ATOM 2618 C C . GLN A 1 320 ? 36.732 -9.065 -30.609 1.00 93.00 320 GLN A C 1
ATOM 2620 O O . GLN A 1 320 ? 36.285 -9.039 -29.464 1.00 93.00 320 GLN A O 1
ATOM 2625 N N . VAL A 1 321 ? 36.732 -7.987 -31.399 1.00 93.50 321 VAL A N 1
ATOM 2626 C CA . VAL A 1 321 ? 36.162 -6.692 -30.998 1.00 93.50 321 VAL A CA 1
ATOM 2627 C C . VAL A 1 321 ? 34.663 -6.810 -30.736 1.00 93.50 321 VAL A C 1
ATOM 2629 O O . VAL A 1 321 ? 34.183 -6.298 -29.727 1.00 93.50 321 VAL A O 1
ATOM 2632 N N . ASP A 1 322 ? 33.921 -7.507 -31.594 1.00 91.69 322 ASP A N 1
ATOM 2633 C CA . ASP A 1 322 ? 32.480 -7.698 -31.408 1.00 91.69 322 ASP A CA 1
ATOM 2634 C C . ASP A 1 322 ? 32.181 -8.569 -30.171 1.00 91.69 322 ASP A C 1
ATOM 2636 O O . ASP A 1 322 ? 31.277 -8.258 -29.395 1.00 91.69 322 ASP A O 1
ATOM 2640 N N . ALA A 1 323 ? 32.993 -9.599 -29.905 1.00 92.62 323 ALA A N 1
ATOM 2641 C CA . ALA A 1 323 ? 32.904 -10.376 -28.667 1.00 92.62 323 ALA A CA 1
ATOM 2642 C C . ALA A 1 323 ? 33.199 -9.521 -27.417 1.00 92.62 323 ALA A C 1
ATOM 2644 O O . ALA A 1 323 ? 32.478 -9.616 -26.421 1.00 92.62 323 ALA A O 1
ATOM 2645 N N . ALA A 1 324 ? 34.213 -8.651 -27.477 1.00 92.69 324 ALA A N 1
ATOM 2646 C CA . ALA A 1 324 ? 34.548 -7.733 -26.392 1.00 92.69 324 ALA A CA 1
ATOM 2647 C C . ALA A 1 324 ? 33.417 -6.723 -26.130 1.00 92.69 324 ALA A C 1
ATOM 2649 O O . ALA A 1 324 ? 33.054 -6.508 -24.974 1.00 92.69 324 ALA A O 1
ATOM 2650 N N . LYS A 1 325 ? 32.793 -6.173 -27.180 1.00 93.00 325 LYS A N 1
ATOM 2651 C CA . LYS A 1 325 ? 31.623 -5.285 -27.059 1.00 93.00 325 LYS A CA 1
ATOM 2652 C C . LYS A 1 325 ? 30.447 -5.970 -26.369 1.00 93.00 325 LYS A C 1
ATOM 2654 O O . LYS A 1 325 ? 29.888 -5.406 -25.435 1.00 93.00 325 LYS A O 1
ATOM 2659 N N . ASN A 1 326 ? 30.127 -7.204 -26.761 1.00 91.06 326 ASN A N 1
ATOM 2660 C CA . ASN A 1 326 ? 29.058 -7.970 -26.116 1.00 91.06 326 ASN A CA 1
ATOM 2661 C C . ASN A 1 326 ? 29.361 -8.219 -24.629 1.00 91.06 326 ASN A C 1
ATOM 2663 O O . ASN A 1 326 ? 28.475 -8.099 -23.787 1.00 91.06 326 ASN A O 1
ATOM 2667 N N . SER A 1 327 ? 30.617 -8.529 -24.284 1.00 90.75 327 SER A N 1
ATOM 2668 C CA . SER A 1 327 ? 31.014 -8.694 -22.880 1.00 90.75 327 SER A CA 1
ATOM 2669 C C . SER A 1 327 ? 30.921 -7.387 -22.084 1.00 90.75 327 SER A C 1
ATOM 2671 O O . SER A 1 327 ? 30.467 -7.405 -20.943 1.00 90.75 327 SER A O 1
ATOM 2673 N N . PHE A 1 328 ? 31.273 -6.254 -22.698 1.00 93.25 328 PHE A N 1
ATOM 2674 C CA . PHE A 1 328 ? 31.159 -4.931 -22.089 1.00 93.25 328 PHE A CA 1
ATOM 2675 C C . PHE A 1 328 ? 29.699 -4.563 -21.802 1.00 93.25 328 PHE A C 1
ATOM 2677 O O . PHE A 1 328 ? 29.398 -4.080 -20.716 1.00 93.25 328 PHE A O 1
ATOM 2684 N N . GLU A 1 329 ? 28.776 -4.861 -22.720 1.00 90.69 329 GLU A N 1
ATOM 2685 C CA . GLU A 1 329 ? 27.344 -4.613 -22.515 1.00 90.69 329 GLU A CA 1
ATOM 2686 C C . GLU A 1 329 ? 26.774 -5.442 -21.349 1.00 90.69 329 GLU A C 1
ATOM 2688 O O . GLU A 1 329 ? 25.986 -4.939 -20.549 1.00 90.69 329 GLU A O 1
ATOM 2693 N N . ILE A 1 330 ? 27.199 -6.704 -21.209 1.00 91.94 330 ILE A N 1
ATOM 2694 C CA . ILE A 1 330 ? 26.798 -7.559 -20.079 1.00 91.94 330 ILE A CA 1
ATOM 2695 C C . ILE A 1 330 ? 27.342 -7.003 -18.760 1.00 91.94 330 ILE A C 1
ATOM 2697 O O . ILE A 1 330 ? 26.595 -6.912 -17.786 1.00 91.94 330 ILE A O 1
ATOM 2701 N N . ILE A 1 331 ? 28.622 -6.619 -18.729 1.00 89.69 331 ILE A N 1
ATOM 2702 C CA . ILE A 1 331 ? 29.256 -6.045 -17.536 1.00 89.69 331 ILE A CA 1
ATOM 2703 C C . ILE A 1 331 ? 28.563 -4.737 -17.144 1.00 89.69 331 ILE A C 1
ATOM 2705 O O . ILE A 1 331 ? 28.231 -4.563 -15.979 1.00 89.69 331 ILE A O 1
ATOM 2709 N N . SER A 1 332 ? 28.259 -3.866 -18.107 1.00 89.25 332 SER A N 1
ATOM 2710 C CA . SER A 1 332 ? 27.553 -2.606 -17.859 1.00 89.25 332 SER A CA 1
ATOM 2711 C C . SER A 1 332 ? 26.169 -2.835 -17.236 1.00 89.25 332 SER A C 1
ATOM 2713 O O . SER A 1 332 ? 25.844 -2.217 -16.222 1.00 89.25 332 SER A O 1
ATOM 2715 N N . LYS A 1 333 ? 25.387 -3.797 -17.748 1.00 92.50 333 LYS A N 1
ATOM 2716 C CA . LYS A 1 333 ? 24.097 -4.178 -17.139 1.00 92.50 333 LYS A CA 1
ATOM 2717 C C . LYS A 1 333 ? 24.275 -4.679 -15.703 1.00 92.50 333 LYS A C 1
ATOM 2719 O O . LYS A 1 333 ? 23.545 -4.257 -14.809 1.00 92.50 333 LYS A O 1
ATOM 2724 N N . GLN A 1 334 ? 25.280 -5.515 -15.450 1.00 93.75 334 GLN A N 1
ATOM 2725 C CA . GLN A 1 334 ? 25.580 -5.989 -14.095 1.00 93.75 334 GLN A CA 1
ATOM 2726 C C . GLN A 1 334 ? 26.029 -4.856 -13.158 1.00 93.75 334 GLN A C 1
ATOM 2728 O O . GLN A 1 334 ? 25.653 -4.844 -11.988 1.00 93.75 334 GLN A O 1
ATOM 2733 N N . GLU A 1 335 ? 26.795 -3.880 -13.646 1.00 92.56 335 GLU A N 1
ATOM 2734 C CA . GLU A 1 335 ? 27.196 -2.706 -12.864 1.00 92.56 335 GLU A CA 1
ATOM 2735 C C . GLU A 1 335 ? 25.988 -1.848 -12.472 1.00 92.56 335 GLU A C 1
ATOM 2737 O O . GLU A 1 335 ? 25.895 -1.439 -11.312 1.00 92.56 335 GLU A O 1
ATOM 2742 N N . THR A 1 336 ? 25.034 -1.640 -13.387 1.00 90.56 336 THR A N 1
ATOM 2743 C CA . THR A 1 336 ? 23.780 -0.934 -13.071 1.00 90.56 336 THR A CA 1
ATOM 2744 C C . THR A 1 336 ? 22.965 -1.670 -12.006 1.00 90.56 336 THR A C 1
ATOM 2746 O O . THR A 1 336 ? 22.584 -1.066 -11.002 1.00 90.56 336 THR A O 1
ATOM 2749 N N . GLU A 1 337 ? 22.817 -2.993 -12.128 1.00 94.19 337 GLU A N 1
ATOM 2750 C CA . GLU A 1 337 ? 22.109 -3.817 -11.143 1.00 94.19 337 GLU A CA 1
ATOM 2751 C C . GLU A 1 337 ? 22.785 -3.760 -9.761 1.00 94.19 337 GLU A C 1
ATOM 2753 O O . GLU A 1 337 ? 22.117 -3.615 -8.737 1.00 94.19 337 GLU A O 1
ATOM 2758 N N . ILE A 1 338 ? 24.122 -3.782 -9.703 1.00 92.50 338 ILE A N 1
ATOM 2759 C CA . ILE A 1 338 ? 24.874 -3.625 -8.448 1.00 92.50 338 ILE A CA 1
ATOM 2760 C C . ILE A 1 338 ? 24.624 -2.252 -7.811 1.00 92.50 338 ILE A C 1
ATOM 2762 O O . ILE A 1 338 ? 24.533 -2.151 -6.582 1.00 92.50 338 ILE A O 1
ATOM 2766 N N . VAL A 1 339 ? 24.546 -1.185 -8.608 1.00 95.12 339 VAL A N 1
ATOM 2767 C CA . VAL A 1 339 ? 24.267 0.170 -8.109 1.00 95.12 339 VAL A CA 1
ATOM 2768 C C . VAL A 1 339 ? 22.852 0.255 -7.534 1.00 95.12 339 VAL A C 1
ATOM 2770 O O . VAL A 1 339 ? 22.682 0.783 -6.430 1.00 95.12 339 VAL A O 1
ATOM 2773 N N . ASP A 1 340 ? 21.861 -0.322 -8.208 1.00 89.62 340 ASP A N 1
ATOM 2774 C CA . ASP A 1 340 ? 20.480 -0.346 -7.722 1.00 89.62 340 ASP A CA 1
ATOM 2775 C C . ASP A 1 340 ? 20.333 -1.194 -6.456 1.00 89.62 340 ASP A C 1
ATOM 2777 O O . ASP A 1 340 ? 19.749 -0.738 -5.467 1.00 89.62 340 ASP A O 1
ATOM 2781 N N . LEU A 1 341 ? 20.957 -2.376 -6.413 1.00 92.75 341 LEU A N 1
ATOM 2782 C CA . LEU A 1 341 ? 21.001 -3.211 -5.211 1.00 92.75 341 LEU A CA 1
ATOM 2783 C C . LEU A 1 341 ? 21.652 -2.475 -4.030 1.00 92.75 341 LEU A C 1
ATOM 2785 O O . LEU A 1 341 ? 21.158 -2.555 -2.904 1.00 92.75 341 LEU A O 1
ATOM 2789 N N . LYS A 1 342 ? 22.722 -1.702 -4.265 1.00 93.06 342 LYS A N 1
ATOM 2790 C CA . LYS A 1 342 ? 23.345 -0.854 -3.231 1.00 93.06 342 LYS A CA 1
ATOM 2791 C C . LYS A 1 342 ? 22.411 0.257 -2.751 1.00 93.06 342 LYS A C 1
ATOM 2793 O O . LYS A 1 342 ? 22.388 0.539 -1.551 1.00 93.06 342 LYS A O 1
ATOM 2798 N N . ARG A 1 343 ? 21.640 0.879 -3.650 1.00 93.50 343 ARG A N 1
ATOM 2799 C CA . ARG A 1 343 ? 20.648 1.907 -3.295 1.00 93.50 343 ARG A CA 1
ATOM 2800 C C . ARG A 1 343 ? 19.551 1.316 -2.407 1.00 93.50 343 ARG A C 1
ATOM 2802 O O . ARG A 1 343 ? 19.268 1.874 -1.348 1.00 93.50 343 ARG A O 1
ATOM 2809 N N . VAL A 1 344 ? 19.004 0.159 -2.786 1.00 93.56 344 VAL A N 1
ATOM 2810 C CA . VAL A 1 344 ? 17.987 -0.563 -2.002 1.00 93.56 344 VAL A CA 1
ATOM 2811 C C . VAL A 1 344 ? 18.533 -0.976 -0.635 1.00 93.56 344 VAL A C 1
ATOM 2813 O O . VAL A 1 344 ? 17.863 -0.780 0.378 1.00 93.56 344 VAL A O 1
ATOM 2816 N N . LEU A 1 345 ? 19.763 -1.494 -0.579 1.00 93.25 345 LEU A N 1
ATOM 2817 C CA . LEU A 1 345 ? 20.402 -1.871 0.682 1.00 93.25 345 LEU A CA 1
ATOM 2818 C C . LEU A 1 345 ? 20.550 -0.669 1.622 1.00 93.25 345 LEU A C 1
ATOM 2820 O O . LEU A 1 345 ? 20.269 -0.788 2.812 1.00 93.25 345 LEU A O 1
ATOM 2824 N N . LYS A 1 346 ? 20.957 0.491 1.095 1.00 94.25 346 LYS A N 1
ATOM 2825 C CA . LYS A 1 346 ? 21.090 1.717 1.887 1.00 94.25 346 LYS A CA 1
ATOM 2826 C C . LYS A 1 346 ? 19.744 2.185 2.443 1.00 94.25 346 LYS A C 1
ATOM 2828 O O . LYS A 1 346 ? 19.657 2.427 3.640 1.00 94.25 346 LYS A O 1
ATOM 2833 N N . ALA A 1 347 ? 18.695 2.196 1.620 1.00 89.44 347 ALA A N 1
ATOM 2834 C CA . ALA A 1 347 ? 17.342 2.509 2.082 1.00 89.44 347 ALA A CA 1
ATOM 2835 C C . ALA A 1 347 ? 16.890 1.560 3.207 1.00 89.44 347 ALA A C 1
ATOM 2837 O O . ALA A 1 347 ? 16.354 2.003 4.218 1.00 89.44 347 ALA A O 1
ATOM 2838 N N . LYS A 1 348 ? 17.188 0.256 3.096 1.00 92.94 348 LYS A N 1
ATOM 2839 C CA . LYS A 1 348 ? 16.880 -0.712 4.161 1.00 92.94 348 LYS A CA 1
ATOM 2840 C C . LYS A 1 348 ? 17.688 -0.496 5.439 1.00 92.94 348 LYS A C 1
ATOM 2842 O O . LYS A 1 348 ? 17.161 -0.730 6.523 1.00 92.94 348 LYS A O 1
ATOM 2847 N N . ILE A 1 349 ? 18.939 -0.050 5.343 1.00 91.88 349 ILE A N 1
ATOM 2848 C CA . ILE A 1 349 ? 19.742 0.329 6.515 1.00 91.88 349 ILE A CA 1
ATOM 2849 C C . ILE A 1 349 ? 19.114 1.536 7.226 1.00 91.88 349 ILE A C 1
ATOM 2851 O O . ILE A 1 349 ? 19.006 1.519 8.454 1.00 91.88 349 ILE A O 1
ATOM 2855 N N . ASP A 1 350 ? 18.654 2.533 6.470 1.00 92.31 350 ASP A N 1
ATOM 2856 C CA . ASP A 1 350 ? 18.006 3.729 7.014 1.00 92.31 350 ASP A CA 1
ATOM 2857 C C . ASP A 1 350 ? 16.642 3.388 7.659 1.00 92.31 350 ASP A C 1
ATOM 2859 O O . ASP A 1 350 ? 16.378 3.808 8.791 1.00 92.31 350 ASP A O 1
ATOM 2863 N N . ASP A 1 351 ? 15.831 2.530 7.019 1.00 92.69 351 ASP A N 1
ATOM 2864 C CA . ASP A 1 351 ? 14.580 1.980 7.575 1.00 92.69 351 ASP A CA 1
ATOM 2865 C C . ASP A 1 351 ? 14.832 1.279 8.922 1.00 92.69 351 ASP A C 1
ATOM 2867 O O . ASP A 1 351 ? 14.142 1.522 9.915 1.00 92.69 351 ASP A O 1
ATOM 2871 N N . ILE A 1 352 ? 15.853 0.414 8.980 1.00 92.31 352 ILE A N 1
ATOM 2872 C CA . ILE A 1 352 ? 16.247 -0.284 10.211 1.00 92.31 352 ILE A CA 1
ATOM 2873 C C . ILE A 1 352 ? 16.694 0.720 11.281 1.00 92.31 352 ILE A C 1
ATOM 2875 O O . ILE A 1 352 ? 16.375 0.537 12.457 1.00 92.31 352 ILE A O 1
ATOM 2879 N N . GLY A 1 353 ? 17.415 1.778 10.900 1.00 93.12 353 GLY A N 1
ATOM 2880 C CA . GLY A 1 353 ? 17.804 2.861 11.804 1.00 93.12 353 GLY A CA 1
ATOM 2881 C C . GLY A 1 353 ? 16.595 3.551 12.440 1.00 93.12 353 GLY A C 1
ATOM 2882 O O . GLY A 1 353 ? 16.536 3.686 13.662 1.00 93.12 353 GLY A O 1
ATOM 2883 N N . SER A 1 354 ? 15.595 3.903 11.629 1.00 89.81 354 SER A N 1
ATOM 2884 C CA . SER A 1 354 ? 14.321 4.476 12.087 1.00 89.81 354 SER A CA 1
ATOM 2885 C C . SER A 1 354 ? 13.576 3.540 13.046 1.00 89.81 354 SER A C 1
ATOM 2887 O O . SER A 1 354 ? 13.179 3.940 14.146 1.00 89.81 354 SER A O 1
ATOM 2889 N N . LEU A 1 355 ? 13.449 2.261 12.676 1.00 93.25 355 LEU A N 1
ATOM 2890 C CA . LEU A 1 355 ? 12.789 1.259 13.513 1.00 93.25 355 LEU A CA 1
ATOM 2891 C C . LEU A 1 355 ? 13.504 1.067 14.853 1.00 93.25 355 LEU A C 1
ATOM 2893 O O . LEU A 1 355 ? 12.833 0.964 15.877 1.00 93.25 355 LEU A O 1
ATOM 2897 N N . LYS A 1 356 ? 14.842 1.088 14.880 1.00 93.44 356 LYS A N 1
ATOM 2898 C CA . LYS A 1 356 ? 15.616 1.028 16.131 1.00 93.44 356 LYS A CA 1
ATOM 2899 C C . LYS A 1 356 ? 15.312 2.205 17.052 1.00 93.44 356 LYS A C 1
ATOM 2901 O O . LYS A 1 356 ? 15.066 1.986 18.231 1.00 93.44 356 LYS A O 1
ATOM 2906 N N . VAL A 1 357 ? 15.264 3.432 16.526 1.00 95.06 357 VAL A N 1
ATOM 2907 C CA . VAL A 1 357 ? 14.908 4.618 17.328 1.00 95.06 357 VAL A CA 1
ATOM 2908 C C . VAL A 1 357 ? 13.491 4.492 17.891 1.00 95.06 357 VAL A C 1
ATOM 2910 O O . VAL A 1 357 ? 13.261 4.790 19.063 1.00 95.06 357 VAL A O 1
ATOM 2913 N N . ARG A 1 358 ? 12.540 4.005 17.082 1.00 93.62 358 ARG A N 1
ATOM 2914 C CA . ARG A 1 358 ? 11.164 3.763 17.534 1.00 93.62 358 ARG A CA 1
ATOM 2915 C C . ARG A 1 358 ? 11.107 2.709 18.637 1.00 93.62 358 ARG A C 1
ATOM 2917 O O . ARG A 1 358 ? 10.399 2.926 19.615 1.00 93.62 358 ARG A O 1
ATOM 2924 N N . ILE A 1 359 ? 11.847 1.609 18.500 1.00 91.75 359 ILE A N 1
ATOM 2925 C CA . ILE A 1 359 ? 11.950 0.572 19.534 1.00 91.75 359 ILE A CA 1
ATOM 2926 C C . ILE A 1 359 ? 12.490 1.181 20.829 1.00 91.75 359 ILE A C 1
ATOM 2928 O O . ILE A 1 359 ? 11.807 1.093 21.842 1.00 91.75 359 ILE A O 1
ATOM 2932 N N . SER A 1 360 ? 13.611 1.908 20.787 1.00 94.75 360 SER A N 1
ATOM 2933 C CA . SER A 1 360 ? 14.190 2.537 21.984 1.00 94.75 360 SER A CA 1
ATOM 2934 C C . SER A 1 360 ? 13.246 3.531 22.669 1.00 94.75 360 SER A C 1
ATOM 2936 O O . SER A 1 360 ? 13.232 3.638 23.894 1.00 94.75 360 SER A O 1
ATOM 2938 N N . LEU A 1 361 ? 12.419 4.254 21.907 1.00 93.75 361 LEU A N 1
ATOM 2939 C CA . LEU A 1 361 ? 11.404 5.135 22.487 1.00 93.75 361 LEU A CA 1
ATOM 2940 C C . LEU A 1 361 ? 10.284 4.348 23.183 1.00 93.75 361 LEU A C 1
ATOM 2942 O O . LEU A 1 361 ? 9.798 4.776 24.228 1.00 93.75 361 LEU A O 1
ATOM 2946 N N . MET A 1 362 ? 9.854 3.227 22.601 1.00 92.62 362 MET A N 1
ATOM 2947 C CA . MET A 1 362 ? 8.811 2.378 23.184 1.00 92.62 362 MET A CA 1
ATOM 2948 C C . MET A 1 362 ? 9.323 1.611 24.407 1.00 92.62 362 MET A C 1
ATOM 2950 O O . MET A 1 362 ? 8.586 1.504 25.379 1.00 92.62 362 MET A O 1
ATOM 2954 N N . GLU A 1 363 ? 10.579 1.160 24.397 1.00 93.31 363 GLU A N 1
ATOM 2955 C CA . GLU A 1 363 ? 11.263 0.585 25.565 1.00 93.31 363 GLU A CA 1
ATOM 2956 C C . GLU A 1 363 ? 11.301 1.594 26.715 1.00 93.31 363 GLU A C 1
ATOM 2958 O O . GLU A 1 363 ? 10.841 1.291 27.809 1.00 93.31 363 GLU A O 1
ATOM 2963 N N . LYS A 1 364 ? 11.710 2.842 26.445 1.00 95.69 364 LYS A N 1
ATOM 2964 C CA . LYS A 1 364 ? 11.693 3.898 27.464 1.00 95.69 364 LYS A CA 1
ATOM 2965 C C . LYS A 1 364 ? 10.290 4.150 28.028 1.00 95.69 364 LYS A C 1
ATOM 2967 O O . LYS A 1 364 ? 10.130 4.301 29.232 1.00 95.69 364 LYS A O 1
ATOM 2972 N N . LYS A 1 365 ? 9.264 4.190 27.170 1.00 94.75 365 LYS A N 1
ATOM 2973 C CA . LYS A 1 365 ? 7.875 4.336 27.633 1.00 94.75 365 LYS A CA 1
ATOM 2974 C C . LYS A 1 365 ? 7.445 3.161 28.506 1.00 94.75 365 LYS A C 1
ATOM 2976 O O . LYS A 1 365 ? 6.725 3.372 29.473 1.00 94.75 365 LYS A O 1
ATOM 2981 N N . LEU A 1 366 ? 7.857 1.943 28.161 1.00 93.31 366 LEU A N 1
ATOM 2982 C CA . LEU A 1 366 ? 7.564 0.753 28.950 1.00 93.31 366 LEU A CA 1
ATOM 2983 C C . LEU A 1 366 ? 8.222 0.829 30.333 1.00 93.31 366 LEU A C 1
ATOM 2985 O O . LEU A 1 366 ? 7.552 0.537 31.319 1.00 93.31 366 LEU A O 1
ATOM 2989 N N . ASP A 1 367 ? 9.470 1.294 30.411 1.00 94.19 367 ASP A N 1
ATOM 2990 C CA . ASP A 1 367 ? 10.156 1.543 31.684 1.00 94.19 367 ASP A CA 1
ATOM 2991 C C . ASP A 1 367 ? 9.435 2.619 32.510 1.00 94.19 367 ASP A C 1
ATOM 2993 O O . ASP A 1 367 ? 9.226 2.447 33.709 1.00 94.19 367 ASP A O 1
ATOM 2997 N N . ASP A 1 368 ? 8.990 3.710 31.875 1.00 93.75 368 ASP A N 1
ATOM 2998 C CA . ASP A 1 368 ? 8.220 4.766 32.542 1.00 93.75 368 ASP A CA 1
ATOM 2999 C C . ASP A 1 368 ? 6.893 4.220 33.112 1.00 93.75 368 ASP A C 1
ATOM 3001 O O . ASP A 1 368 ? 6.554 4.503 34.263 1.00 93.75 368 ASP A O 1
ATOM 3005 N N . TYR A 1 369 ? 6.161 3.393 32.352 1.00 90.75 369 TYR A N 1
ATOM 3006 C CA . TYR A 1 369 ? 4.956 2.715 32.848 1.00 90.75 369 TYR A CA 1
ATOM 3007 C C . TYR A 1 369 ? 5.271 1.738 33.987 1.00 90.75 369 TYR A C 1
ATOM 3009 O O . TYR A 1 369 ? 4.571 1.746 35.000 1.00 90.75 369 TYR A O 1
ATOM 3017 N N . GLY A 1 370 ? 6.348 0.957 33.865 1.00 91.75 370 GLY A N 1
ATOM 3018 C CA . GLY A 1 370 ? 6.811 0.043 34.909 1.00 91.75 370 GLY A CA 1
ATOM 3019 C C . GLY A 1 370 ? 7.133 0.768 36.217 1.00 91.75 370 GLY A C 1
ATOM 3020 O O . GLY A 1 370 ? 6.708 0.328 37.283 1.00 91.75 370 GLY A O 1
ATOM 3021 N N . ASN A 1 371 ? 7.793 1.926 36.140 1.00 93.75 371 ASN A N 1
ATOM 3022 C CA . ASN A 1 371 ? 8.095 2.766 37.300 1.00 93.75 371 ASN A CA 1
ATOM 3023 C C . ASN A 1 371 ? 6.824 3.326 37.960 1.00 93.75 371 ASN A C 1
ATOM 3025 O O . ASN A 1 371 ? 6.723 3.352 39.188 1.00 93.75 371 ASN A O 1
ATOM 3029 N N . ILE A 1 372 ? 5.839 3.761 37.165 1.00 92.81 372 ILE A N 1
ATOM 3030 C CA . ILE A 1 372 ? 4.551 4.255 37.680 1.00 92.81 372 ILE A CA 1
ATOM 3031 C C . ILE A 1 372 ? 3.795 3.138 38.404 1.00 92.81 372 ILE A C 1
ATOM 3033 O O . ILE A 1 372 ? 3.270 3.357 39.498 1.00 92.81 372 ILE A O 1
ATOM 3037 N N . ASP A 1 373 ? 3.731 1.946 37.819 1.00 91.44 373 ASP A N 1
ATOM 3038 C CA . ASP A 1 373 ? 3.031 0.822 38.435 1.00 91.44 373 ASP A CA 1
ATOM 3039 C C . ASP A 1 373 ? 3.769 0.315 39.676 1.00 91.44 373 ASP A C 1
ATOM 3041 O O . ASP A 1 373 ? 3.129 0.048 40.693 1.00 91.44 373 ASP A O 1
ATOM 3045 N N . GLN A 1 374 ? 5.105 0.303 39.667 1.00 93.62 374 GLN A N 1
ATOM 3046 C CA . GLN A 1 374 ? 5.901 0.006 40.858 1.00 93.62 374 GLN A CA 1
ATOM 3047 C C . GLN A 1 374 ? 5.623 1.005 41.992 1.00 93.62 374 GLN A C 1
ATOM 3049 O O . GLN A 1 374 ? 5.469 0.592 43.142 1.00 93.62 374 GLN A O 1
ATOM 3054 N N . ALA A 1 375 ? 5.483 2.298 41.685 1.00 93.50 375 ALA A N 1
ATOM 3055 C CA . ALA A 1 375 ? 5.120 3.310 42.676 1.00 93.50 375 ALA A CA 1
ATOM 3056 C C . ALA A 1 375 ? 3.705 3.094 43.245 1.00 93.50 375 ALA A C 1
ATOM 3058 O O . ALA A 1 375 ? 3.503 3.227 44.451 1.00 93.50 375 ALA A O 1
ATOM 3059 N N . LYS A 1 376 ? 2.723 2.710 42.415 1.00 92.94 376 LYS A N 1
ATOM 3060 C CA . LYS A 1 376 ? 1.370 2.364 42.897 1.00 92.94 376 LYS A CA 1
ATOM 3061 C C . LYS A 1 376 ? 1.382 1.130 43.792 1.00 92.94 376 LYS A C 1
ATOM 3063 O O . LYS A 1 376 ? 0.707 1.126 44.815 1.00 92.94 376 LYS A O 1
ATOM 3068 N N . VAL A 1 377 ? 2.143 0.099 43.423 1.00 93.62 377 VAL A N 1
ATOM 3069 C CA . VAL A 1 377 ? 2.301 -1.109 44.244 1.00 93.62 377 VAL A CA 1
ATOM 3070 C C . VAL A 1 377 ? 2.910 -0.750 45.596 1.00 93.62 377 VAL A C 1
ATOM 3072 O O . VAL A 1 377 ? 2.394 -1.187 46.616 1.00 93.62 377 VAL A O 1
ATOM 3075 N N . GLN A 1 378 ? 3.936 0.106 45.627 1.00 93.88 378 GLN A N 1
ATOM 3076 C CA . GLN A 1 378 ? 4.509 0.601 46.884 1.00 93.88 378 GLN A CA 1
ATOM 3077 C C . GLN A 1 378 ? 3.485 1.371 47.728 1.00 93.88 378 GLN A C 1
ATOM 3079 O O . GLN A 1 378 ? 3.407 1.148 48.931 1.00 93.88 378 GLN A O 1
ATOM 3084 N N . GLN A 1 379 ? 2.660 2.226 47.116 1.00 94.00 379 GLN A N 1
ATOM 3085 C CA . GLN A 1 379 ? 1.597 2.941 47.833 1.00 94.00 379 GLN A CA 1
ATOM 3086 C C . GLN A 1 379 ? 0.518 2.003 48.387 1.00 94.00 379 GLN A C 1
ATOM 3088 O O . GLN A 1 379 ? 0.039 2.208 49.498 1.00 94.00 379 GLN A O 1
ATOM 3093 N N . LEU A 1 380 ? 0.113 0.987 47.621 1.00 91.81 380 LEU A N 1
ATOM 3094 C CA . LEU A 1 380 ? -0.849 -0.015 48.080 1.00 91.81 380 LEU A CA 1
ATOM 3095 C C . LEU A 1 380 ? -0.271 -0.869 49.208 1.00 91.81 380 LEU A C 1
ATOM 3097 O O . LEU A 1 380 ? -0.978 -1.129 50.175 1.00 91.81 380 LEU A O 1
ATOM 3101 N N . GLN A 1 381 ? 1.006 -1.246 49.111 1.00 92.81 381 GLN A N 1
ATOM 3102 C CA . GLN A 1 381 ? 1.704 -1.967 50.170 1.00 92.81 381 GLN A CA 1
ATOM 3103 C C . GLN A 1 381 ? 1.755 -1.137 51.454 1.00 92.81 381 GLN A C 1
ATOM 3105 O O . GLN A 1 381 ? 1.387 -1.634 52.507 1.00 92.81 381 GLN A O 1
ATOM 3110 N N . GLN A 1 382 ? 2.111 0.147 51.355 1.00 95.31 382 GLN A N 1
ATOM 3111 C CA . GLN A 1 382 ? 2.141 1.036 52.513 1.00 95.31 382 GLN A CA 1
ATOM 3112 C C . GLN A 1 382 ? 0.762 1.148 53.181 1.00 95.31 382 GLN A C 1
ATOM 3114 O O . GLN A 1 382 ? 0.658 1.036 54.395 1.00 95.31 382 GLN A O 1
ATOM 3119 N N . LYS A 1 383 ? -0.312 1.303 52.395 1.00 94.50 383 LYS A N 1
ATOM 3120 C CA . LYS A 1 383 ? -1.682 1.325 52.933 1.00 94.50 383 LYS A CA 1
ATOM 3121 C C . LYS A 1 383 ? -2.091 0.005 53.582 1.00 94.50 383 LYS A C 1
ATOM 3123 O O . LYS A 1 383 ? -2.854 0.016 54.541 1.00 94.50 383 LYS A O 1
ATOM 3128 N N . TYR A 1 384 ? -1.642 -1.120 53.031 1.00 92.94 384 TYR A N 1
ATOM 3129 C CA . TYR A 1 384 ? -1.885 -2.432 53.621 1.00 92.94 384 TYR A CA 1
ATOM 3130 C C . TYR A 1 384 ? -1.191 -2.552 54.980 1.00 92.94 384 TYR A C 1
ATOM 3132 O O . TYR A 1 384 ? -1.829 -2.975 55.938 1.00 92.94 384 TYR A O 1
ATOM 3140 N N . ASP A 1 385 ? 0.072 -2.132 55.068 1.00 94.56 385 ASP A N 1
ATOM 3141 C CA . ASP A 1 385 ? 0.844 -2.163 56.311 1.00 94.56 385 ASP A CA 1
ATOM 3142 C C . ASP A 1 385 ? 0.207 -1.239 57.374 1.00 94.56 385 ASP A C 1
ATOM 3144 O O . ASP A 1 385 ? -0.005 -1.664 58.506 1.00 94.56 385 ASP A O 1
ATOM 3148 N N . GLU A 1 386 ? -0.210 -0.023 56.992 1.00 95.00 386 GLU A N 1
ATOM 3149 C CA . GLU A 1 386 ? -0.941 0.911 57.869 1.00 95.00 386 GLU A CA 1
ATOM 3150 C C . GLU A 1 386 ? -2.258 0.305 58.393 1.00 95.00 386 GLU A C 1
ATOM 3152 O O . GLU A 1 386 ? -2.552 0.367 59.588 1.00 95.00 386 GLU A O 1
ATOM 3157 N N . LEU A 1 387 ? -3.050 -0.325 57.517 1.00 94.19 387 LEU A N 1
ATOM 3158 C CA . LEU A 1 387 ? -4.319 -0.949 57.904 1.00 94.19 387 LEU A CA 1
ATOM 3159 C C . LEU A 1 387 ? -4.109 -2.190 58.788 1.00 94.19 387 LEU A C 1
ATOM 3161 O O . LEU A 1 387 ? -4.914 -2.453 59.684 1.00 94.19 387 LEU A O 1
ATOM 3165 N N . ALA A 1 388 ? -3.037 -2.947 58.548 1.00 93.50 388 ALA A N 1
ATOM 3166 C CA . ALA A 1 388 ? -2.658 -4.090 59.368 1.00 93.50 388 ALA A CA 1
ATOM 3167 C C . ALA A 1 388 ? -2.256 -3.653 60.786 1.00 93.50 388 ALA A C 1
ATOM 3169 O O . ALA A 1 388 ? -2.729 -4.252 61.754 1.00 93.50 388 ALA A O 1
ATOM 3170 N N . GLU A 1 389 ? -1.470 -2.579 60.922 1.00 94.81 389 GLU A N 1
ATOM 3171 C CA . GLU A 1 389 ? -1.114 -2.001 62.226 1.00 94.81 389 GLU A CA 1
ATOM 3172 C C . GLU A 1 389 ? -2.352 -1.496 62.988 1.00 94.81 389 GLU A C 1
ATOM 3174 O O . GLU A 1 389 ? -2.500 -1.759 64.185 1.00 94.81 389 GLU A O 1
ATOM 3179 N N . GLU A 1 390 ? -3.290 -0.821 62.310 1.00 93.56 390 GLU A N 1
ATOM 3180 C CA . GLU A 1 390 ? -4.555 -0.393 62.927 1.00 93.56 390 GLU A CA 1
ATOM 3181 C C . GLU A 1 390 ? -5.409 -1.575 63.406 1.00 93.56 390 GLU A C 1
ATOM 3183 O O . GLU A 1 390 ? -6.031 -1.512 64.474 1.00 93.56 390 GLU A O 1
ATOM 3188 N N . PHE A 1 391 ? -5.465 -2.649 62.617 1.00 91.06 391 PHE A N 1
ATOM 3189 C CA . PHE A 1 391 ? -6.195 -3.858 62.979 1.00 91.06 391 PHE A CA 1
ATOM 3190 C C . PHE A 1 391 ? -5.576 -4.533 64.207 1.00 91.06 391 PHE A C 1
ATOM 3192 O O . PHE A 1 391 ? -6.295 -4.852 65.157 1.00 91.06 391 PHE A O 1
ATOM 3199 N N . GLU A 1 392 ? -4.249 -4.673 64.241 1.00 93.62 392 GLU A N 1
ATOM 3200 C CA . GLU A 1 392 ? -3.527 -5.242 65.382 1.00 93.62 392 GLU A CA 1
ATOM 3201 C C . GLU A 1 392 ? -3.729 -4.400 66.655 1.00 93.62 392 GLU A C 1
ATOM 3203 O O . GLU A 1 392 ? -3.986 -4.939 67.736 1.00 93.62 392 GLU A O 1
ATOM 3208 N N . ALA A 1 393 ? -3.716 -3.068 66.537 1.00 93.56 393 ALA A N 1
ATOM 3209 C CA . ALA A 1 393 ? -4.011 -2.166 67.648 1.00 93.56 393 ALA A CA 1
ATOM 3210 C C . ALA A 1 393 ? -5.436 -2.359 68.199 1.00 93.56 393 ALA A C 1
ATOM 3212 O O . ALA A 1 393 ? -5.616 -2.473 69.415 1.00 93.56 393 ALA A O 1
ATOM 3213 N N . LYS A 1 394 ? -6.446 -2.458 67.322 1.00 93.25 394 LYS A N 1
ATOM 3214 C CA . LYS A 1 394 ? -7.839 -2.726 67.728 1.00 93.25 394 LYS A CA 1
ATOM 3215 C C . LYS A 1 394 ? -8.001 -4.098 68.367 1.00 93.25 394 LYS A C 1
ATOM 3217 O O . LYS A 1 394 ? -8.720 -4.223 69.357 1.00 93.25 394 LYS A O 1
ATOM 3222 N N . GLN A 1 395 ? -7.333 -5.118 67.835 1.00 88.56 395 GLN A N 1
ATOM 3223 C CA . GLN A 1 395 ? -7.378 -6.458 68.408 1.00 88.56 395 GLN A CA 1
ATOM 3224 C C . GLN A 1 395 ? -6.749 -6.491 69.805 1.00 88.56 395 GLN A C 1
ATOM 3226 O O . GLN A 1 395 ? -7.310 -7.091 70.722 1.00 88.56 395 GLN A O 1
ATOM 3231 N N . ASN A 1 396 ? -5.646 -5.770 70.012 1.00 91.19 396 ASN A N 1
ATOM 3232 C CA . ASN A 1 396 ? -5.050 -5.596 71.335 1.00 91.19 396 ASN A CA 1
ATOM 3233 C C . ASN A 1 396 ? -5.989 -4.865 72.307 1.00 91.19 396 ASN A C 1
ATOM 3235 O O . ASN A 1 396 ? -6.117 -5.279 73.459 1.00 91.19 396 ASN A O 1
ATOM 3239 N N . GLU A 1 397 ? -6.687 -3.820 71.857 1.00 92.19 397 GLU A N 1
ATOM 3240 C CA . GLU A 1 397 ? -7.680 -3.113 72.676 1.00 92.19 397 GLU A CA 1
ATOM 3241 C C . GLU A 1 397 ? -8.871 -4.017 73.043 1.00 92.19 397 GLU A C 1
ATOM 3243 O O . GLU A 1 397 ? -9.331 -4.018 74.187 1.00 92.19 397 GLU A O 1
ATOM 3248 N N . PHE A 1 398 ? -9.350 -4.830 72.097 1.00 89.19 398 PHE A N 1
ATOM 3249 C CA . PHE A 1 398 ? -10.406 -5.812 72.340 1.00 89.19 398 PHE A CA 1
ATOM 3250 C C . PHE A 1 398 ? -9.970 -6.861 73.367 1.00 89.19 398 PHE A C 1
ATOM 3252 O O . PHE A 1 398 ? -10.694 -7.112 74.328 1.00 89.19 398 PHE A O 1
ATOM 3259 N N . ASN A 1 399 ? -8.757 -7.402 73.233 1.00 88.94 399 ASN A N 1
ATOM 3260 C CA . ASN A 1 399 ? -8.190 -8.354 74.190 1.00 88.94 399 ASN A CA 1
ATOM 3261 C C . ASN A 1 399 ? -8.050 -7.749 75.596 1.00 88.94 399 ASN A C 1
ATOM 3263 O O . ASN A 1 399 ? -8.333 -8.419 76.589 1.00 88.94 399 ASN A O 1
ATOM 3267 N N . GLN A 1 400 ? -7.666 -6.471 75.701 1.00 91.69 400 GLN A N 1
ATOM 3268 C CA . GLN A 1 400 ? -7.628 -5.763 76.985 1.00 91.69 400 GLN A CA 1
ATOM 3269 C C . GLN A 1 400 ? -9.023 -5.628 77.608 1.00 91.69 400 GLN A C 1
ATOM 3271 O O . GLN A 1 400 ? -9.182 -5.874 78.805 1.00 91.69 400 GLN A O 1
ATOM 3276 N N . LYS A 1 401 ? -10.044 -5.281 76.811 1.00 92.44 401 LYS A N 1
ATOM 3277 C CA . LYS A 1 401 ? -11.441 -5.216 77.277 1.00 92.44 401 LYS A CA 1
ATOM 3278 C C . LYS A 1 401 ? -11.957 -6.589 77.707 1.00 92.44 401 LYS A C 1
ATOM 3280 O O . LYS A 1 401 ? -12.586 -6.687 78.755 1.00 92.44 401 LYS A O 1
ATOM 3285 N N . LEU A 1 402 ? -11.644 -7.642 76.952 1.00 91.38 402 LEU A N 1
ATOM 3286 C CA . LEU A 1 402 ? -12.003 -9.020 77.289 1.00 91.38 402 LEU A CA 1
ATOM 3287 C C . LEU A 1 402 ? -11.390 -9.443 78.633 1.00 91.38 402 LEU A C 1
ATOM 3289 O O . LEU A 1 402 ? -12.094 -9.961 79.494 1.00 91.38 402 LEU A O 1
ATOM 3293 N N . HIS A 1 403 ? -10.104 -9.151 78.852 1.00 90.56 403 HIS A N 1
ATOM 3294 C CA . HIS A 1 403 ? -9.438 -9.421 80.128 1.00 90.56 403 HIS A CA 1
ATOM 3295 C C . HIS A 1 403 ? -10.082 -8.651 81.294 1.00 90.56 403 HIS A C 1
ATOM 3297 O O . HIS A 1 403 ? -10.190 -9.184 82.397 1.00 90.56 403 HIS A O 1
ATOM 3303 N N . ALA A 1 404 ? -10.519 -7.406 81.079 1.00 89.56 404 ALA A N 1
ATOM 3304 C CA . ALA A 1 404 ? -11.223 -6.633 82.104 1.00 89.56 404 ALA A CA 1
ATOM 3305 C C . ALA A 1 404 ? -12.583 -7.255 82.466 1.00 89.56 404 ALA A C 1
ATOM 3307 O O . ALA A 1 404 ? -12.888 -7.403 83.646 1.00 89.56 404 ALA A O 1
ATOM 3308 N N . VAL A 1 405 ? -13.365 -7.677 81.466 1.00 90.62 405 VAL A N 1
ATOM 3309 C CA . VAL A 1 405 ? -14.651 -8.361 81.687 1.00 90.62 405 VAL A CA 1
ATOM 3310 C C . VAL A 1 405 ? -14.452 -9.699 82.397 1.00 90.62 405 VAL A C 1
ATOM 3312 O O . VAL A 1 405 ? -15.208 -10.009 83.311 1.00 90.62 405 VAL A O 1
ATOM 3315 N N . GLN A 1 406 ? -13.428 -10.472 82.025 1.00 87.38 406 GLN A N 1
ATOM 3316 C CA . GLN A 1 406 ? -13.115 -11.734 82.697 1.00 87.38 406 GLN A CA 1
ATOM 3317 C C . GLN A 1 406 ? -12.761 -11.511 84.171 1.00 87.38 406 GLN A C 1
ATOM 3319 O O . GLN A 1 406 ? -13.259 -12.226 85.031 1.00 87.38 406 GLN A O 1
ATOM 3324 N N . LEU A 1 407 ? -11.965 -10.481 84.476 1.00 91.75 407 LEU A N 1
ATOM 3325 C CA . LEU A 1 407 ? -11.643 -10.116 85.855 1.00 91.75 407 LEU A CA 1
ATOM 3326 C C . LEU A 1 407 ? -12.906 -9.762 86.659 1.00 91.75 407 LEU A C 1
ATOM 3328 O O . LEU A 1 407 ? -13.047 -10.177 87.808 1.00 91.75 407 LEU A O 1
ATOM 3332 N N . ASP A 1 408 ? -13.829 -9.005 86.064 1.00 90.00 408 ASP A N 1
ATOM 3333 C CA . ASP A 1 408 ? -15.111 -8.673 86.692 1.00 90.00 408 ASP A CA 1
ATOM 3334 C C . ASP A 1 408 ? -16.000 -9.908 86.884 1.00 90.00 408 ASP A C 1
ATOM 3336 O O . ASP A 1 408 ? -16.646 -10.033 87.926 1.00 90.00 408 ASP A O 1
ATOM 3340 N N . LEU A 1 409 ? -16.011 -10.837 85.924 1.00 88.56 409 LEU A N 1
ATOM 3341 C CA . LEU A 1 409 ? -16.720 -12.109 86.038 1.00 88.56 409 LEU A CA 1
ATOM 3342 C C . LEU A 1 409 ? -16.159 -12.940 87.195 1.00 88.56 409 LEU A C 1
ATOM 3344 O O . LEU A 1 409 ? -16.926 -13.357 88.057 1.00 88.56 409 LEU A O 1
ATOM 3348 N N . ASP A 1 410 ? -14.838 -13.095 87.273 1.00 88.88 410 ASP A N 1
ATOM 3349 C CA . ASP A 1 410 ? -14.168 -13.825 88.350 1.00 88.88 410 ASP A CA 1
ATOM 3350 C C . ASP A 1 410 ? -14.483 -13.190 89.721 1.00 88.88 410 ASP A C 1
ATOM 3352 O O . ASP A 1 410 ? -14.792 -13.891 90.687 1.00 88.88 410 ASP A O 1
ATOM 3356 N N . ASN A 1 411 ? -14.490 -11.853 89.812 1.00 88.06 411 ASN A N 1
ATOM 3357 C CA . ASN A 1 411 ? -14.906 -11.134 91.023 1.00 88.06 411 ASN A CA 1
ATOM 3358 C C . ASN A 1 411 ? -16.369 -11.432 91.392 1.00 88.06 411 ASN A C 1
ATOM 3360 O O . ASN A 1 411 ? -16.682 -11.668 92.562 1.00 88.06 411 ASN A O 1
ATOM 3364 N N . LYS A 1 412 ? -17.273 -11.444 90.405 1.00 84.06 412 LYS A N 1
ATOM 3365 C CA . LYS A 1 412 ? -18.693 -11.757 90.614 1.00 84.06 412 LYS A CA 1
ATOM 3366 C C . LYS A 1 412 ? -18.908 -13.212 90.993 1.00 84.06 412 LYS A C 1
ATOM 3368 O O . LYS A 1 412 ? -19.740 -13.476 91.851 1.00 84.06 412 LYS A O 1
ATOM 3373 N N . GLU A 1 413 ? -18.164 -14.146 90.415 1.00 82.25 413 GLU A N 1
ATOM 3374 C CA . GLU A 1 413 ? -18.191 -15.555 90.798 1.00 82.25 413 GLU A CA 1
ATOM 3375 C C . GLU A 1 413 ? -17.692 -15.759 92.227 1.00 82.25 413 GLU A C 1
ATOM 3377 O O . GLU A 1 413 ? -18.308 -16.522 92.969 1.00 82.25 413 GLU A O 1
ATOM 3382 N N . MET A 1 414 ? -16.643 -15.046 92.649 1.00 81.38 414 MET A N 1
ATOM 3383 C CA . MET A 1 414 ? -16.201 -15.046 94.047 1.00 81.38 414 MET A CA 1
ATOM 3384 C C . MET A 1 414 ? -17.307 -14.541 94.983 1.00 81.38 414 MET A C 1
ATOM 3386 O O . MET A 1 414 ? -17.614 -15.223 95.961 1.00 81.38 414 MET A O 1
ATOM 3390 N N . GLU A 1 415 ? -17.972 -13.425 94.655 1.00 80.50 415 GLU A N 1
ATOM 3391 C CA . GLU A 1 415 ? -19.148 -12.937 95.402 1.00 80.50 415 GLU A CA 1
ATOM 3392 C C . GLU A 1 415 ? -20.291 -13.973 95.408 1.00 80.50 415 GLU A C 1
ATOM 3394 O O . GLU A 1 415 ? -20.932 -14.204 96.433 1.00 80.50 415 GLU A O 1
ATOM 3399 N N . LEU A 1 416 ? -20.545 -14.646 94.280 1.00 76.12 416 LEU A N 1
ATOM 3400 C CA . LEU A 1 416 ? -21.590 -15.664 94.141 1.00 76.12 416 LEU A CA 1
ATOM 3401 C C . LEU A 1 416 ? -21.273 -16.917 94.957 1.00 76.12 416 LEU A C 1
ATOM 3403 O O . LEU A 1 416 ? -22.180 -17.482 95.560 1.00 76.12 416 LEU A O 1
ATOM 3407 N N . ILE A 1 417 ? -20.012 -17.351 95.006 1.00 76.31 417 ILE A N 1
ATOM 3408 C CA . ILE A 1 417 ? -19.531 -18.446 95.859 1.00 76.31 417 ILE A CA 1
ATOM 3409 C C . ILE A 1 417 ? -19.685 -18.060 97.331 1.00 76.31 417 ILE A C 1
ATOM 3411 O O . ILE A 1 417 ? -20.174 -18.871 98.118 1.00 76.31 417 ILE A O 1
ATOM 3415 N N . GLU A 1 418 ? -19.342 -16.826 97.698 1.00 72.38 418 GLU A N 1
ATOM 3416 C CA . GLU A 1 418 ? -19.523 -16.291 99.051 1.00 72.38 418 GLU A CA 1
ATOM 3417 C C . GLU A 1 418 ? -21.012 -16.292 99.455 1.00 72.38 418 GLU A C 1
ATOM 3419 O O . GLU A 1 418 ? -21.376 -16.759 100.537 1.00 72.38 418 GLU A O 1
ATOM 3424 N N . LEU A 1 419 ? -21.903 -15.903 98.536 1.00 68.00 419 LEU A N 1
ATOM 3425 C CA . LEU A 1 419 ? -23.359 -15.961 98.707 1.00 68.00 419 LEU A CA 1
ATOM 3426 C C . LEU A 1 419 ? -23.922 -17.394 98.696 1.00 68.00 419 LEU A C 1
ATOM 3428 O O . LEU A 1 419 ? -24.867 -17.691 99.428 1.00 68.00 419 LEU A O 1
ATOM 3432 N N . ARG A 1 420 ? -23.342 -18.317 97.919 1.00 62.91 420 ARG A N 1
ATOM 3433 C CA . ARG A 1 420 ? -23.716 -19.745 97.903 1.00 62.91 420 ARG A CA 1
ATOM 3434 C C . ARG A 1 420 ? -23.297 -20.459 99.180 1.00 62.91 420 ARG A C 1
ATOM 3436 O O . ARG A 1 420 ? -24.017 -21.332 99.648 1.00 62.91 420 ARG A O 1
ATOM 3443 N N . LEU A 1 421 ? -22.167 -20.084 99.775 1.00 59.47 421 LEU A N 1
ATOM 3444 C CA . LEU A 1 421 ? -21.782 -20.558 101.107 1.00 59.47 421 LEU A CA 1
ATOM 3445 C C . LEU A 1 421 ? -22.778 -20.083 102.180 1.00 59.47 421 LEU A C 1
ATOM 3447 O O . LEU A 1 421 ? -22.963 -20.769 103.185 1.00 59.47 421 LEU A O 1
ATOM 3451 N N . LEU A 1 422 ? -23.475 -18.966 101.938 1.00 53.97 422 LEU A N 1
ATOM 3452 C CA . LEU A 1 422 ? -24.562 -18.456 102.780 1.00 53.97 422 LEU A CA 1
ATOM 3453 C C . LEU A 1 422 ? -25.945 -19.080 102.475 1.00 53.97 422 LEU A C 1
ATOM 3455 O O . LEU A 1 422 ? -26.833 -19.000 103.325 1.00 53.97 422 LEU A O 1
ATOM 3459 N N . GLN A 1 423 ? -26.154 -19.737 101.323 1.00 47.41 423 GLN A N 1
ATOM 3460 C CA . GLN A 1 423 ? -27.434 -20.357 100.933 1.00 47.41 423 GLN A CA 1
ATOM 3461 C C . GLN A 1 423 ? -27.276 -21.826 100.480 1.00 47.41 423 GLN A C 1
ATOM 3463 O O . GLN A 1 423 ? -26.776 -22.123 99.400 1.00 47.41 423 GLN A O 1
ATOM 3468 N N . GLY A 1 424 ? -27.748 -22.767 101.310 1.00 39.00 424 GLY A N 1
ATOM 3469 C CA . GLY A 1 424 ? -27.658 -24.220 101.079 1.00 39.00 424 GLY A CA 1
ATOM 3470 C C . GLY A 1 424 ? -28.435 -24.771 99.858 1.00 39.00 424 GLY A C 1
ATOM 3471 O O . GLY A 1 424 ? -29.252 -24.073 99.258 1.00 39.00 424 GLY A O 1
ATOM 3472 N N . PRO A 1 425 ? -28.214 -26.050 99.476 1.00 45.16 425 PRO A N 1
ATOM 3473 C CA . PRO A 1 425 ? -28.485 -26.540 98.123 1.00 45.16 425 PRO A CA 1
ATOM 3474 C C . PRO A 1 425 ? -29.934 -27.012 97.911 1.00 45.16 425 PRO A C 1
ATOM 3476 O O . PRO A 1 425 ? -30.462 -27.808 98.689 1.00 45.16 425 PRO A O 1
ATOM 3479 N N . LYS A 1 426 ? -30.542 -26.618 96.783 1.00 35.56 426 LYS A N 1
ATOM 3480 C CA . LYS A 1 426 ? -31.755 -27.237 96.213 1.00 35.56 426 LYS A CA 1
ATOM 3481 C C . LYS A 1 426 ? -31.442 -27.835 94.832 1.00 35.56 426 LYS A C 1
ATOM 3483 O O . LYS A 1 426 ? -30.740 -27.220 94.038 1.00 35.56 426 LYS A O 1
ATOM 3488 N N . LYS A 1 427 ? -31.936 -29.056 94.588 1.00 40.12 427 LYS A N 1
ATOM 3489 C CA . LYS A 1 427 ? -31.775 -29.877 93.368 1.00 40.12 427 LYS A CA 1
ATOM 3490 C C . LYS A 1 427 ? -33.094 -29.955 92.584 1.00 40.12 427 LYS A C 1
ATOM 3492 O O . LYS A 1 427 ? -34.106 -30.208 93.226 1.00 40.12 427 LYS A O 1
ATOM 3497 N N . SER A 1 428 ? -33.032 -29.926 91.248 1.00 34.03 428 SER A N 1
ATOM 3498 C CA . SER A 1 428 ? -33.774 -30.783 90.280 1.00 34.03 428 SER A CA 1
ATOM 3499 C C . SER A 1 428 ? -33.488 -30.264 88.855 1.00 34.03 428 SER A C 1
ATOM 3501 O O . SER A 1 428 ? -33.471 -29.055 88.679 1.00 34.03 428 SER A O 1
ATOM 3503 N N . LEU A 1 429 ? -33.045 -31.032 87.852 1.00 30.64 429 LEU A N 1
ATOM 3504 C CA . LEU A 1 429 ? -33.577 -32.228 87.166 1.00 30.64 429 LEU A CA 1
ATOM 3505 C C . LEU A 1 429 ? -34.544 -31.893 86.001 1.00 30.64 429 LEU A C 1
ATOM 3507 O O . LEU A 1 429 ? -35.590 -31.309 86.235 1.00 30.64 429 LEU A O 1
ATOM 3511 N N . HIS A 1 430 ? -34.181 -32.412 84.812 1.00 33.22 430 HIS A N 1
ATOM 3512 C CA . HIS A 1 430 ? -34.948 -32.646 83.566 1.00 33.22 430 HIS A CA 1
ATOM 3513 C C . HIS A 1 430 ? -35.104 -31.512 82.531 1.00 33.22 430 HIS A C 1
ATOM 3515 O O . HIS A 1 430 ? -35.512 -30.408 82.840 1.00 33.22 430 HIS A O 1
ATOM 3521 N N . MET A 1 431 ? -34.754 -31.815 81.271 1.00 31.12 431 MET A N 1
ATOM 3522 C CA . MET A 1 431 ? -35.703 -31.889 80.143 1.00 31.12 431 MET A CA 1
ATOM 3523 C C . MET A 1 431 ? -35.104 -32.836 79.103 1.00 31.12 431 MET A C 1
ATOM 3525 O O . MET A 1 431 ? -34.127 -32.502 78.440 1.00 31.12 431 MET A O 1
ATOM 3529 N N . ALA A 1 432 ? -35.680 -34.026 79.014 1.00 35.22 432 ALA A N 1
ATOM 3530 C CA . ALA A 1 432 ? -35.739 -34.785 77.781 1.00 35.22 432 ALA A CA 1
ATOM 3531 C C . ALA A 1 432 ? -37.136 -34.507 77.227 1.00 35.22 432 ALA A C 1
ATOM 3533 O O . ALA A 1 432 ? -38.088 -34.778 77.949 1.00 35.22 432 ALA A O 1
ATOM 3534 N N . HIS A 1 433 ? -37.217 -33.919 76.033 1.00 39.03 433 HIS A N 1
ATOM 3535 C CA . HIS A 1 433 ? -38.339 -33.899 75.082 1.00 39.03 433 HIS A CA 1
ATOM 3536 C C . HIS A 1 433 ? -38.239 -32.616 74.266 1.00 39.03 433 HIS A C 1
ATOM 3538 O O . HIS A 1 433 ? -38.402 -31.546 74.837 1.00 39.03 433 HIS A O 1
ATOM 3544 N N . LEU A 1 434 ? -37.934 -32.764 72.973 1.00 33.06 434 LEU A N 1
ATOM 3545 C CA . LEU A 1 434 ? -38.508 -32.037 71.830 1.00 33.06 434 LEU A CA 1
ATOM 3546 C C . LEU A 1 434 ? -37.625 -32.318 70.603 1.00 33.06 434 LEU A C 1
ATOM 3548 O O . LEU A 1 434 ? -36.682 -31.600 70.305 1.00 33.06 434 LEU A O 1
ATOM 3552 N N . TYR A 1 435 ? -37.917 -33.425 69.923 1.00 32.53 435 TYR A N 1
ATOM 3553 C CA . TYR A 1 435 ? -37.562 -33.608 68.518 1.00 32.53 435 TYR A CA 1
ATOM 3554 C C . TYR A 1 435 ? -38.869 -33.888 67.787 1.00 32.53 435 TYR A C 1
ATOM 3556 O O . TYR A 1 435 ? -39.333 -35.025 67.758 1.00 32.53 435 TYR A O 1
ATOM 3564 N N . GLU A 1 436 ? -39.463 -32.842 67.232 1.00 34.69 436 GLU A N 1
ATOM 3565 C CA . GLU A 1 436 ? -40.440 -32.945 66.152 1.00 34.69 436 GLU A CA 1
ATOM 3566 C C . GLU A 1 436 ? -39.971 -31.969 65.074 1.00 34.69 436 GLU A C 1
ATOM 3568 O O . GLU A 1 436 ? -40.080 -30.756 65.218 1.00 34.69 436 GLU A O 1
ATOM 3573 N N . THR A 1 437 ? -39.322 -32.515 64.046 1.00 39.72 437 THR A N 1
ATOM 3574 C CA . THR A 1 437 ? -38.886 -31.789 62.856 1.00 39.72 437 THR A CA 1
ATOM 3575 C C . THR A 1 437 ? -39.927 -31.968 61.758 1.00 39.72 437 THR A C 1
ATOM 3577 O O . THR A 1 437 ? -40.310 -33.092 61.423 1.00 39.72 437 THR A O 1
ATOM 3580 N N . ASP A 1 438 ? -40.373 -30.848 61.196 1.00 43.12 438 ASP A N 1
ATOM 3581 C CA . ASP A 1 438 ? -41.311 -30.789 60.079 1.00 43.12 438 ASP A CA 1
ATOM 3582 C C . ASP A 1 438 ? -40.760 -31.528 58.849 1.00 43.12 438 ASP A C 1
ATOM 3584 O O . ASP A 1 438 ? -39.718 -31.177 58.288 1.00 43.12 438 ASP A O 1
ATOM 3588 N N . SER A 1 439 ? -41.470 -32.570 58.407 1.00 47.09 439 SER A N 1
ATOM 3589 C CA . SER A 1 439 ? -41.136 -33.303 57.188 1.00 47.09 439 SER A CA 1
ATOM 3590 C C . SER A 1 439 ? -41.770 -32.624 55.971 1.00 47.09 439 SER A C 1
ATOM 3592 O O . SER A 1 439 ? -42.984 -32.709 55.775 1.00 47.09 439 SER A O 1
ATOM 3594 N N . ILE A 1 440 ? -40.951 -31.999 55.123 1.00 58.69 440 ILE A N 1
ATOM 3595 C CA . ILE A 1 440 ? -41.351 -31.607 53.763 1.00 58.69 440 ILE A CA 1
ATOM 3596 C C . ILE A 1 440 ? -41.734 -32.876 52.995 1.00 58.69 440 ILE A C 1
ATOM 3598 O O . ILE A 1 440 ? -41.008 -33.873 53.019 1.00 58.69 440 ILE A O 1
ATOM 3602 N N . THR A 1 441 ? -42.883 -32.857 52.322 1.00 67.31 441 THR A N 1
ATOM 3603 C CA . THR A 1 441 ? -43.387 -34.042 51.623 1.00 67.31 441 THR A CA 1
ATOM 3604 C C . THR A 1 441 ? -42.693 -34.229 50.268 1.00 67.31 441 THR A C 1
ATOM 3606 O O . THR A 1 441 ? -42.418 -33.278 49.539 1.00 67.31 441 THR A O 1
ATOM 3609 N N . GLU A 1 442 ? -42.417 -35.483 49.895 1.00 68.31 442 GLU A N 1
ATOM 3610 C CA . GLU A 1 442 ? -41.691 -35.870 48.668 1.00 68.31 442 GLU A CA 1
ATOM 3611 C C . GLU A 1 442 ? -42.348 -35.333 47.371 1.00 68.31 442 GLU A C 1
ATOM 3613 O O . GLU A 1 442 ? -41.679 -35.128 46.356 1.00 68.31 442 GLU A O 1
ATOM 3618 N N . GLN A 1 443 ? -43.653 -35.037 47.418 1.00 68.25 443 GLN A N 1
ATOM 3619 C CA . GLN A 1 443 ? -44.405 -34.416 46.322 1.00 68.25 443 GLN A CA 1
ATOM 3620 C C . GLN A 1 443 ? -44.036 -32.947 46.088 1.00 68.25 443 GLN A C 1
ATOM 3622 O O . GLN A 1 443 ? -43.836 -32.554 44.939 1.00 68.25 443 GLN A O 1
ATOM 3627 N N . GLU A 1 444 ? -43.894 -32.148 47.145 1.00 73.38 444 GLU A N 1
ATOM 3628 C CA . GLU A 1 444 ? -43.562 -30.720 47.030 1.00 73.38 444 GLU A CA 1
ATOM 3629 C C . GLU A 1 444 ? -42.151 -30.534 46.460 1.00 73.38 444 GLU A C 1
ATOM 3631 O O . GLU A 1 444 ? -41.916 -29.682 45.600 1.00 73.38 444 GLU A O 1
ATOM 3636 N N . TYR A 1 445 ? -41.221 -31.412 46.847 1.00 76.50 445 TYR A N 1
ATOM 3637 C CA . TYR A 1 445 ? -39.881 -31.454 46.266 1.00 76.50 445 TYR A CA 1
ATOM 3638 C C . TYR A 1 445 ? -39.911 -31.752 44.756 1.00 76.50 445 TYR A C 1
ATOM 3640 O O . TYR A 1 445 ? -39.223 -31.094 43.969 1.00 76.50 445 TYR A O 1
ATOM 3648 N N . PHE A 1 446 ? -40.732 -32.716 44.325 1.00 83.06 446 PHE A N 1
ATOM 3649 C CA . PHE A 1 446 ? -40.837 -33.106 42.916 1.00 83.06 446 PHE A CA 1
ATOM 3650 C C . PHE A 1 446 ? -41.431 -31.996 42.029 1.00 83.06 446 PHE A C 1
ATOM 3652 O O . PHE A 1 446 ? -40.977 -31.778 40.897 1.00 83.06 446 PHE A O 1
ATOM 3659 N N . GLU A 1 447 ? -42.418 -31.258 42.537 1.00 79.81 447 GLU A N 1
ATOM 3660 C CA . GLU A 1 447 ? -43.029 -30.122 41.835 1.00 79.81 447 GLU A CA 1
ATOM 3661 C C . GLU A 1 447 ? -42.054 -28.947 41.681 1.00 79.81 447 GLU A C 1
ATOM 3663 O O . GLU A 1 447 ? -41.903 -28.395 40.585 1.00 79.81 447 GLU A O 1
ATOM 3668 N N . VAL A 1 448 ? -41.308 -28.610 42.737 1.00 81.00 448 VAL A N 1
ATOM 3669 C CA . VAL A 1 448 ? -40.273 -27.566 42.675 1.00 81.00 448 VAL A CA 1
ATOM 3670 C C . VAL A 1 448 ? -39.144 -27.970 41.721 1.00 81.00 448 VAL A C 1
ATOM 3672 O O . VAL A 1 448 ? -38.688 -27.153 40.915 1.00 81.00 448 VAL A O 1
ATOM 3675 N N . PHE A 1 449 ? -38.734 -29.240 41.734 1.00 85.56 449 PHE A N 1
ATOM 3676 C CA . PHE A 1 449 ? -37.700 -29.758 40.837 1.00 85.56 449 PHE A CA 1
ATOM 3677 C C . PHE A 1 449 ? -38.102 -29.660 39.354 1.00 85.56 449 PHE A C 1
ATOM 3679 O O . PHE A 1 449 ? -37.319 -29.207 38.514 1.00 85.56 449 PHE A O 1
ATOM 3686 N N . THR A 1 450 ? -39.340 -30.026 39.012 1.00 85.88 450 THR A N 1
ATOM 3687 C CA . THR A 1 450 ? -39.846 -29.944 37.628 1.00 85.88 450 THR A CA 1
ATOM 3688 C C . THR A 1 450 ? -40.061 -28.501 37.157 1.00 85.88 450 THR A C 1
ATOM 3690 O O . THR A 1 450 ? -39.762 -28.177 35.996 1.00 85.88 450 THR A O 1
ATOM 3693 N N . ALA A 1 451 ? -40.503 -27.607 38.047 1.00 82.94 451 ALA A N 1
ATOM 3694 C CA . ALA A 1 451 ? -40.598 -26.175 37.767 1.00 82.94 451 ALA A CA 1
ATOM 3695 C C . ALA A 1 451 ? -39.214 -25.548 37.512 1.00 82.94 451 ALA A C 1
ATOM 3697 O O . ALA A 1 451 ? -39.043 -24.793 36.547 1.00 82.94 451 ALA A O 1
ATOM 3698 N N . LEU A 1 452 ? -38.208 -25.920 38.310 1.00 88.38 452 LEU A N 1
ATOM 3699 C CA . LEU A 1 452 ? -36.823 -25.477 38.146 1.00 88.38 452 LEU A CA 1
ATOM 3700 C C . LEU A 1 452 ? -36.216 -25.966 36.822 1.00 88.38 452 LEU A C 1
ATOM 3702 O O . LEU A 1 452 ? -35.576 -25.200 36.103 1.00 88.38 452 LEU A O 1
ATOM 3706 N N . GLN A 1 453 ? -36.447 -27.222 36.444 1.00 90.00 453 GLN A N 1
ATOM 3707 C CA . GLN A 1 453 ? -35.924 -27.762 35.187 1.00 90.00 453 GLN A CA 1
ATOM 3708 C C . GLN A 1 453 ? -36.528 -27.050 33.959 1.00 90.00 453 GLN A C 1
ATOM 3710 O O . GLN A 1 453 ? -35.832 -26.757 32.979 1.00 90.00 453 GLN A O 1
ATOM 3715 N N . SER A 1 454 ? -37.820 -26.718 34.028 1.00 84.44 454 SER A N 1
ATOM 3716 C CA . SER A 1 454 ? -38.537 -25.998 32.970 1.00 84.44 454 SER A CA 1
ATOM 3717 C C . SER A 1 454 ? -38.073 -24.543 32.839 1.00 84.44 454 SER A C 1
ATOM 3719 O O . SER A 1 454 ? -37.886 -24.049 31.720 1.00 84.44 454 SER A O 1
ATOM 3721 N N . SER A 1 455 ? -37.833 -23.860 33.963 1.00 83.19 455 SER A N 1
ATOM 3722 C CA . SER A 1 455 ? -37.308 -22.490 33.968 1.00 83.19 455 SER A CA 1
ATOM 3723 C C . SER A 1 455 ? -35.8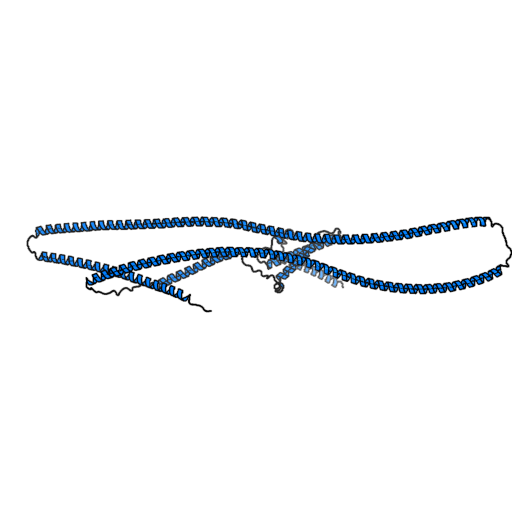69 -22.438 33.441 1.00 83.19 455 SER A C 1
ATOM 3725 O O . SER A 1 455 ? -35.564 -21.609 32.581 1.00 83.19 455 SER A O 1
ATOM 3727 N N . GLN A 1 456 ? -35.017 -23.392 33.825 1.00 88.38 456 GLN A N 1
ATOM 3728 C CA . GLN A 1 456 ? -33.650 -23.515 33.309 1.00 88.38 456 GLN A CA 1
ATOM 3729 C C . GLN A 1 456 ? -33.610 -23.735 31.789 1.00 88.38 456 GLN A C 1
ATOM 3731 O O . GLN A 1 456 ? -32.791 -23.130 31.094 1.00 88.38 456 GLN A O 1
ATOM 3736 N N . HIS A 1 457 ? -34.506 -24.558 31.232 1.00 89.94 457 HIS A N 1
ATOM 3737 C CA . HIS A 1 457 ? -34.585 -24.747 29.780 1.00 89.94 457 HIS A CA 1
ATOM 3738 C C . HIS A 1 457 ? -35.006 -23.461 29.049 1.00 89.94 457 HIS A C 1
ATOM 3740 O O . HIS A 1 457 ? -34.480 -23.141 27.978 1.00 89.94 457 HIS A O 1
ATOM 3746 N N . ARG A 1 458 ? -35.929 -22.691 29.639 1.00 92.69 458 ARG A N 1
ATOM 3747 C CA . ARG A 1 458 ? -36.380 -21.404 29.099 1.00 92.69 458 ARG A CA 1
ATOM 3748 C C . ARG A 1 458 ? -35.252 -20.370 29.081 1.00 92.69 458 ARG A C 1
ATOM 3750 O O . ARG A 1 458 ? -35.098 -19.697 28.064 1.00 92.69 458 ARG A O 1
ATOM 3757 N N . ILE A 1 459 ? -34.463 -20.287 30.154 1.00 89.75 459 ILE A N 1
ATOM 3758 C CA . ILE A 1 459 ? -33.299 -19.393 30.260 1.00 89.75 459 ILE A CA 1
ATOM 3759 C C . ILE A 1 459 ? -32.282 -19.721 29.161 1.00 89.75 459 ILE A C 1
ATOM 3761 O O . ILE A 1 459 ? -31.981 -18.856 28.342 1.00 89.75 459 ILE A O 1
ATOM 3765 N N . ARG A 1 460 ? -31.879 -20.993 29.028 1.00 91.56 460 ARG A N 1
ATOM 3766 C CA . ARG A 1 460 ? -30.931 -21.426 27.980 1.00 91.56 460 ARG A CA 1
ATOM 3767 C C . ARG A 1 460 ? -31.415 -21.101 26.568 1.00 91.56 460 ARG A C 1
ATOM 3769 O O . ARG A 1 460 ? -30.630 -20.727 25.704 1.00 91.56 460 ARG A O 1
ATOM 3776 N N . LYS A 1 461 ? -32.718 -21.238 26.307 1.00 93.62 461 LYS A N 1
ATOM 3777 C CA . LYS A 1 461 ? -33.290 -20.898 24.998 1.00 93.62 461 LYS A CA 1
ATOM 3778 C C . LYS A 1 461 ? -33.183 -19.399 24.700 1.00 93.62 461 LYS A C 1
ATOM 3780 O O . LYS A 1 461 ? -32.832 -19.035 23.581 1.00 93.62 461 LYS A O 1
ATOM 3785 N N . LEU A 1 462 ? -33.472 -18.550 25.687 1.00 90.38 462 LEU A N 1
ATOM 3786 C CA . LEU A 1 462 ? -33.356 -17.096 25.552 1.00 90.38 462 LEU A CA 1
ATOM 3787 C C . LEU A 1 462 ? -31.895 -16.660 25.370 1.00 90.38 462 LEU A C 1
ATOM 3789 O O . LEU A 1 462 ? -31.622 -15.811 24.525 1.00 90.38 462 LEU A O 1
ATOM 3793 N N . GLU A 1 463 ? -30.962 -17.290 26.086 1.00 90.25 463 GLU A N 1
ATOM 3794 C CA . GLU A 1 463 ? -29.519 -17.070 25.921 1.00 90.25 463 GLU A CA 1
ATOM 3795 C C . GLU A 1 463 ? -29.055 -17.417 24.499 1.00 90.25 463 GLU A C 1
ATOM 3797 O O . GLU A 1 463 ? -28.420 -16.597 23.838 1.00 90.25 463 GLU A O 1
ATOM 3802 N N . VAL A 1 464 ? -29.449 -18.582 23.969 1.00 91.94 464 VAL A N 1
ATOM 3803 C CA . VAL A 1 464 ? -29.120 -18.990 22.591 1.00 91.94 464 VAL A CA 1
ATOM 3804 C C . VAL A 1 464 ? -29.728 -18.041 21.556 1.00 91.94 464 VAL A C 1
ATOM 3806 O O . VAL A 1 464 ? -29.080 -17.721 20.560 1.00 91.94 464 VAL A O 1
ATOM 3809 N N . GLU A 1 465 ? -30.961 -17.573 21.761 1.00 91.56 465 GLU A N 1
ATOM 3810 C CA . GLU A 1 465 ? -31.592 -16.593 20.870 1.00 91.56 465 GLU A CA 1
ATOM 3811 C C . GLU A 1 465 ? -30.855 -15.245 20.884 1.00 91.56 465 GLU A C 1
ATOM 3813 O O . GLU A 1 465 ? -30.675 -14.650 19.819 1.00 91.56 465 GLU A O 1
ATOM 3818 N N . ALA A 1 466 ? -30.374 -14.790 22.045 1.00 86.62 466 ALA A N 1
ATOM 3819 C CA . ALA A 1 466 ? -29.544 -13.591 22.161 1.00 86.62 466 ALA A CA 1
ATOM 3820 C C . ALA A 1 466 ? -28.184 -13.767 21.460 1.00 86.62 466 ALA A C 1
ATOM 3822 O O . ALA A 1 466 ? -27.814 -12.936 20.629 1.00 86.62 466 ALA A O 1
ATOM 3823 N N . SER A 1 467 ? -27.486 -14.886 21.688 1.00 87.94 467 SER A N 1
ATOM 3824 C CA . SER A 1 467 ? -26.232 -15.204 20.987 1.00 87.94 467 SER A CA 1
ATOM 3825 C C . SER A 1 467 ? -26.427 -15.322 19.474 1.00 87.94 467 SER A C 1
ATOM 3827 O O . SER A 1 467 ? -25.579 -14.891 18.698 1.00 87.94 467 SER A O 1
ATOM 3829 N N . LYS A 1 468 ? -27.565 -15.865 19.027 1.00 87.69 468 LYS A N 1
ATOM 3830 C CA . LYS A 1 468 ? -27.897 -15.973 17.602 1.00 87.69 468 LYS A CA 1
ATOM 3831 C C . LYS A 1 468 ? -28.169 -14.612 16.963 1.00 87.69 468 LYS A C 1
ATOM 3833 O O . LYS A 1 468 ? -27.812 -14.426 15.805 1.00 87.69 468 LYS A O 1
ATOM 3838 N N . ARG A 1 469 ? -28.777 -13.663 17.685 1.00 86.06 469 ARG A N 1
ATOM 3839 C CA . ARG A 1 469 ? -28.939 -12.280 17.198 1.00 86.06 469 ARG A CA 1
ATOM 3840 C C . ARG A 1 469 ? -27.581 -11.620 16.973 1.00 86.06 469 ARG A C 1
ATOM 3842 O O . ARG A 1 469 ? -27.346 -11.151 15.867 1.00 86.06 469 ARG A O 1
ATOM 3849 N N . LEU A 1 470 ? -26.671 -11.721 17.943 1.00 84.25 470 LEU A N 1
ATOM 3850 C CA . LEU A 1 470 ? -25.296 -11.220 17.813 1.00 84.25 470 LEU A CA 1
ATOM 3851 C C . LEU A 1 470 ? -24.539 -11.894 16.655 1.00 84.25 470 LEU A C 1
ATOM 3853 O O . LEU A 1 470 ? -23.870 -11.226 15.876 1.00 84.25 470 LEU A O 1
ATOM 3857 N N . MET A 1 471 ? -24.684 -13.213 16.481 1.00 80.69 471 MET A N 1
ATOM 3858 C CA . MET A 1 471 ? -24.069 -13.913 15.344 1.00 80.69 471 MET A CA 1
ATOM 3859 C C . MET A 1 471 ? -24.655 -13.497 13.990 1.00 80.69 471 MET A C 1
ATOM 3861 O O . MET A 1 471 ? -23.922 -13.461 13.009 1.00 80.69 471 MET A O 1
ATOM 3865 N N . ASN A 1 472 ? -25.947 -13.175 13.918 1.00 82.88 472 ASN A N 1
ATOM 3866 C CA . ASN A 1 472 ? -26.585 -12.723 12.679 1.00 82.88 472 ASN A CA 1
ATOM 3867 C C . ASN A 1 472 ? -26.236 -11.268 12.317 1.00 82.88 472 ASN A C 1
ATOM 3869 O O . ASN A 1 472 ? -26.392 -10.886 11.159 1.00 82.88 472 ASN A O 1
ATOM 3873 N N . GLU A 1 473 ? -25.794 -10.457 13.281 1.00 85.38 473 GLU A N 1
ATOM 3874 C CA . GLU A 1 473 ? -25.251 -9.113 13.028 1.00 85.38 473 GLU A CA 1
ATOM 3875 C C . GLU A 1 473 ? -23.856 -9.174 12.381 1.00 85.38 473 GLU A C 1
ATOM 3877 O O . GLU A 1 473 ? -23.458 -8.262 11.653 1.00 85.38 473 GLU A O 1
ATOM 3882 N N . MET A 1 474 ? -23.130 -10.277 12.584 1.00 80.81 474 MET A N 1
ATOM 3883 C CA . MET A 1 474 ? -21.837 -10.528 11.954 1.00 80.81 474 MET A CA 1
ATOM 3884 C C . MET A 1 474 ? -22.019 -10.997 10.505 1.00 80.81 474 MET A C 1
ATOM 3886 O O . MET A 1 474 ? -22.898 -11.799 10.185 1.00 80.81 474 MET A O 1
ATOM 3890 N N . ARG A 1 475 ? -21.151 -10.530 9.597 1.00 74.88 475 ARG A N 1
ATOM 3891 C CA . ARG A 1 475 ? -21.136 -11.033 8.215 1.00 74.88 475 ARG A CA 1
ATOM 3892 C C . ARG A 1 475 ? -20.750 -12.522 8.190 1.00 74.88 475 ARG A C 1
ATOM 3894 O O . ARG A 1 475 ? -19.820 -12.898 8.907 1.00 74.88 475 ARG A O 1
ATOM 3901 N N . PRO A 1 476 ? -21.393 -13.356 7.348 1.00 75.69 476 PRO A N 1
ATOM 3902 C CA . PRO A 1 476 ? -20.995 -14.748 7.173 1.00 75.69 476 PRO A CA 1
ATOM 3903 C C . PRO A 1 476 ? -19.523 -14.840 6.763 1.00 75.69 476 PRO A C 1
ATOM 3905 O O . PRO A 1 476 ? -19.083 -14.150 5.843 1.00 75.69 476 PRO A O 1
ATOM 3908 N N . LEU A 1 477 ? -18.761 -15.689 7.451 1.00 75.81 477 LEU A N 1
ATOM 3909 C CA . LEU A 1 477 ? -17.385 -15.990 7.076 1.00 75.81 477 LEU A CA 1
ATOM 3910 C C . LEU A 1 477 ? -17.401 -16.948 5.880 1.00 75.81 477 LEU A C 1
ATOM 3912 O O . LEU A 1 477 ? -17.556 -18.157 6.041 1.00 75.81 477 LEU A O 1
ATOM 3916 N N . GLU A 1 478 ? -17.244 -16.406 4.678 1.00 72.75 478 GLU A N 1
ATOM 3917 C CA . GLU A 1 478 ? -16.964 -17.198 3.483 1.00 72.75 478 GLU A CA 1
ATOM 3918 C C . GLU A 1 478 ? -15.465 -17.480 3.428 1.00 72.75 478 GLU A C 1
ATOM 3920 O O . GLU A 1 478 ? -14.656 -16.570 3.252 1.00 72.75 478 GLU A O 1
ATOM 3925 N N . ILE A 1 479 ? -15.079 -18.742 3.612 1.00 68.06 479 ILE A N 1
ATOM 3926 C CA . ILE A 1 479 ? -13.693 -19.159 3.396 1.00 68.06 479 ILE A CA 1
ATOM 3927 C C . ILE A 1 479 ? -13.478 -19.190 1.878 1.00 68.06 479 ILE A C 1
ATOM 3929 O O . ILE A 1 479 ? -14.153 -19.967 1.198 1.00 68.06 479 ILE A O 1
ATOM 3933 N N . PRO A 1 480 ? -12.561 -18.380 1.317 1.00 55.44 480 PRO A N 1
ATOM 3934 C CA . PRO A 1 480 ? -12.269 -18.442 -0.105 1.00 55.44 480 PRO A CA 1
ATOM 3935 C C . PRO A 1 480 ? -11.766 -19.843 -0.467 1.00 55.44 480 PRO A C 1
ATOM 3937 O O . PRO A 1 480 ? -10.788 -20.322 0.103 1.00 55.44 480 PRO A O 1
ATOM 3940 N N . ASN A 1 481 ? -12.383 -20.484 -1.462 1.00 58.47 481 ASN A N 1
ATOM 3941 C CA . ASN A 1 481 ? -11.954 -21.790 -1.990 1.00 58.47 481 ASN A CA 1
ATOM 3942 C C . ASN A 1 481 ? -10.610 -21.741 -2.752 1.00 58.47 481 ASN A C 1
ATOM 3944 O O . ASN A 1 481 ? -10.242 -22.696 -3.433 1.00 58.47 481 ASN A O 1
ATOM 3948 N N . VAL A 1 482 ? -9.865 -20.638 -2.653 1.00 58.75 482 VAL A N 1
ATOM 3949 C CA . VAL A 1 482 ? -8.594 -20.429 -3.346 1.00 58.75 482 VAL A CA 1
ATOM 3950 C C . VAL A 1 482 ? -7.530 -20.071 -2.318 1.00 58.75 482 VAL A C 1
ATOM 3952 O O . VAL A 1 482 ? -7.484 -18.964 -1.787 1.00 58.75 482 VAL A O 1
ATOM 3955 N N . ILE A 1 483 ? -6.646 -21.027 -2.043 1.00 53.19 483 ILE A N 1
ATOM 3956 C CA . ILE A 1 483 ? -5.425 -20.785 -1.275 1.00 53.19 483 ILE A CA 1
ATOM 3957 C C . ILE A 1 483 ? -4.446 -20.094 -2.230 1.00 53.19 483 ILE A C 1
ATOM 3959 O O . ILE A 1 483 ? -3.986 -20.711 -3.184 1.00 53.19 483 ILE A O 1
ATOM 3963 N N . ASN A 1 484 ? -4.098 -18.825 -2.041 1.00 55.00 484 ASN A N 1
ATOM 3964 C CA . ASN A 1 484 ? -3.057 -18.218 -2.878 1.00 55.00 484 ASN A CA 1
ATOM 3965 C C . ASN A 1 484 ? -1.693 -18.859 -2.558 1.00 55.00 484 ASN A C 1
ATOM 3967 O O . ASN A 1 484 ? -1.105 -18.605 -1.510 1.00 55.00 484 ASN A O 1
ATOM 3971 N N . GLY A 1 485 ? -1.202 -19.723 -3.455 1.00 57.75 485 GLY A N 1
ATOM 3972 C CA . GLY A 1 485 ? 0.086 -20.406 -3.328 1.00 57.75 485 GLY A CA 1
ATOM 3973 C C . GLY A 1 485 ? 0.365 -21.428 -4.447 1.00 57.75 485 GLY A C 1
ATOM 3974 O O . GLY A 1 485 ? -0.540 -21.800 -5.196 1.00 57.75 485 GLY A O 1
ATOM 3975 N N . PRO A 1 486 ? 1.605 -21.947 -4.555 1.00 56.50 486 PRO A N 1
ATOM 3976 C CA . PRO A 1 486 ? 2.036 -22.885 -5.608 1.00 56.50 486 PRO A CA 1
ATOM 3977 C C . PRO A 1 486 ? 1.356 -24.271 -5.568 1.00 56.50 486 PRO A C 1
ATOM 3979 O O . PRO A 1 486 ? 1.600 -25.118 -6.431 1.00 56.50 486 PRO A O 1
ATOM 3982 N N . LEU A 1 487 ? 0.514 -24.531 -4.563 1.00 47.38 487 LEU A N 1
ATOM 3983 C CA . LEU A 1 487 ? -0.318 -25.735 -4.461 1.00 47.38 487 LEU A CA 1
ATOM 3984 C C . LEU A 1 487 ? -1.662 -25.588 -5.197 1.00 47.38 487 LEU A C 1
ATOM 3986 O O . LEU A 1 487 ? -2.171 -26.584 -5.705 1.00 47.38 487 LEU A O 1
ATOM 3990 N N . SER A 1 488 ? -2.173 -24.366 -5.375 1.00 52.91 488 SER A N 1
ATOM 3991 C CA . SER A 1 488 ? -3.416 -24.106 -6.128 1.00 52.91 488 SER A CA 1
ATOM 3992 C C . SER A 1 488 ? -3.259 -24.239 -7.639 1.00 52.91 488 SER A C 1
ATOM 3994 O O . SER A 1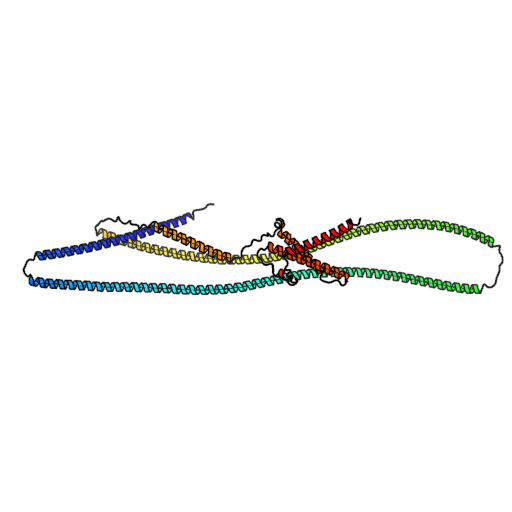 488 ? -4.240 -24.389 -8.351 1.00 52.91 488 SER A O 1
ATOM 3996 N N . PHE A 1 489 ? -2.022 -24.278 -8.139 1.00 50.72 489 PHE A N 1
ATOM 3997 C CA . PHE A 1 489 ? -1.735 -24.669 -9.522 1.00 50.72 489 PHE A CA 1
ATOM 3998 C C . PHE A 1 489 ? -1.770 -26.194 -9.737 1.00 50.72 489 PHE A C 1
ATOM 4000 O O . PHE A 1 489 ? -1.827 -26.647 -10.879 1.00 50.72 489 PHE A O 1
ATOM 4007 N N . ARG A 1 490 ? -1.685 -26.990 -8.656 1.00 45.84 490 ARG A N 1
ATOM 4008 C CA . ARG A 1 490 ? -1.588 -28.462 -8.698 1.00 45.84 490 ARG A CA 1
ATOM 4009 C C . ARG A 1 490 ? -2.906 -29.175 -8.411 1.00 45.84 490 ARG A C 1
ATOM 4011 O O . ARG A 1 490 ? -3.086 -30.297 -8.879 1.00 45.84 490 ARG A O 1
ATOM 4018 N N . LEU A 1 491 ? -3.819 -28.544 -7.679 1.00 49.12 491 LEU A N 1
ATOM 4019 C CA . LEU A 1 491 ? -5.209 -28.983 -7.604 1.00 49.12 491 LEU A CA 1
ATOM 4020 C C . LEU A 1 491 ? -5.880 -28.525 -8.899 1.00 49.12 491 LEU A C 1
ATOM 4022 O O . LEU A 1 491 ? -5.960 -27.331 -9.162 1.00 49.12 491 LEU A O 1
ATOM 4026 N N . GLY A 1 492 ? -6.219 -29.482 -9.763 1.00 51.72 492 GLY A N 1
ATOM 4027 C CA . GLY A 1 492 ? -6.662 -29.217 -11.129 1.00 51.72 492 GLY A CA 1
ATOM 4028 C C . GLY A 1 492 ? -7.738 -28.136 -11.183 1.00 51.72 492 GLY A C 1
ATOM 4029 O O . GLY A 1 492 ? -8.720 -28.212 -10.451 1.00 51.72 492 GLY A O 1
ATOM 4030 N N . LYS A 1 493 ? -7.533 -27.145 -12.060 1.00 58.06 493 LYS A N 1
ATOM 4031 C CA . LYS A 1 493 ? -8.541 -26.135 -12.401 1.00 58.06 493 LYS A CA 1
ATOM 4032 C C . LYS A 1 493 ? -9.866 -26.848 -12.635 1.00 58.06 493 LYS A C 1
ATOM 4034 O O . LYS A 1 493 ? -9.911 -27.788 -13.438 1.00 58.06 493 LYS A O 1
ATOM 4039 N N . ASN A 1 494 ? -10.920 -26.440 -11.935 1.00 66.81 494 ASN A N 1
ATOM 4040 C CA . ASN A 1 494 ? -12.232 -27.024 -12.166 1.00 66.81 494 ASN A CA 1
ATOM 4041 C C . ASN A 1 494 ? -12.616 -26.791 -13.636 1.00 66.81 494 ASN A C 1
ATOM 4043 O O . ASN A 1 494 ? -12.149 -25.843 -14.271 1.00 66.81 494 ASN A O 1
ATOM 4047 N N . SER A 1 495 ? -13.466 -27.652 -14.204 1.00 75.38 495 SER A N 1
ATOM 4048 C CA . SER A 1 495 ? -13.897 -27.510 -15.607 1.00 75.38 495 SER A CA 1
ATOM 4049 C C . SER A 1 495 ? -14.464 -26.114 -15.903 1.00 75.38 495 SER A C 1
ATOM 4051 O O . SER A 1 495 ? -14.319 -25.620 -17.020 1.00 75.38 495 SER A O 1
ATOM 4053 N N . ASP A 1 496 ? -15.080 -25.484 -14.902 1.00 78.75 496 ASP A N 1
ATOM 4054 C CA . ASP A 1 496 ? -15.621 -24.130 -14.986 1.00 78.75 496 ASP A CA 1
ATOM 4055 C C . ASP A 1 496 ? -14.521 -23.055 -15.025 1.00 78.75 496 ASP A C 1
ATOM 4057 O O . ASP A 1 496 ? -14.628 -22.113 -15.808 1.00 78.75 496 ASP A O 1
ATOM 4061 N N . ASP A 1 497 ? -13.432 -23.225 -14.270 1.00 78.31 497 ASP A N 1
ATOM 4062 C CA . ASP A 1 497 ? -12.293 -22.294 -14.264 1.00 78.31 497 ASP A CA 1
ATOM 4063 C C . ASP A 1 497 ? -11.578 -22.299 -15.618 1.00 78.31 497 ASP A C 1
ATOM 4065 O O . ASP A 1 497 ? -11.198 -21.254 -16.144 1.00 78.31 497 ASP A O 1
ATOM 4069 N N . LEU A 1 498 ? -11.440 -23.481 -16.230 1.00 83.50 498 LEU A N 1
ATOM 4070 C CA . LEU A 1 498 ? -10.847 -23.612 -17.558 1.00 83.50 498 LEU A CA 1
ATOM 4071 C C . LEU A 1 498 ? -11.739 -22.990 -18.644 1.00 83.50 498 LEU A C 1
ATOM 4073 O O . LEU A 1 498 ? -11.231 -22.329 -19.551 1.00 83.50 498 LEU A O 1
ATOM 4077 N N . GLU A 1 499 ? -13.059 -23.191 -18.564 1.00 87.38 499 GLU A N 1
ATOM 4078 C CA . GLU A 1 499 ? -14.017 -22.578 -19.490 1.00 87.38 499 GLU A CA 1
ATOM 4079 C C . GLU A 1 499 ? -14.001 -21.046 -19.365 1.00 87.38 499 GLU A C 1
ATOM 4081 O O . GLU A 1 499 ? -13.986 -20.345 -20.381 1.00 87.38 499 GLU A O 1
ATOM 4086 N N . LEU A 1 500 ? -13.928 -20.520 -18.137 1.00 87.81 500 LEU A N 1
ATOM 4087 C CA . LEU A 1 500 ? -13.816 -19.088 -17.873 1.00 87.81 500 LEU A CA 1
ATOM 4088 C C . LEU A 1 500 ? -12.501 -18.510 -18.405 1.00 87.81 500 LEU A C 1
ATOM 4090 O O . LEU A 1 500 ? -12.528 -17.505 -19.112 1.00 87.81 500 LEU A O 1
ATOM 4094 N N . GLU A 1 501 ? -11.364 -19.162 -18.150 1.00 87.38 501 GLU A N 1
ATOM 4095 C CA . GLU A 1 501 ? -10.063 -18.743 -18.689 1.00 87.38 501 GLU A CA 1
ATOM 4096 C C . GLU A 1 501 ? -10.045 -18.713 -20.220 1.00 87.38 501 GLU A C 1
ATOM 4098 O O . GLU A 1 501 ? -9.468 -17.804 -20.818 1.00 87.38 501 GLU A O 1
ATOM 4103 N N . GLN A 1 502 ? -10.680 -19.688 -20.877 1.00 90.56 502 GLN A N 1
ATOM 4104 C CA . GLN A 1 502 ? -10.805 -19.694 -22.335 1.00 90.56 502 GLN A CA 1
ATOM 4105 C C . GLN A 1 502 ? -11.646 -18.516 -22.835 1.00 90.56 502 GLN A C 1
ATOM 4107 O O . GLN A 1 502 ? -11.262 -17.870 -23.809 1.00 90.56 502 GLN A O 1
ATOM 4112 N N . MET A 1 503 ? -12.764 -18.212 -22.170 1.00 91.69 503 MET A N 1
ATOM 4113 C CA . MET A 1 503 ? -13.603 -17.067 -22.533 1.00 91.69 503 MET A CA 1
ATOM 4114 C C . MET A 1 503 ? -12.907 -15.723 -22.273 1.00 91.69 503 MET A C 1
ATOM 4116 O O . MET A 1 503 ? -13.079 -14.797 -23.065 1.00 91.69 503 MET A O 1
ATOM 4120 N N . ILE A 1 504 ? -12.097 -15.613 -21.214 1.00 89.06 504 ILE A N 1
ATOM 4121 C CA . ILE A 1 504 ? -11.277 -14.424 -20.934 1.00 89.06 504 ILE A CA 1
ATOM 4122 C C . ILE A 1 504 ? -10.252 -14.221 -22.053 1.00 89.06 504 ILE A C 1
ATOM 4124 O O . ILE A 1 504 ? -10.240 -13.157 -22.668 1.00 89.06 504 ILE A O 1
ATOM 4128 N N . LYS A 1 505 ? -9.480 -15.257 -22.403 1.00 92.50 505 LYS A N 1
ATOM 4129 C CA . LYS A 1 505 ? -8.505 -15.186 -23.506 1.00 92.50 505 LYS A CA 1
ATOM 4130 C C . LYS A 1 505 ? -9.157 -14.812 -24.837 1.00 92.50 505 LYS A C 1
ATOM 4132 O O . LYS A 1 505 ? -8.620 -14.000 -25.583 1.00 92.50 505 LYS A O 1
ATOM 4137 N N . GLU A 1 506 ? -10.326 -15.378 -25.142 1.00 93.56 506 GLU A N 1
ATOM 4138 C CA . GLU A 1 506 ? -11.088 -15.018 -26.345 1.00 93.56 506 GLU A CA 1
ATOM 4139 C C . GLU A 1 506 ? -11.550 -13.551 -26.307 1.00 93.56 506 GLU A C 1
ATOM 4141 O O . GLU A 1 506 ? -11.531 -12.873 -27.334 1.00 93.56 506 GLU A O 1
ATOM 4146 N N . SER A 1 507 ? -11.926 -13.034 -25.131 1.00 92.12 507 SER A N 1
ATOM 4147 C CA . SER A 1 507 ? -12.326 -11.632 -24.968 1.00 92.12 507 SER A CA 1
ATOM 4148 C C . SER A 1 507 ? -11.168 -10.655 -25.181 1.00 92.12 507 SER A C 1
ATOM 4150 O O . SER A 1 507 ? -11.354 -9.639 -25.850 1.00 92.12 507 SER A O 1
ATOM 4152 N N . GLU A 1 508 ? -9.972 -10.987 -24.689 1.00 92.56 508 GLU A N 1
ATOM 4153 C CA . GLU A 1 508 ? -8.751 -10.195 -24.874 1.00 92.56 508 GLU A CA 1
ATOM 4154 C C . GLU A 1 508 ? -8.345 -10.163 -26.351 1.00 92.56 508 GLU A C 1
ATOM 4156 O O . GLU A 1 508 ? -8.111 -9.093 -26.911 1.00 92.56 508 GLU A O 1
ATOM 4161 N N . GLN A 1 509 ? -8.385 -11.317 -27.025 1.00 93.25 509 GLN A N 1
ATOM 4162 C CA . GLN A 1 509 ? -8.121 -11.407 -28.464 1.00 93.25 509 GLN A CA 1
ATOM 4163 C C . GLN A 1 509 ? -9.107 -10.571 -29.286 1.00 93.25 509 GLN A C 1
ATOM 4165 O O . GLN A 1 509 ? -8.705 -9.848 -30.197 1.00 93.25 509 GLN A O 1
ATOM 4170 N N . LEU A 1 510 ? -10.405 -10.631 -28.970 1.00 92.25 510 LEU A N 1
ATOM 4171 C CA . LEU A 1 510 ? -11.408 -9.807 -29.650 1.00 92.25 510 LEU A CA 1
ATOM 4172 C C . LEU A 1 510 ? -11.202 -8.311 -29.379 1.00 92.25 510 LEU A C 1
ATOM 4174 O O . LEU A 1 510 ? -11.443 -7.495 -30.269 1.00 92.25 510 LEU A O 1
ATOM 4178 N N . LEU A 1 511 ? -10.737 -7.941 -28.186 1.00 90.81 511 LEU A N 1
ATOM 4179 C CA . LEU A 1 511 ? -10.421 -6.554 -27.858 1.00 90.81 511 LEU A CA 1
ATOM 4180 C C . LEU A 1 511 ? -9.237 -6.039 -28.690 1.00 90.81 511 LEU A C 1
ATOM 4182 O O . LEU A 1 511 ? -9.335 -4.965 -29.283 1.00 90.81 511 LEU A O 1
ATOM 4186 N N . GLU A 1 512 ? -8.163 -6.822 -28.815 1.00 90.19 512 GLU A N 1
ATOM 4187 C CA . GLU A 1 512 ? -7.021 -6.493 -29.679 1.00 90.19 512 GLU A CA 1
ATOM 4188 C C . GLU A 1 512 ? -7.421 -6.409 -31.161 1.00 90.19 512 GLU A C 1
ATOM 4190 O O . GLU A 1 512 ? -7.031 -5.480 -31.877 1.00 90.19 512 GLU A O 1
ATOM 4195 N N . GLU A 1 513 ? -8.238 -7.357 -31.634 1.00 90.69 513 GLU A N 1
ATOM 4196 C CA . GLU A 1 513 ? -8.753 -7.374 -33.005 1.00 90.69 513 GLU A CA 1
ATOM 4197 C C . GLU A 1 513 ? -9.659 -6.172 -33.311 1.00 90.69 513 GLU A C 1
ATOM 4199 O O . GLU A 1 513 ? -9.672 -5.708 -34.455 1.00 90.69 513 GLU A O 1
ATOM 4204 N N . SER A 1 514 ? -10.371 -5.629 -32.316 1.00 89.75 514 SER A N 1
ATOM 4205 C CA . SER A 1 514 ? -11.274 -4.481 -32.481 1.00 89.75 514 SER A CA 1
ATOM 4206 C C . SER A 1 514 ? -10.574 -3.269 -33.098 1.00 89.75 514 SER A C 1
ATOM 4208 O O . SER A 1 514 ? -11.185 -2.544 -33.886 1.00 89.75 514 SER A O 1
ATOM 4210 N N . ASN A 1 515 ? -9.285 -3.067 -32.803 1.00 85.94 515 ASN A N 1
ATOM 4211 C CA . ASN A 1 515 ? -8.500 -1.951 -33.339 1.00 85.94 515 ASN A CA 1
ATOM 4212 C C . ASN A 1 515 ? -8.417 -1.969 -34.875 1.00 85.94 515 ASN A C 1
ATOM 4214 O O . ASN A 1 515 ? -8.365 -0.915 -35.507 1.00 85.94 515 ASN A O 1
ATOM 4218 N N . LYS A 1 516 ? -8.481 -3.156 -35.496 1.00 85.75 516 LYS A N 1
ATOM 4219 C CA . LYS A 1 516 ? -8.442 -3.327 -36.960 1.00 85.75 516 LYS A CA 1
ATOM 4220 C C . LYS A 1 516 ? -9.718 -2.844 -37.652 1.00 85.75 516 LYS A C 1
ATOM 4222 O O . LYS A 1 516 ? -9.713 -2.639 -38.863 1.00 85.75 516 LYS A O 1
ATOM 4227 N N . TYR A 1 517 ? -10.801 -2.668 -36.897 1.00 86.25 517 TYR A N 1
ATOM 4228 C CA . TYR A 1 517 ? -12.132 -2.355 -37.415 1.00 86.25 517 TYR A CA 1
ATOM 4229 C C . TYR A 1 517 ? -12.610 -0.937 -37.065 1.00 86.25 517 TYR A C 1
ATOM 4231 O O . TYR A 1 517 ? -13.762 -0.602 -37.332 1.00 86.25 517 TYR A O 1
ATOM 4239 N N . LEU A 1 518 ? -11.735 -0.090 -36.508 1.00 82.69 518 LEU A N 1
ATOM 4240 C CA . LEU A 1 518 ? -12.063 1.294 -36.137 1.00 82.69 518 LEU A CA 1
ATOM 4241 C C . LEU A 1 518 ? -12.140 2.255 -37.336 1.00 82.69 518 LEU A C 1
ATOM 4243 O O . LEU A 1 518 ? -12.850 3.255 -37.266 1.00 82.69 518 LEU A O 1
ATOM 4247 N N . VAL A 1 519 ? -11.428 1.968 -38.433 1.00 82.12 519 VAL A N 1
ATOM 4248 C CA . VAL A 1 519 ? -11.329 2.855 -39.607 1.00 82.12 519 VAL A CA 1
ATOM 4249 C C . VAL A 1 519 ? -11.700 2.090 -40.880 1.00 82.12 519 VAL A C 1
ATOM 4251 O O . VAL A 1 519 ? -11.073 1.084 -41.206 1.00 82.12 519 VAL A O 1
ATOM 4254 N N . GLU A 1 520 ? -12.716 2.564 -41.614 1.00 85.31 520 GLU A N 1
ATOM 4255 C CA . GLU A 1 520 ? -13.144 1.952 -42.884 1.00 85.31 520 GLU A CA 1
ATOM 4256 C C . GLU A 1 520 ? -12.125 2.257 -44.010 1.00 85.31 520 GLU A C 1
ATOM 4258 O O . GLU A 1 520 ? -11.759 3.421 -44.205 1.00 85.31 520 GLU A O 1
ATOM 4263 N N . PRO A 1 521 ? -11.682 1.254 -44.796 1.00 83.00 521 PRO A N 1
ATOM 4264 C CA . PRO A 1 521 ? -10.777 1.458 -45.928 1.00 83.00 521 PRO A CA 1
ATOM 4265 C C . PRO A 1 521 ? -11.379 2.352 -47.021 1.00 83.00 521 PRO A C 1
ATOM 4267 O O . PRO A 1 521 ? -12.579 2.306 -47.290 1.00 83.00 521 PRO A O 1
ATOM 4270 N N . VAL A 1 522 ? -10.544 3.129 -47.717 1.00 81.62 522 VAL A N 1
ATOM 4271 C CA . VAL A 1 522 ? -10.996 4.059 -48.774 1.00 81.62 522 VAL A CA 1
ATOM 4272 C C . VAL A 1 522 ? -11.373 3.327 -50.075 1.00 81.62 522 VAL A C 1
ATOM 4274 O O . VAL A 1 522 ? -12.321 3.731 -50.752 1.00 81.62 522 VAL A O 1
ATOM 4277 N N . ASP A 1 523 ? -10.693 2.222 -50.399 1.00 85.44 523 ASP A N 1
ATOM 4278 C CA . ASP A 1 523 ? -10.887 1.436 -51.629 1.00 85.44 523 ASP A CA 1
ATOM 4279 C C . ASP A 1 523 ? -12.230 0.655 -51.627 1.00 85.44 523 ASP A C 1
ATOM 4281 O O . ASP A 1 523 ? -12.462 -0.160 -50.728 1.00 85.44 523 ASP A O 1
ATOM 4285 N N . PRO A 1 524 ? -13.114 0.826 -52.637 1.00 79.62 524 PRO A N 1
ATOM 4286 C CA . PRO A 1 524 ? -14.405 0.135 -52.737 1.00 79.62 524 PRO A CA 1
ATOM 4287 C C . PRO A 1 524 ? -14.352 -1.396 -52.632 1.00 79.62 524 PRO A C 1
ATOM 4289 O O . PRO A 1 524 ? -15.263 -1.997 -52.059 1.00 79.62 524 PRO A O 1
ATOM 4292 N N . LYS A 1 525 ? -13.305 -2.047 -53.161 1.00 77.50 525 LYS A N 1
ATOM 4293 C CA . LYS A 1 525 ? -13.159 -3.514 -53.059 1.00 77.50 525 LYS A CA 1
ATOM 4294 C C . LYS A 1 525 ? -12.803 -3.940 -51.636 1.00 77.50 525 LYS A C 1
ATOM 4296 O O . LYS A 1 525 ? -13.313 -4.942 -51.136 1.00 77.50 525 LYS A O 1
ATOM 4301 N N . GLN A 1 526 ? -11.975 -3.144 -50.964 1.00 82.75 526 GLN A N 1
ATOM 4302 C CA . GLN A 1 526 ? -11.595 -3.366 -49.572 1.00 82.75 526 GLN A CA 1
ATOM 4303 C C . GLN A 1 526 ? -12.753 -3.060 -48.616 1.00 82.75 526 GLN A C 1
ATOM 4305 O O . GLN A 1 526 ? -12.896 -3.761 -47.620 1.00 82.75 526 GLN A O 1
ATOM 4310 N N . LYS A 1 527 ? -13.643 -2.112 -48.950 1.00 84.12 527 LYS A N 1
ATOM 4311 C CA . LYS A 1 527 ? -14.861 -1.818 -48.171 1.00 84.12 527 LYS A CA 1
ATOM 4312 C C . LYS A 1 527 ? -15.796 -3.015 -48.036 1.00 84.12 527 LYS A C 1
ATOM 4314 O O . LYS A 1 527 ? -16.317 -3.257 -46.951 1.00 84.12 527 LYS A O 1
ATOM 4319 N N . LEU A 1 528 ? -16.020 -3.779 -49.110 1.00 83.94 528 LEU A N 1
ATOM 4320 C CA . LEU A 1 528 ? -16.895 -4.956 -49.049 1.00 83.94 528 LEU A CA 1
ATOM 4321 C C . LEU A 1 528 ? -16.311 -6.040 -48.130 1.00 83.94 528 LEU A C 1
ATOM 4323 O O . LEU A 1 528 ? -17.016 -6.568 -47.270 1.00 83.94 528 LEU A O 1
ATOM 4327 N N . ASN A 1 529 ? -15.013 -6.321 -48.271 1.00 84.12 529 ASN A N 1
ATOM 4328 C CA . ASN A 1 529 ? -14.312 -7.283 -47.420 1.00 84.12 529 ASN A CA 1
ATOM 4329 C C . ASN A 1 529 ? -14.270 -6.815 -45.961 1.00 84.12 529 ASN A C 1
ATOM 4331 O O . ASN A 1 529 ? -14.559 -7.600 -45.064 1.00 84.12 529 ASN A O 1
ATOM 4335 N N . PHE A 1 530 ? -14.002 -5.530 -45.727 1.00 88.50 530 PHE A N 1
ATOM 4336 C CA . PHE A 1 530 ? -14.037 -4.916 -44.404 1.00 88.50 530 PHE A CA 1
ATOM 4337 C C . PHE A 1 530 ? -15.407 -5.080 -43.744 1.00 88.50 530 PHE A C 1
ATOM 4339 O O . PHE A 1 530 ? -15.486 -5.554 -42.616 1.00 88.50 530 PHE A O 1
ATOM 4346 N N . ARG A 1 531 ? -16.501 -4.786 -44.458 1.00 85.69 531 ARG A N 1
ATOM 4347 C CA . ARG A 1 531 ? -17.868 -4.960 -43.936 1.00 85.69 531 ARG A CA 1
ATOM 4348 C C . ARG A 1 531 ? -18.170 -6.407 -43.564 1.00 85.69 531 ARG A C 1
ATOM 4350 O O . ARG A 1 531 ? -18.727 -6.647 -42.497 1.00 85.69 531 ARG A O 1
ATOM 4357 N N . ASN A 1 532 ? -17.774 -7.366 -44.399 1.00 86.56 532 ASN A N 1
ATOM 4358 C CA . ASN A 1 532 ? -17.946 -8.788 -44.093 1.00 86.56 532 ASN A CA 1
ATOM 4359 C C . ASN A 1 532 ? -17.138 -9.205 -42.853 1.00 86.56 532 ASN A C 1
ATOM 4361 O O . ASN A 1 532 ? -17.656 -9.921 -41.995 1.00 86.56 532 ASN A O 1
ATOM 4365 N N . SER A 1 533 ? -15.905 -8.713 -42.719 1.00 88.19 533 SER A N 1
ATOM 4366 C CA . SER A 1 533 ? -15.065 -8.959 -41.544 1.00 88.19 533 SER A CA 1
ATOM 4367 C C . SER A 1 533 ? -15.635 -8.327 -40.271 1.00 88.19 533 SER A C 1
ATOM 4369 O O . SER A 1 533 ? -15.646 -8.982 -39.234 1.00 88.19 533 SER A O 1
ATOM 4371 N N . VAL A 1 534 ? -16.198 -7.116 -40.349 1.00 87.50 534 VAL A N 1
ATOM 4372 C CA . VAL A 1 534 ? -16.892 -6.454 -39.228 1.00 87.50 534 VAL A CA 1
ATOM 4373 C C . VAL A 1 534 ? -18.128 -7.246 -38.795 1.00 87.50 534 VAL A C 1
ATOM 4375 O O . VAL A 1 534 ? -18.357 -7.435 -37.603 1.00 87.50 534 VAL A O 1
ATOM 4378 N N . VAL A 1 535 ? -18.925 -7.753 -39.742 1.00 87.62 535 VAL A N 1
ATOM 4379 C CA . VAL A 1 535 ? -20.090 -8.600 -39.427 1.00 87.62 535 VAL A CA 1
ATOM 4380 C C . VAL A 1 535 ? -19.660 -9.890 -38.726 1.00 87.62 535 VAL A C 1
ATOM 4382 O O . VAL A 1 535 ? -20.276 -10.278 -37.734 1.00 87.62 535 VAL A O 1
ATOM 4385 N N . ASN A 1 536 ? -18.590 -10.532 -39.198 1.00 89.12 536 ASN A N 1
ATOM 4386 C CA . ASN A 1 536 ? -18.043 -11.736 -38.572 1.00 89.12 536 ASN A CA 1
ATOM 4387 C C . ASN A 1 536 ? -17.499 -11.446 -37.158 1.00 89.12 536 ASN A C 1
ATOM 4389 O O . ASN A 1 536 ? -17.832 -12.149 -36.205 1.00 89.12 536 ASN A O 1
ATOM 4393 N N . PHE A 1 537 ? -16.746 -10.356 -36.997 1.00 91.44 537 PHE A N 1
ATOM 4394 C CA . PHE A 1 537 ? -16.259 -9.888 -35.701 1.00 91.44 537 PHE A CA 1
ATOM 4395 C C . PHE A 1 537 ? -17.409 -9.663 -34.706 1.00 91.44 537 PHE A C 1
ATOM 4397 O O . PHE A 1 537 ? -17.411 -10.225 -33.612 1.00 91.44 537 PHE A O 1
ATOM 4404 N N . ASN A 1 538 ? -18.450 -8.937 -35.119 1.00 88.00 538 ASN A N 1
ATOM 4405 C CA . ASN A 1 538 ? -19.633 -8.699 -34.291 1.00 88.00 538 ASN A CA 1
ATOM 4406 C C . ASN A 1 538 ? -20.351 -10.003 -33.909 1.00 88.00 538 ASN A C 1
ATOM 4408 O O . ASN A 1 538 ? -20.821 -10.140 -32.779 1.00 88.00 538 ASN A O 1
ATOM 4412 N N . LEU A 1 539 ? -20.416 -10.982 -34.817 1.00 88.56 539 LEU A N 1
ATOM 4413 C CA . LEU A 1 539 ? -21.001 -12.292 -34.527 1.00 88.56 539 LEU A CA 1
ATOM 4414 C C . LEU A 1 539 ? -20.203 -13.048 -33.453 1.00 88.56 539 LEU A C 1
ATOM 4416 O O . LEU A 1 539 ? -20.810 -13.626 -32.549 1.00 88.56 539 LEU A O 1
ATOM 4420 N N . ARG A 1 540 ? -18.864 -13.012 -33.514 1.00 92.12 540 ARG A N 1
ATOM 4421 C CA . ARG A 1 540 ? -17.982 -13.608 -32.492 1.00 92.12 540 ARG A CA 1
ATOM 4422 C C . ARG A 1 540 ? -18.192 -12.956 -31.125 1.00 92.12 540 ARG A C 1
ATOM 4424 O O . ARG A 1 540 ? -18.401 -13.669 -30.147 1.00 92.12 540 ARG A O 1
ATOM 4431 N N . VAL A 1 541 ? -18.261 -11.624 -31.066 1.00 87.62 541 VAL A N 1
ATOM 4432 C CA . VAL A 1 541 ? -18.532 -10.875 -29.823 1.00 87.62 541 VAL A CA 1
ATOM 4433 C C . VAL A 1 541 ? -19.890 -11.254 -29.217 1.00 87.62 541 VAL A C 1
ATOM 4435 O O . VAL A 1 541 ? -19.994 -11.501 -28.014 1.00 87.62 541 VAL A O 1
ATOM 4438 N N . VAL A 1 542 ? -20.942 -11.347 -30.037 1.00 85.88 542 VAL A N 1
ATOM 4439 C CA . VAL A 1 542 ? -22.282 -11.748 -29.570 1.00 85.88 542 VAL A CA 1
ATOM 4440 C C . VAL A 1 542 ? -22.298 -13.197 -29.072 1.00 85.88 542 VAL A C 1
ATOM 4442 O O . VAL A 1 542 ? -22.931 -13.483 -28.054 1.00 85.88 542 VAL A O 1
ATOM 4445 N N . ASN A 1 543 ? -21.596 -14.106 -29.751 1.00 88.44 543 ASN A N 1
ATOM 4446 C CA . ASN A 1 543 ? -21.483 -15.503 -29.331 1.00 88.44 543 ASN A CA 1
ATOM 4447 C C . ASN A 1 543 ? -20.771 -15.620 -27.974 1.00 88.44 543 ASN A C 1
ATOM 4449 O O . ASN A 1 543 ? -21.305 -16.239 -27.051 1.00 88.44 543 ASN A O 1
ATOM 4453 N N . LEU A 1 544 ? -19.633 -14.940 -27.816 1.00 90.38 544 LEU A N 1
ATOM 4454 C CA . LEU A 1 544 ? -18.894 -14.903 -26.557 1.00 90.38 544 LEU A CA 1
ATOM 4455 C C . LEU A 1 544 ? -19.759 -14.351 -25.414 1.00 90.38 544 LEU A C 1
ATOM 4457 O O . LEU A 1 544 ? -19.833 -14.950 -24.343 1.00 90.38 544 LEU A O 1
ATOM 4461 N N . LYS A 1 545 ? -20.514 -13.275 -25.665 1.00 85.50 545 LYS A N 1
ATOM 4462 C CA . LYS A 1 545 ? -21.466 -12.714 -24.693 1.00 85.50 545 LYS A CA 1
ATOM 4463 C C . LYS A 1 545 ? -22.531 -13.728 -24.258 1.00 85.50 545 LYS A C 1
ATOM 4465 O O . LYS A 1 545 ? -22.855 -13.805 -23.074 1.00 85.50 545 LYS A O 1
ATOM 4470 N N . PHE A 1 546 ? -23.073 -14.512 -25.191 1.00 85.50 546 PHE A N 1
ATOM 4471 C CA . PHE A 1 546 ? -24.055 -15.551 -24.872 1.00 85.50 546 PHE A CA 1
ATOM 4472 C C . PHE A 1 546 ? -23.444 -16.681 -24.033 1.00 85.50 546 PHE A C 1
ATOM 4474 O O . PHE A 1 546 ? -24.076 -17.157 -23.089 1.00 85.50 546 PHE A O 1
ATOM 4481 N N . ARG A 1 547 ? -22.206 -17.087 -24.339 1.00 90.31 547 ARG A N 1
ATOM 4482 C CA . ARG A 1 547 ? -21.468 -18.086 -23.553 1.00 90.31 547 ARG A CA 1
ATOM 4483 C C . ARG A 1 547 ? -21.213 -17.605 -22.125 1.00 90.31 547 ARG A C 1
ATOM 4485 O O . ARG A 1 547 ? -21.529 -18.344 -21.199 1.00 90.31 547 ARG A O 1
ATOM 4492 N N . PHE A 1 548 ? -20.793 -16.352 -21.941 1.00 88.25 548 PHE A N 1
ATOM 4493 C CA . PHE A 1 548 ? -20.656 -15.743 -20.612 1.00 88.25 548 PHE A CA 1
ATOM 4494 C C . PHE A 1 548 ? -21.975 -15.714 -19.838 1.00 88.25 548 PHE A C 1
ATOM 4496 O O . PHE A 1 548 ? -22.007 -16.060 -18.661 1.00 88.25 548 PHE A O 1
ATOM 4503 N N . GLN A 1 549 ? -23.079 -15.344 -20.491 1.00 85.19 549 GLN A N 1
ATOM 4504 C CA . GLN A 1 549 ? -24.391 -15.337 -19.845 1.00 85.19 549 GLN A CA 1
ATOM 4505 C C . GLN A 1 549 ? -24.826 -16.748 -19.420 1.00 85.19 549 GLN A C 1
ATOM 4507 O O . GLN A 1 549 ? -25.362 -16.936 -18.329 1.00 85.19 549 GLN A O 1
ATOM 4512 N N . ARG A 1 550 ? -24.578 -17.756 -20.263 1.00 85.44 550 ARG A N 1
ATOM 4513 C CA . ARG A 1 550 ? -24.864 -19.158 -19.939 1.00 85.44 550 ARG A CA 1
ATOM 4514 C C . ARG A 1 550 ? -23.993 -19.666 -18.788 1.00 85.44 550 ARG A C 1
ATOM 4516 O O . ARG A 1 550 ? -24.510 -20.371 -17.927 1.00 85.44 550 ARG A O 1
ATOM 4523 N N . PHE A 1 551 ? -22.713 -19.305 -18.781 1.00 88.31 551 PHE A N 1
ATOM 4524 C CA . PHE A 1 551 ? -21.777 -19.637 -17.712 1.00 88.31 551 PHE A CA 1
ATOM 4525 C C . PHE A 1 551 ? -22.212 -19.016 -16.382 1.00 88.31 551 PHE A C 1
ATOM 4527 O O . PHE A 1 551 ? -22.334 -19.734 -15.397 1.00 88.31 551 PHE A O 1
ATOM 4534 N N . TRP A 1 552 ? -22.553 -17.722 -16.378 1.00 87.19 552 TRP A N 1
ATOM 4535 C CA . TRP A 1 552 ? -23.043 -17.004 -15.198 1.00 87.19 552 TRP A CA 1
ATOM 4536 C C . TRP A 1 552 ? -24.268 -17.676 -14.578 1.00 87.19 552 TRP A C 1
ATOM 4538 O O . TRP A 1 552 ? -24.282 -17.982 -13.393 1.00 87.19 552 TRP A O 1
ATOM 4548 N N . ASN A 1 553 ? -25.271 -17.993 -15.401 1.00 83.38 553 ASN A N 1
ATOM 4549 C CA . ASN A 1 553 ? -26.490 -18.649 -14.928 1.00 83.38 553 ASN A CA 1
ATOM 4550 C C . ASN A 1 553 ? -26.234 -20.048 -14.335 1.00 83.38 553 ASN A C 1
ATOM 4552 O O . ASN A 1 553 ? -27.070 -20.546 -13.586 1.00 83.38 553 ASN A O 1
ATOM 4556 N N . ARG A 1 554 ? -25.122 -20.702 -14.704 1.00 85.00 554 ARG A N 1
ATOM 4557 C CA . ARG A 1 554 ? -24.718 -22.003 -14.156 1.00 85.00 554 ARG A CA 1
ATOM 4558 C C . ARG A 1 554 ? -23.949 -21.850 -12.842 1.00 85.00 554 ARG A C 1
ATOM 4560 O O . ARG A 1 554 ? -24.184 -22.640 -11.936 1.00 85.00 554 ARG A O 1
ATOM 4567 N N . THR A 1 555 ? -23.039 -20.880 -12.751 1.00 82.12 555 THR A N 1
ATOM 4568 C CA . THR A 1 555 ? -22.133 -20.714 -11.601 1.00 82.12 555 THR A CA 1
ATOM 4569 C C . THR A 1 555 ? -22.714 -19.870 -10.468 1.00 82.12 555 THR A C 1
ATOM 4571 O O . THR A 1 555 ? -22.328 -20.075 -9.324 1.00 82.12 555 THR A O 1
ATOM 4574 N N . HIS A 1 556 ? -23.670 -18.982 -10.757 1.00 79.25 556 HIS A N 1
ATOM 4575 C CA . HIS A 1 556 ? -24.299 -18.082 -9.782 1.00 79.25 556 HIS A CA 1
ATOM 4576 C C . HIS A 1 556 ? -25.831 -18.271 -9.787 1.00 79.25 556 HIS A C 1
ATOM 4578 O O . HIS A 1 556 ? -26.575 -17.440 -10.321 1.00 79.25 556 HIS A O 1
ATOM 4584 N N . PRO A 1 557 ? -26.344 -19.402 -9.264 1.00 77.56 557 PRO A N 1
ATOM 4585 C CA . PRO A 1 557 ? -27.774 -19.687 -9.270 1.00 77.56 557 PRO A CA 1
ATOM 4586 C C . PRO A 1 557 ? -28.535 -18.710 -8.362 1.00 77.56 557 PRO A C 1
ATOM 4588 O O . PRO A 1 557 ? -28.300 -18.648 -7.161 1.00 77.56 557 PRO A O 1
ATOM 4591 N N . GLY A 1 558 ? -29.494 -17.978 -8.934 1.00 74.56 558 GLY A N 1
ATOM 4592 C CA . GLY A 1 558 ? -30.347 -17.033 -8.198 1.00 74.56 558 GLY A CA 1
ATOM 4593 C C . GLY A 1 558 ? -29.859 -15.582 -8.203 1.00 74.56 558 GLY A C 1
ATOM 4594 O O . GLY A 1 558 ? -30.616 -14.701 -7.798 1.00 74.56 558 GLY A O 1
ATOM 4595 N N . GLU A 1 559 ? -28.659 -15.309 -8.719 1.00 81.75 559 GLU A N 1
ATOM 4596 C CA . GLU A 1 559 ? -28.158 -13.945 -8.901 1.00 81.75 559 GLU A CA 1
ATOM 4597 C C . GLU A 1 559 ? -28.564 -13.370 -10.267 1.00 81.75 559 GLU A C 1
ATOM 4599 O O . GLU A 1 559 ? -28.467 -14.033 -11.305 1.00 81.75 559 GLU A O 1
ATOM 4604 N N . GLU A 1 560 ? -29.011 -12.110 -10.297 1.00 75.75 560 GLU A N 1
ATOM 4605 C CA . GLU A 1 560 ? -29.297 -11.417 -11.557 1.00 75.75 560 GLU A CA 1
ATOM 4606 C C . GLU A 1 560 ? -28.004 -11.170 -12.349 1.00 75.75 560 GLU A C 1
ATOM 4608 O O . GLU A 1 560 ? -26.991 -10.733 -11.803 1.00 75.75 560 GLU A O 1
ATOM 4613 N N . PHE A 1 561 ? -28.047 -11.384 -13.669 1.00 76.75 561 PHE A N 1
ATOM 4614 C CA . PHE A 1 561 ? -26.907 -11.094 -14.540 1.00 76.75 561 PHE A CA 1
ATOM 4615 C C . PHE A 1 561 ? -26.485 -9.613 -14.416 1.00 76.75 561 PHE A C 1
ATOM 4617 O O . PHE A 1 561 ? -27.346 -8.728 -14.516 1.00 76.75 561 PHE A O 1
ATOM 4624 N N . PRO A 1 562 ? -25.183 -9.300 -14.248 1.00 77.88 562 PRO A N 1
ATOM 4625 C CA . PRO A 1 562 ? -24.733 -7.946 -13.948 1.00 77.88 562 PRO A CA 1
ATOM 4626 C C . PRO A 1 562 ? -25.244 -6.891 -14.939 1.00 77.88 562 PRO A C 1
ATOM 4628 O O . PRO A 1 562 ? -25.050 -6.971 -16.159 1.00 77.88 562 PRO A O 1
ATOM 4631 N N . ARG A 1 563 ? -25.852 -5.820 -14.410 1.00 64.94 563 ARG A N 1
ATOM 4632 C CA . ARG A 1 563 ? -26.427 -4.719 -15.213 1.00 64.94 563 ARG A CA 1
ATOM 4633 C C . ARG A 1 563 ? -25.404 -4.031 -16.123 1.00 64.94 563 ARG A C 1
ATOM 4635 O O . ARG A 1 563 ? -25.770 -3.554 -17.198 1.00 64.94 563 ARG A O 1
ATOM 4642 N N . ILE A 1 564 ? -24.128 -4.028 -15.730 1.00 62.12 564 ILE A N 1
ATOM 4643 C CA . ILE A 1 564 ? -22.999 -3.498 -16.515 1.00 62.12 564 ILE A CA 1
ATOM 4644 C C . ILE A 1 564 ? -22.878 -4.243 -17.855 1.00 62.12 564 ILE A C 1
ATOM 4646 O O . ILE A 1 564 ? -22.758 -3.616 -18.905 1.00 62.12 564 ILE A O 1
ATOM 4650 N N . LEU A 1 565 ? -23.038 -5.568 -17.837 1.00 62.69 565 LEU A N 1
ATOM 4651 C CA . LEU A 1 565 ? -22.992 -6.435 -19.020 1.00 62.69 565 LEU A CA 1
ATOM 4652 C C . LEU A 1 565 ? -24.332 -6.473 -19.787 1.00 62.69 565 LEU A C 1
ATOM 4654 O O . LEU A 1 565 ? -24.414 -6.936 -20.930 1.00 62.69 565 LEU A O 1
ATOM 4658 N N . THR A 1 566 ? -25.396 -5.939 -19.181 1.00 59.25 566 THR A N 1
ATOM 4659 C CA . THR A 1 566 ? -26.766 -5.939 -19.717 1.00 59.25 566 THR A CA 1
ATOM 4660 C C . THR A 1 566 ? -27.030 -4.776 -20.691 1.00 59.25 566 THR A C 1
ATOM 4662 O O . THR A 1 566 ? -27.938 -4.852 -21.519 1.00 59.25 566 THR A O 1
ATOM 4665 N N . LYS A 1 567 ? -26.213 -3.709 -20.681 1.00 54.22 567 LYS A N 1
ATOM 4666 C CA . LYS A 1 567 ? -26.468 -2.452 -21.426 1.00 54.22 567 LYS A CA 1
ATOM 4667 C C . LYS A 1 567 ? -26.428 -2.512 -22.965 1.00 54.22 567 LYS A C 1
ATOM 4669 O O . LYS A 1 567 ? -26.646 -1.491 -23.606 1.00 54.22 567 LYS A O 1
ATOM 4674 N N . LEU A 1 568 ? -26.234 -3.668 -23.592 1.00 49.25 568 LEU A N 1
ATOM 4675 C CA . LEU A 1 568 ? -26.020 -3.766 -25.047 1.00 49.25 568 LEU A CA 1
ATOM 4676 C C . LEU A 1 568 ? -27.055 -4.636 -25.776 1.00 49.25 568 LEU A C 1
ATOM 4678 O O . LEU A 1 568 ? -26.698 -5.385 -26.675 1.00 49.25 568 LEU A O 1
ATOM 4682 N N . ASN A 1 569 ? -28.329 -4.580 -25.376 1.00 48.66 569 ASN A N 1
ATOM 4683 C CA . ASN A 1 569 ? -29.408 -5.328 -26.043 1.00 48.66 569 ASN A CA 1
ATOM 4684 C C . ASN A 1 569 ? -30.609 -4.463 -26.471 1.00 48.66 569 ASN A C 1
ATOM 4686 O O . ASN A 1 569 ? -31.711 -4.980 -26.621 1.00 48.66 569 ASN A O 1
ATOM 4690 N N . LYS A 1 570 ? -30.424 -3.148 -26.671 1.00 43.28 570 LYS A N 1
ATOM 4691 C CA . LYS A 1 570 ? -31.496 -2.268 -27.187 1.00 43.28 570 LYS A CA 1
ATOM 4692 C C . LYS A 1 570 ? -31.586 -2.201 -28.717 1.00 43.28 570 LYS A C 1
ATOM 4694 O O . LYS A 1 570 ? -32.597 -1.739 -29.221 1.00 43.28 570 LYS A O 1
ATOM 4699 N N . ASN A 1 571 ? -30.593 -2.724 -29.440 1.00 40.00 571 ASN A N 1
ATOM 4700 C CA . ASN A 1 571 ? -30.575 -2.721 -30.907 1.00 40.00 571 ASN A CA 1
ATOM 4701 C C . ASN A 1 571 ? -30.605 -4.140 -31.497 1.00 40.00 571 ASN A C 1
ATOM 4703 O O . ASN A 1 571 ? -29.925 -4.414 -32.483 1.00 40.00 571 ASN A O 1
ATOM 4707 N N . LEU A 1 572 ? -31.391 -5.054 -30.917 1.00 38.19 572 LEU A N 1
ATOM 4708 C CA . LEU A 1 572 ? -31.967 -6.103 -31.757 1.00 38.19 572 LEU A CA 1
ATOM 4709 C C . LEU A 1 572 ? -33.223 -5.513 -32.404 1.00 38.19 572 LEU A C 1
ATOM 4711 O O . LEU A 1 572 ? -34.029 -4.931 -31.675 1.00 38.19 572 LEU A O 1
ATOM 4715 N N . PRO A 1 573 ? -33.430 -5.666 -33.727 1.00 34.69 573 PRO A N 1
ATOM 4716 C CA . PRO A 1 573 ? -34.757 -5.455 -34.280 1.00 34.69 573 PRO A CA 1
ATOM 4717 C C . PRO A 1 573 ? -35.708 -6.323 -33.462 1.00 34.69 573 PRO A C 1
ATOM 4719 O O . PRO A 1 573 ? -35.394 -7.491 -33.202 1.00 34.69 573 PRO A O 1
ATOM 4722 N N . GLU A 1 574 ? -36.813 -5.730 -33.004 1.00 31.73 574 GLU A N 1
ATOM 4723 C CA . GLU A 1 574 ? -37.889 -6.454 -32.341 1.00 31.73 574 GLU A CA 1
ATOM 4724 C C . GLU A 1 574 ? -38.040 -7.805 -33.029 1.00 31.73 574 GLU A C 1
ATOM 4726 O O . GLU A 1 574 ? -38.182 -7.872 -34.256 1.00 31.73 574 GLU A O 1
ATOM 4731 N N . LYS A 1 575 ? -37.959 -8.892 -32.250 1.00 37.75 575 LYS A N 1
ATOM 4732 C CA . LYS A 1 575 ? -38.454 -10.182 -32.713 1.00 37.75 575 LYS A CA 1
ATOM 4733 C C . LYS A 1 575 ? -39.862 -9.898 -33.220 1.00 37.75 575 LYS A C 1
ATOM 4735 O O . LYS A 1 575 ? -40.783 -9.773 -32.414 1.00 37.75 575 LYS A O 1
ATOM 4740 N N . LYS A 1 576 ? -40.031 -9.793 -34.546 1.00 35.50 576 LYS A N 1
ATOM 4741 C CA . LYS A 1 576 ? -41.332 -9.970 -35.177 1.00 35.50 576 LYS A CA 1
ATOM 4742 C C . LYS A 1 576 ? -41.867 -11.226 -34.521 1.00 35.50 576 LYS A C 1
ATOM 4744 O O . LYS A 1 576 ? -41.199 -12.262 -34.568 1.00 35.50 576 LYS A O 1
ATOM 4749 N N . LYS A 1 577 ? -42.995 -11.095 -33.826 1.00 40.44 577 LYS A N 1
ATOM 4750 C CA . LYS A 1 577 ? -43.764 -12.224 -33.319 1.00 40.44 577 LYS A CA 1
ATOM 4751 C C . LYS A 1 577 ? -44.070 -13.104 -34.531 1.00 40.44 577 LYS A C 1
ATOM 4753 O O . LYS A 1 577 ? -45.061 -12.896 -35.215 1.00 40.44 577 LYS A O 1
ATOM 4758 N N . LEU A 1 578 ? -43.170 -14.028 -34.848 1.00 39.47 578 LEU A N 1
ATOM 4759 C CA . LEU A 1 578 ? -43.434 -15.143 -35.734 1.00 39.47 578 LEU A CA 1
ATOM 4760 C C . LEU A 1 578 ? -44.233 -16.103 -34.870 1.00 39.47 578 LEU A C 1
ATOM 4762 O O . LEU A 1 578 ? -43.688 -16.912 -34.123 1.00 39.47 578 LEU A O 1
ATOM 4766 N N . SER A 1 579 ? -45.541 -15.879 -34.896 1.00 45.22 579 SER A N 1
ATOM 4767 C CA . SER A 1 579 ? -46.573 -16.713 -34.305 1.00 45.22 579 SER A CA 1
ATOM 4768 C C . SER A 1 579 ? -46.699 -18.023 -35.078 1.00 45.22 579 SER A C 1
ATOM 4770 O O . SER A 1 579 ? -47.769 -18.337 -35.584 1.00 45.22 579 SER A O 1
ATOM 4772 N N . GLU A 1 580 ? -45.616 -18.778 -35.218 1.00 47.53 580 GLU A N 1
ATOM 4773 C CA . GLU A 1 580 ? -45.686 -20.110 -35.805 1.00 47.53 580 GLU A CA 1
ATOM 4774 C C . GLU A 1 580 ? -44.894 -21.072 -34.934 1.00 47.53 580 GLU A C 1
ATOM 4776 O O . GLU A 1 580 ? -43.697 -20.911 -34.684 1.00 47.53 580 GLU A O 1
ATOM 4781 N N . ASN A 1 581 ? -45.638 -22.043 -34.410 1.00 51.78 581 ASN A N 1
ATOM 4782 C CA . ASN A 1 581 ? -45.174 -23.115 -33.553 1.00 51.78 581 ASN A CA 1
ATOM 4783 C C . ASN A 1 581 ? -43.944 -23.772 -34.219 1.00 51.78 581 ASN A C 1
ATOM 4785 O O . ASN A 1 581 ? -44.013 -24.076 -35.412 1.00 51.78 581 ASN A O 1
ATOM 4789 N N . PRO A 1 582 ? -42.813 -24.006 -33.521 1.00 56.03 582 PRO A N 1
ATOM 4790 C CA . PRO A 1 582 ? -41.600 -24.580 -34.124 1.00 56.03 582 PRO A CA 1
ATOM 4791 C C . PRO A 1 582 ? -41.852 -25.877 -34.913 1.00 56.03 582 PRO A C 1
ATOM 4793 O O . PRO A 1 582 ? -41.157 -26.170 -35.885 1.00 56.03 582 PRO A O 1
ATOM 4796 N N . ILE A 1 583 ? -42.898 -26.613 -34.530 1.00 60.12 583 ILE A N 1
ATOM 4797 C CA . ILE A 1 583 ? -43.392 -27.818 -35.199 1.00 60.12 583 ILE A CA 1
ATOM 4798 C C . ILE A 1 583 ? -43.880 -27.523 -36.629 1.00 60.12 583 ILE A C 1
ATOM 4800 O O . ILE A 1 583 ? -43.606 -28.306 -37.538 1.00 60.12 583 ILE A O 1
ATOM 4804 N N . ASP A 1 584 ? -44.545 -26.392 -36.863 1.00 58.28 584 ASP A N 1
ATOM 4805 C CA . ASP A 1 584 ? -45.088 -26.031 -38.177 1.00 58.28 584 ASP A CA 1
ATOM 4806 C C . ASP A 1 584 ? -43.992 -25.559 -39.137 1.00 58.28 584 ASP A C 1
ATOM 4808 O O . ASP A 1 584 ? -44.024 -25.885 -40.324 1.00 58.28 584 ASP A O 1
ATOM 4812 N N . ARG A 1 585 ? -42.937 -24.919 -38.619 1.00 57.69 585 ARG A N 1
ATOM 4813 C CA . ARG A 1 585 ? -41.748 -24.581 -39.416 1.00 57.69 585 ARG A CA 1
ATOM 4814 C C . ARG A 1 585 ? -40.983 -25.831 -39.856 1.00 57.69 585 ARG A C 1
ATOM 4816 O O . ARG A 1 585 ? -40.553 -25.913 -41.006 1.00 57.69 585 ARG A O 1
ATOM 4823 N N . CYS A 1 586 ? -40.859 -26.827 -38.978 1.00 54.56 586 CYS A N 1
ATOM 4824 C CA . CYS A 1 586 ? -40.286 -28.124 -39.343 1.00 54.56 586 CYS A CA 1
ATOM 4825 C C . CYS A 1 586 ? -41.151 -28.856 -40.381 1.00 54.56 586 CYS A C 1
ATOM 4827 O O . CYS A 1 586 ? -40.606 -29.420 -41.329 1.00 54.56 586 CYS A O 1
ATOM 4829 N N . LYS A 1 587 ? -42.486 -28.791 -40.271 1.00 70.81 587 LYS A N 1
ATOM 4830 C CA . LYS A 1 587 ? -43.400 -29.356 -41.279 1.00 70.81 587 LYS A CA 1
ATOM 4831 C C . LYS A 1 587 ? -43.276 -28.666 -42.639 1.00 70.81 587 LYS A C 1
ATOM 4833 O O . LYS A 1 587 ? -43.203 -29.363 -43.644 1.00 70.81 587 LYS A O 1
ATOM 4838 N N . GLN A 1 588 ? -43.177 -27.337 -42.685 1.00 67.69 588 GLN A N 1
ATOM 4839 C CA . GLN A 1 588 ? -42.986 -26.597 -43.940 1.00 67.69 588 GLN A CA 1
ATOM 4840 C C . GLN A 1 588 ? -41.643 -26.913 -44.613 1.00 67.69 588 GLN A C 1
ATOM 4842 O O . GLN A 1 588 ? -41.572 -27.007 -45.837 1.00 67.69 588 GLN A O 1
ATOM 4847 N N . ILE A 1 589 ? -40.568 -27.094 -43.837 1.00 68.62 589 ILE A N 1
ATOM 4848 C CA . ILE A 1 589 ? -39.261 -27.493 -44.385 1.00 68.62 589 ILE A CA 1
ATOM 4849 C C . ILE A 1 589 ? -39.327 -28.926 -44.929 1.00 68.62 589 ILE A C 1
ATOM 4851 O O . IL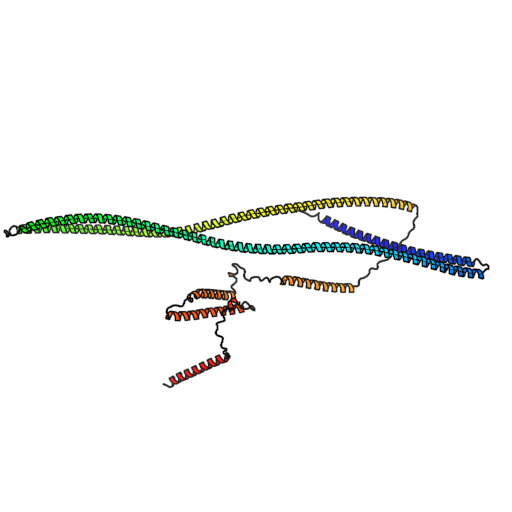E A 1 589 ? -38.839 -29.178 -46.029 1.00 68.62 589 ILE A O 1
ATOM 4855 N N . LEU A 1 590 ? -39.982 -29.840 -44.208 1.00 70.44 590 LEU A N 1
ATOM 4856 C CA . LEU A 1 590 ? -40.194 -31.215 -44.667 1.00 70.44 590 LEU A CA 1
ATOM 4857 C C . LEU A 1 590 ? -41.062 -31.285 -45.931 1.00 70.44 590 LEU A C 1
ATOM 4859 O O . LEU A 1 590 ? -40.774 -32.093 -46.811 1.00 70.44 590 LEU A O 1
ATOM 4863 N N . GLU A 1 591 ? -42.082 -30.433 -46.062 1.00 75.94 591 GLU A N 1
ATOM 4864 C CA . GLU A 1 591 ? -42.858 -30.320 -47.302 1.00 75.94 591 GLU A CA 1
ATOM 4865 C C . GLU A 1 591 ? -42.020 -29.786 -48.460 1.00 75.94 591 GLU A C 1
ATOM 4867 O O . GLU A 1 591 ? -42.035 -30.373 -49.538 1.00 75.94 591 GLU A O 1
ATOM 4872 N N . LYS A 1 592 ? -41.226 -28.732 -48.240 1.00 73.25 592 LYS A N 1
ATOM 4873 C CA . LYS A 1 592 ? -40.332 -28.212 -49.284 1.00 73.25 592 LYS A CA 1
ATOM 4874 C C . LYS A 1 592 ? -39.329 -29.261 -49.752 1.00 73.25 592 LYS A C 1
ATOM 4876 O O . LYS A 1 592 ? -39.067 -29.361 -50.945 1.00 73.25 592 LYS A O 1
ATOM 4881 N N . TRP A 1 593 ? -38.800 -30.066 -48.835 1.00 71.56 593 TRP A N 1
ATOM 4882 C CA . TRP A 1 593 ? -37.891 -31.155 -49.186 1.00 71.56 593 TRP A CA 1
ATOM 4883 C C . TRP A 1 593 ? -38.607 -32.285 -49.929 1.00 71.56 593 TRP A C 1
ATOM 4885 O O . TRP A 1 593 ? -38.041 -32.835 -50.868 1.00 71.56 593 TRP A O 1
ATOM 4895 N N . LYS A 1 594 ? -39.864 -32.596 -49.587 1.00 76.50 594 LYS A N 1
ATOM 4896 C CA . LYS A 1 594 ? -40.679 -33.536 -50.371 1.00 76.50 594 LYS A CA 1
ATOM 4897 C C . LYS A 1 594 ? -40.936 -33.036 -51.792 1.00 76.50 594 LYS A C 1
ATOM 4899 O O . LYS A 1 594 ? -40.747 -33.813 -52.722 1.00 76.50 594 LYS A O 1
ATOM 4904 N N . CYS A 1 595 ? -41.290 -31.762 -51.966 1.00 73.19 595 CYS A N 1
ATOM 4905 C CA . CYS A 1 595 ? -41.485 -31.169 -53.291 1.00 73.19 595 CYS A CA 1
ATOM 4906 C C . CYS A 1 595 ? -40.200 -31.217 -54.125 1.00 73.19 595 CYS A C 1
ATOM 4908 O O . CYS A 1 595 ? -40.247 -31.609 -55.287 1.00 73.19 595 CYS A O 1
ATOM 4910 N N . GLN A 1 596 ? -39.048 -30.916 -53.517 1.00 73.69 596 GLN A N 1
ATOM 4911 C CA . GLN A 1 596 ? -37.757 -30.994 -54.203 1.00 73.69 596 GLN A CA 1
ATOM 4912 C C . GLN A 1 596 ? -37.424 -32.430 -54.637 1.00 73.69 596 GLN A C 1
ATOM 4914 O O . GLN A 1 596 ? -36.997 -32.657 -55.763 1.00 73.69 596 GLN A O 1
ATOM 4919 N N . ILE A 1 597 ? -37.690 -33.420 -53.780 1.00 72.88 597 ILE A N 1
ATOM 4920 C CA . ILE A 1 597 ? -37.476 -34.837 -54.107 1.00 72.88 597 ILE A CA 1
ATOM 4921 C C . ILE A 1 597 ? -38.424 -35.305 -55.227 1.00 72.88 597 ILE A C 1
ATOM 4923 O O . ILE A 1 597 ? -38.045 -36.147 -56.042 1.00 72.88 597 ILE A O 1
ATOM 4927 N N . GLU A 1 598 ? -39.655 -34.792 -55.291 1.00 74.50 598 GLU A N 1
ATOM 4928 C CA . GLU A 1 598 ? -40.590 -35.093 -56.383 1.00 74.50 598 GLU A CA 1
ATOM 4929 C C . GLU A 1 598 ? -40.198 -34.428 -57.707 1.00 74.50 598 GLU A C 1
ATOM 4931 O O . GLU A 1 598 ? -40.340 -35.047 -58.766 1.00 74.50 598 GLU A O 1
ATOM 4936 N N . GLU A 1 599 ? -39.671 -33.204 -57.665 1.00 71.75 599 GLU A N 1
ATOM 4937 C CA . GLU A 1 599 ? -39.095 -32.534 -58.833 1.00 71.75 599 GLU A CA 1
ATOM 4938 C C . GLU A 1 599 ? -37.864 -33.279 -59.346 1.00 71.75 599 GLU A C 1
ATOM 4940 O O . GLU A 1 599 ? -37.796 -33.596 -60.536 1.00 71.75 599 GLU A O 1
ATOM 4945 N N . ASP A 1 600 ? -36.960 -33.681 -58.456 1.00 69.31 600 ASP A N 1
ATOM 4946 C CA . ASP A 1 600 ? -35.780 -34.457 -58.823 1.00 69.31 600 ASP A CA 1
ATOM 4947 C C . ASP A 1 600 ? -36.185 -35.822 -59.406 1.00 69.31 600 ASP A C 1
ATOM 4949 O O . ASP A 1 600 ? -35.671 -36.231 -60.447 1.00 69.31 600 ASP A O 1
ATOM 4953 N N . LYS A 1 601 ? -37.189 -36.505 -58.837 1.00 73.00 601 LYS A N 1
ATOM 4954 C CA . LYS A 1 601 ? -37.737 -37.749 -59.417 1.00 73.00 601 LYS A CA 1
ATOM 4955 C C . LYS A 1 601 ? -38.345 -37.549 -60.806 1.00 73.00 601 LYS A C 1
ATOM 4957 O O . LYS A 1 601 ? -38.196 -38.433 -61.649 1.00 73.00 601 LYS A O 1
ATOM 4962 N N . LYS A 1 602 ? -39.003 -36.416 -61.077 1.00 71.06 602 LYS A N 1
ATOM 4963 C CA . LYS A 1 602 ? -39.501 -36.081 -62.426 1.00 71.06 602 LYS A CA 1
ATOM 4964 C C . LYS A 1 602 ? -38.354 -35.829 -63.399 1.00 71.06 602 LYS A C 1
ATOM 4966 O O . LYS A 1 602 ? -38.420 -36.287 -64.537 1.00 71.06 602 LYS A O 1
ATOM 4971 N N . VAL A 1 603 ? -37.295 -35.154 -62.959 1.00 67.44 603 VAL A N 1
ATOM 4972 C CA . VAL A 1 603 ? -36.096 -34.921 -63.775 1.00 67.44 603 VAL A CA 1
ATOM 4973 C C . VAL A 1 603 ? -35.405 -36.248 -64.104 1.00 67.44 603 VAL A C 1
ATOM 4975 O O . VAL A 1 603 ? -35.150 -36.519 -65.275 1.00 67.44 603 VAL A O 1
ATOM 4978 N N . TYR A 1 604 ? -35.205 -37.129 -63.121 1.00 59.94 604 TYR A N 1
ATOM 4979 C CA . TYR A 1 604 ? -34.615 -38.454 -63.344 1.00 59.94 604 TYR A CA 1
ATO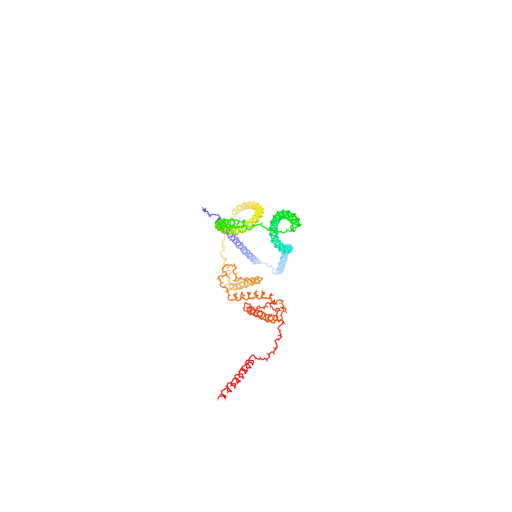M 4980 C C . TYR A 1 604 ? -35.514 -39.388 -64.175 1.00 59.94 604 TYR A C 1
ATOM 4982 O O . TYR A 1 604 ? -35.013 -40.113 -65.033 1.00 59.94 604 TYR A O 1
ATOM 4990 N N . GLY A 1 605 ? -36.839 -39.334 -64.003 1.00 65.12 605 GLY A N 1
ATOM 4991 C CA . GLY A 1 605 ? -37.791 -40.081 -64.836 1.00 65.12 605 GLY A CA 1
ATOM 4992 C C . GLY A 1 605 ? -37.809 -39.621 -66.299 1.00 65.12 605 GLY A C 1
ATOM 4993 O O . GLY A 1 605 ? -37.893 -40.442 -67.211 1.00 65.12 605 GLY A O 1
ATOM 4994 N N . ASN A 1 606 ? -37.646 -38.318 -66.544 1.00 60.75 606 ASN A N 1
ATOM 4995 C CA . ASN A 1 606 ? -37.539 -37.762 -67.896 1.00 60.75 606 ASN A CA 1
ATOM 4996 C C . ASN A 1 606 ? -36.212 -38.115 -68.588 1.00 60.75 606 ASN A C 1
ATOM 4998 O O . ASN A 1 606 ? -36.160 -38.153 -69.817 1.00 60.75 606 ASN A O 1
ATOM 5002 N N . ILE A 1 607 ? -35.152 -38.381 -67.819 1.00 57.25 607 ILE A N 1
ATOM 5003 C CA . ILE A 1 607 ? -33.860 -38.851 -68.340 1.00 57.25 607 ILE A CA 1
ATOM 5004 C C . ILE A 1 607 ? -33.932 -40.344 -68.708 1.00 57.25 607 ILE A C 1
ATOM 5006 O O . ILE A 1 607 ? -33.368 -40.744 -69.720 1.00 57.25 607 ILE A O 1
ATOM 5010 N N . LEU A 1 608 ? -34.680 -41.156 -67.952 1.00 54.22 608 LEU A N 1
ATOM 5011 C CA . LEU A 1 608 ? -34.877 -42.588 -68.230 1.00 54.22 608 LEU A CA 1
ATOM 5012 C C . LEU A 1 608 ? -35.822 -42.878 -69.412 1.00 54.22 608 LEU A C 1
ATOM 5014 O O . LEU A 1 608 ? -35.619 -43.867 -70.105 1.00 54.22 608 LEU A O 1
ATOM 5018 N N . ASN A 1 609 ? -36.803 -42.012 -69.691 1.00 54.44 609 ASN A N 1
ATOM 5019 C CA . ASN A 1 609 ? -37.731 -42.155 -70.829 1.00 54.44 609 ASN A CA 1
ATOM 5020 C C . ASN A 1 609 ? -37.198 -41.592 -72.166 1.00 54.44 609 ASN A C 1
ATOM 5022 O O . ASN A 1 609 ? -37.939 -41.540 -73.147 1.00 54.44 609 ASN A O 1
ATOM 5026 N N . ARG A 1 610 ? -35.946 -41.118 -72.209 1.00 53.81 610 ARG A N 1
ATOM 5027 C CA . ARG A 1 610 ? -35.301 -40.548 -73.409 1.00 53.81 610 ARG A CA 1
ATOM 5028 C C . ARG A 1 610 ? -34.262 -41.469 -74.071 1.00 53.81 610 ARG A C 1
ATOM 5030 O O . ARG A 1 610 ? -33.570 -41.001 -74.972 1.00 53.81 610 ARG A O 1
ATOM 5037 N N . ASN A 1 611 ? -34.188 -42.737 -73.657 1.00 43.31 611 ASN A N 1
ATOM 5038 C CA . ASN A 1 611 ? -33.396 -43.787 -74.310 1.00 43.31 611 ASN A CA 1
ATOM 5039 C C . ASN A 1 611 ? -34.279 -44.746 -75.102 1.00 43.31 611 ASN A C 1
ATOM 5041 O O . ASN A 1 611 ? -35.295 -45.201 -74.527 1.00 43.31 611 ASN A O 1
#

Organism: NCBI:txid290746